Protein AF-A0A9W8F159-F1 (afdb_monomer_lite)

pLDDT: mean 80.44, std 14.7, range [21.23, 95.69]

Radius of gyration: 33.96 Å; chains: 1; bounding box: 102×63×90 Å

Sequence (617 aa):
MAMTQTYAQFAAAFTSRHTSWYQKQLASVASFKGFYSALDSWKRSDAKKLLLAMERHYLELDQLWQSVQHRALGEGDTAWQAGIRGQQDDLLAKIRALGGDDAIEALMQRRSELQLSYSDTQPLPVSSLHPTIGGSASETPHVSPLPSAVLAKATSDPASQEVDGVLENFGLTASAALQDAKLAHELVLDPDLRLEPAASNTLAGAVQQAVAKAFFAHIKQEIAQGNNDHVLGILTQLRLDMHTIVPPSSHQRETLDRELDPEWIATQFSNGALDVHAKLRLILLTARSVCAPIRDGAIDSLLGQLAAVNFSALADTHKATTGALSDAAKSSVGELLEITQEIMLLIRNVRLDALNHQLDATVRPWLRIHIVEYEQTKMAQLLESQCQGDIQLAVAKTTDWMRIAAMRESSAPCSSPTTAKHVFVEAVLDMCFAPAALSVENTPVTWTLDRLRVQQLQNELQVLLSASALCALAKALAQKSGTPVDELRQNALELVGLLRKDDVTMDRIIDIVRRMAGNGETLAWLVPKTLAKDDPVFRLMEQQLRRFMLTELDKNEEPGLLARRLESNLQATSAALSSFSMAVVHKEVADVLIRASRLCSFNWQVYSPWYTKIQLA

Secondary structure (DSSP, 8-state):
-HHHHHHHHHHHHHHTT-TTHHHHHHHHHHHHHHHHHHHHHHHHHHHHHHHHHHHHHHHHHHHHHHHHHTSPP-TTHHHHHHHHHHHHHHHHHHHHHHHHHHHHHHHHHHHHHHHHHHTT-PPPPP-------------------HHHHHHHHHHTSHHHHHHHHHHGGGT--HHHHHH-HHHHHHHHH-TT-------TTSHHHHHHHHHHHHHHHHHHHHHHTT--THHHHHHHHHHHHHHHHS-TTSHHHHHHHHHT-HHHHHHHHHTT---HHHHHHHHHHHHHHHS-GGGHHHHHHHHHHHHHS-THHHHGGGG-SSS---HHHHHHHHHHHHHHHHHHHHHHHHHHHHHHHHIIIIIHHHHHHHHHHHHHHHHHHHHHS--SHHHHHHHHHHHHHHHHHHHHHHTSSS-----HHHHHHHHHHHHHT-SS---TTTS-GGGTTTHHHHHHHHHHHHHHHHHHHHHHHHHHH--S----HHHHHHHHHHHHHHHTSTT--HHHHHHHHHHHH-S-TTHHHHHHHHTSTT-HHHHHHHHHHHHHHHHHHHT---HHHHHHHHHHTHHHHHHHHGGGTGGGGHHHHHHHHHHHHHHHHHHHHHHHHHHHHHHH-

Foldseek 3Di:
DQLVVLVVVLVVCVVVVPPCNVVSVVSNVVVVVVVVVVVVVVLVVVLVVVLVVLLVVLLVLVVVLVVVVPPDDDPVVVVVNVVSVVSNVVSLVVSCVSPNVVSVVVSVVVSVVVVVVVPPDDDDDDDDDDDDDDDDDDDDDPDDQVLVVLLVVLCPPPLQVLQQVLCVVVVDGLSRCLVPLLNLVCLQQPLVDADDDPDCPDPVNVVVVVVLVVVLVVCLVCVQQVNPVCVLVLLVVLLVLLVLQDDCPDPLNVVSCVVSPSVVQVVCVVVVNHDPLVSLLSSLVSLVVRFDPVCVVVSVVLNVLSVPQDCVLCVCCVVDPDSGRDPSNSVSVSSSSVSSSSSSVSSVVRSSVVSSVSSVPRVNVSSVVSNQVSLLSVVVCLVVVPDDDVSVVLLVLQLVLLVVLVVVQVPDPDDDPQDLLLSLLSSLLCLLCDPDQQDCNNDRPLCNSVSVVSSVSNLLVLQLLLLLLLLLVLVVLQPDDPDPLVLSLVLSVVSSVLSPDPPRDPVVVLVSSCVRRPDDPCSSVVSVQSSDCPDPSSVVSSVLLSVVLSVLLSVLDDLVVLLVCCVVPVVVLLVSCVPRRSSSVSVSSSVSSSSSSSSSNSSCSRCVVVSNVSSVD

Structure (mmCIF, N/CA/C/O backbone):
data_AF-A0A9W8F159-F1
#
_entry.id   AF-A0A9W8F159-F1
#
loop_
_atom_site.group_PDB
_atom_site.id
_atom_site.type_symbol
_atom_site.label_atom_id
_atom_site.label_alt_id
_atom_site.label_comp_id
_atom_site.label_asym_id
_atom_site.label_entity_id
_atom_site.label_seq_id
_atom_site.pdbx_PDB_ins_code
_atom_site.Cartn_x
_atom_site.Cartn_y
_atom_site.Cartn_z
_atom_site.occupancy
_atom_site.B_iso_or_equiv
_atom_site.auth_seq_id
_atom_site.auth_comp_id
_atom_site.auth_asym_id
_atom_site.auth_atom_id
_atom_site.pdbx_PDB_model_num
ATOM 1 N N . MET A 1 1 ? -9.082 -28.866 -6.481 1.00 59.38 1 MET A N 1
ATOM 2 C CA . MET A 1 1 ? -9.360 -28.888 -7.935 1.00 59.38 1 MET A CA 1
ATOM 3 C C . MET A 1 1 ? -10.427 -29.921 -8.304 1.00 59.38 1 MET A C 1
ATOM 5 O O . MET A 1 1 ? -11.458 -29.518 -8.814 1.00 59.38 1 MET A O 1
ATOM 9 N N . ALA A 1 2 ? -10.256 -31.218 -8.005 1.00 72.62 2 ALA A N 1
ATOM 10 C CA . ALA A 1 2 ? -11.239 -32.245 -8.398 1.00 72.62 2 ALA A CA 1
ATOM 11 C C . ALA A 1 2 ? -12.641 -32.068 -7.766 1.00 72.62 2 ALA A C 1
ATOM 13 O O . ALA A 1 2 ? -13.636 -32.125 -8.477 1.00 72.62 2 ALA A O 1
ATOM 14 N N . MET A 1 3 ? -12.722 -31.781 -6.458 1.00 82.19 3 MET A N 1
ATOM 15 C CA . MET A 1 3 ? -13.997 -31.649 -5.724 1.00 82.19 3 MET A CA 1
ATOM 16 C C . MET A 1 3 ? -14.875 -30.490 -6.223 1.00 82.19 3 MET A C 1
ATOM 18 O O . MET A 1 3 ? -16.076 -30.662 -6.439 1.00 82.19 3 MET A O 1
ATOM 22 N N . THR A 1 4 ? -14.275 -29.327 -6.482 1.00 83.38 4 THR A N 1
ATOM 23 C CA . THR A 1 4 ? -14.988 -28.147 -6.995 1.00 83.38 4 THR A CA 1
ATOM 24 C C . THR A 1 4 ? -15.500 -28.374 -8.415 1.00 83.38 4 THR A C 1
ATOM 26 O O . THR A 1 4 ? -16.611 -27.965 -8.747 1.00 83.38 4 THR A O 1
ATOM 29 N N . GLN A 1 5 ? -14.735 -29.093 -9.238 1.00 85.50 5 GLN A N 1
ATOM 30 C CA . GLN A 1 5 ? -15.119 -29.439 -10.602 1.00 85.50 5 GLN A CA 1
ATOM 31 C C . GLN A 1 5 ? -16.275 -30.450 -10.637 1.00 85.50 5 GLN A C 1
ATOM 33 O O . GLN A 1 5 ? -17.242 -30.248 -11.372 1.00 85.50 5 GLN A O 1
ATOM 38 N N . THR A 1 6 ? -16.232 -31.505 -9.817 1.00 85.94 6 THR A N 1
ATOM 39 C CA . THR A 1 6 ? -17.318 -32.498 -9.740 1.00 85.94 6 THR A CA 1
ATOM 40 C C . THR A 1 6 ? -18.597 -31.915 -9.146 1.00 85.94 6 THR A C 1
ATOM 42 O O . THR A 1 6 ? -19.690 -32.254 -9.601 1.00 85.94 6 THR A O 1
ATOM 45 N N . TYR A 1 7 ? -18.479 -30.990 -8.187 1.00 86.69 7 TYR A N 1
ATOM 46 C CA . TYR A 1 7 ? -19.631 -30.283 -7.629 1.00 86.69 7 TYR A CA 1
ATOM 47 C C . TYR A 1 7 ? -20.268 -29.334 -8.651 1.00 86.69 7 TYR A C 1
ATOM 49 O O . TYR A 1 7 ? -21.485 -29.347 -8.820 1.00 86.69 7 TYR A O 1
ATOM 57 N N . ALA A 1 8 ? -19.466 -28.571 -9.403 1.00 86.56 8 ALA A N 1
ATOM 58 C CA . ALA A 1 8 ? -19.969 -27.704 -10.469 1.00 86.56 8 ALA A CA 1
ATOM 59 C C . ALA A 1 8 ? -20.676 -28.504 -11.579 1.00 86.56 8 ALA A C 1
ATOM 61 O O . ALA A 1 8 ? -21.731 -28.102 -12.069 1.00 86.56 8 ALA A O 1
ATOM 62 N N . GLN A 1 9 ? -20.141 -29.676 -11.938 1.00 86.00 9 GLN A N 1
ATOM 63 C CA . GLN A 1 9 ? -20.766 -30.582 -12.906 1.00 86.00 9 GLN A CA 1
ATOM 64 C C . GLN A 1 9 ? -22.082 -31.182 -12.398 1.00 86.00 9 GLN A C 1
ATOM 66 O O . GLN A 1 9 ? -23.009 -31.360 -13.193 1.00 86.00 9 GLN A O 1
ATOM 71 N N . PHE A 1 10 ? -22.170 -31.503 -11.103 1.00 88.94 10 PHE A N 1
ATOM 72 C CA . PHE A 1 10 ? -23.418 -31.905 -10.457 1.00 88.94 10 PHE A CA 1
ATOM 73 C C . PHE A 1 10 ? -24.432 -30.758 -10.468 1.00 88.94 10 PHE A C 1
ATOM 75 O O . PHE A 1 10 ? -25.535 -30.953 -10.971 1.00 88.94 10 PHE A O 1
ATOM 82 N N . ALA A 1 11 ? -24.047 -29.568 -9.997 1.00 86.19 11 ALA A N 1
ATOM 83 C CA . ALA A 1 11 ? -24.917 -28.399 -9.937 1.00 86.19 11 ALA A CA 1
ATOM 84 C C . ALA A 1 11 ? -25.483 -28.068 -11.325 1.00 86.19 11 ALA A C 1
ATOM 86 O O . ALA A 1 11 ? -26.694 -27.987 -11.486 1.00 86.19 11 ALA A O 1
ATOM 87 N N . ALA A 1 12 ? -24.639 -28.012 -12.359 1.00 86.38 12 ALA A N 1
ATOM 88 C CA . ALA A 1 12 ? -25.082 -27.773 -13.731 1.00 86.38 12 ALA A CA 1
ATOM 89 C C . ALA A 1 12 ? -26.052 -28.854 -14.251 1.00 86.38 12 ALA A C 1
ATOM 91 O O . ALA A 1 12 ? -27.047 -28.530 -14.901 1.00 86.38 12 ALA A O 1
ATOM 92 N N . ALA A 1 13 ? -25.799 -30.135 -13.956 1.00 84.50 13 ALA A N 1
ATOM 93 C CA . ALA A 1 13 ? -26.668 -31.242 -14.371 1.00 84.50 13 ALA A CA 1
ATOM 94 C C . ALA A 1 13 ? -28.001 -31.282 -13.604 1.00 84.50 13 ALA A C 1
ATOM 96 O O . ALA A 1 13 ? -29.020 -31.681 -14.165 1.00 84.50 13 ALA A O 1
ATOM 97 N N . PHE A 1 14 ? -28.000 -30.854 -12.341 1.00 84.00 14 PHE A N 1
ATOM 98 C CA . PHE A 1 14 ? -29.188 -30.763 -11.500 1.00 84.00 14 PHE A CA 1
ATOM 99 C C . PHE A 1 14 ? -30.099 -29.616 -11.955 1.00 84.00 14 PHE A C 1
ATOM 101 O O . PHE A 1 14 ? -31.288 -29.833 -12.189 1.00 84.00 14 PHE A O 1
ATOM 108 N N . THR A 1 15 ? -29.538 -28.425 -12.191 1.00 86.19 15 THR A N 1
ATOM 109 C CA . THR A 1 15 ? -30.301 -27.253 -12.654 1.00 86.19 15 THR A CA 1
ATOM 110 C C . THR A 1 15 ? -30.892 -27.463 -14.051 1.00 86.19 15 THR A C 1
ATOM 112 O O . THR A 1 15 ? -31.990 -26.994 -14.335 1.00 86.19 15 THR A O 1
ATOM 115 N N . SER A 1 16 ? -30.205 -28.223 -14.911 1.00 86.25 16 SER A N 1
ATOM 116 C CA . SER A 1 16 ? -30.674 -28.574 -16.263 1.00 86.25 16 SER A CA 1
ATOM 117 C C . SER A 1 16 ? -31.575 -29.820 -16.329 1.00 86.25 16 SER A C 1
ATOM 119 O O . SER A 1 16 ? -31.978 -30.209 -17.422 1.00 86.25 16 SER A O 1
ATOM 121 N N . ARG A 1 17 ? -31.913 -30.450 -15.187 1.00 81.31 17 ARG A N 1
ATOM 122 C CA . ARG A 1 17 ? -32.719 -31.692 -15.089 1.00 81.31 17 ARG A CA 1
ATOM 123 C C . ARG A 1 17 ? -32.207 -32.847 -15.965 1.00 81.31 17 ARG A C 1
ATOM 125 O O . ARG A 1 17 ? -32.984 -33.659 -16.467 1.00 81.31 17 ARG A O 1
ATOM 132 N N . HIS A 1 18 ? -30.894 -32.946 -16.137 1.00 81.38 18 HIS A N 1
ATOM 133 C CA . HIS A 1 18 ? -30.274 -33.980 -16.961 1.00 81.38 18 HIS A CA 1
ATOM 134 C C . HIS A 1 18 ? -30.313 -35.347 -16.255 1.00 81.38 18 HIS A C 1
ATOM 136 O O . HIS A 1 18 ? -29.968 -35.434 -15.081 1.00 81.38 18 HIS A O 1
ATOM 142 N N . THR A 1 19 ? -30.646 -36.441 -16.948 1.00 81.25 19 THR A N 1
ATOM 143 C CA . THR A 1 19 ? -30.820 -37.798 -16.363 1.00 81.25 19 THR A CA 1
ATOM 144 C C . THR A 1 19 ? -29.584 -38.355 -15.642 1.00 81.25 19 THR A C 1
ATOM 146 O O . THR A 1 19 ? -29.697 -39.229 -14.788 1.00 81.25 19 THR A O 1
ATOM 149 N N . SER A 1 20 ? -28.400 -37.812 -15.927 1.00 83.00 20 SER A N 1
ATOM 150 C CA . SER A 1 20 ? -27.125 -38.192 -15.305 1.00 83.00 20 SER A CA 1
ATOM 151 C C . SER A 1 20 ? -26.829 -37.486 -13.969 1.00 83.00 20 SER A C 1
ATOM 153 O O . SER A 1 20 ? -25.711 -37.602 -13.460 1.00 83.00 20 SER A O 1
ATOM 155 N N . TRP A 1 21 ? -27.755 -36.688 -13.421 1.00 85.69 21 TRP A N 1
ATOM 156 C CA . TRP A 1 21 ? -27.513 -35.886 -12.211 1.00 85.69 21 TRP A CA 1
ATOM 157 C C . TRP A 1 21 ? -27.128 -36.751 -10.999 1.00 85.69 21 TRP A C 1
ATOM 159 O O . TRP A 1 21 ? -26.204 -36.399 -10.268 1.00 85.69 21 TRP A O 1
ATOM 169 N N . TYR A 1 22 ? -27.757 -37.921 -10.844 1.00 84.12 22 TYR A N 1
ATOM 170 C CA . TYR A 1 22 ? -27.510 -38.839 -9.728 1.00 84.12 22 TYR A CA 1
ATOM 171 C C . TYR A 1 22 ? -26.094 -39.438 -9.759 1.00 84.12 22 TYR A C 1
ATOM 173 O O . TYR A 1 22 ? -25.398 -39.470 -8.745 1.00 84.12 22 TYR A O 1
ATOM 181 N N . GLN A 1 23 ? -25.603 -39.831 -10.940 1.00 86.56 23 GLN A N 1
ATOM 182 C CA . GLN A 1 23 ? -24.225 -40.317 -11.099 1.00 86.56 23 GLN A CA 1
ATOM 183 C C . GLN A 1 23 ? -23.195 -39.222 -10.782 1.00 86.56 23 GLN A C 1
ATOM 185 O O . GLN A 1 23 ? -22.198 -39.480 -10.107 1.00 86.56 23 GLN A O 1
ATOM 190 N N . LYS A 1 24 ? -23.454 -37.980 -11.212 1.00 85.94 24 LYS A N 1
ATOM 191 C CA . LYS A 1 24 ? -22.586 -36.831 -10.909 1.00 85.94 24 LYS A CA 1
ATOM 192 C C . LYS A 1 24 ? -22.621 -36.450 -9.424 1.00 85.94 24 LYS A C 1
ATOM 194 O O . LYS A 1 24 ? -21.591 -36.063 -8.877 1.00 85.94 24 LYS A O 1
ATOM 199 N N . GLN A 1 25 ? -23.759 -36.629 -8.750 1.00 87.75 25 GLN A N 1
ATOM 200 C CA . GLN A 1 25 ? -23.869 -36.467 -7.299 1.00 87.75 25 GLN A CA 1
ATOM 201 C C . GLN A 1 25 ? -22.998 -37.488 -6.555 1.00 87.75 25 GLN A C 1
ATOM 203 O O . GLN A 1 25 ? -22.238 -37.105 -5.666 1.00 87.75 25 GLN A O 1
ATOM 208 N N . LEU A 1 26 ? -23.049 -38.769 -6.937 1.00 86.62 26 LEU A N 1
ATOM 209 C CA . LEU A 1 26 ? -22.218 -39.816 -6.330 1.00 86.62 26 LEU A CA 1
ATOM 210 C C . LEU A 1 26 ? -20.719 -39.532 -6.504 1.00 86.62 26 LEU A C 1
ATOM 212 O O . LEU A 1 26 ? -19.958 -39.644 -5.541 1.00 86.62 26 LEU A O 1
ATOM 216 N N . ALA A 1 27 ? -20.302 -39.089 -7.694 1.00 85.50 27 ALA A N 1
ATOM 217 C CA . ALA A 1 27 ? -18.922 -38.677 -7.951 1.00 85.50 27 ALA A CA 1
ATOM 218 C C . ALA A 1 27 ? -18.501 -37.473 -7.084 1.00 85.50 27 ALA A C 1
ATOM 220 O O . ALA A 1 27 ? -17.411 -37.471 -6.509 1.00 85.50 27 ALA A O 1
ATOM 221 N N . SER A 1 28 ? -19.384 -36.479 -6.920 1.00 87.38 28 SER A N 1
ATOM 222 C CA . SER A 1 28 ? -19.139 -35.333 -6.038 1.00 87.38 28 SER A CA 1
ATOM 223 C C . SER A 1 28 ? -18.974 -35.766 -4.579 1.00 87.38 28 SER A C 1
ATOM 225 O O . SER A 1 28 ? -18.029 -35.335 -3.922 1.00 87.38 28 SER A O 1
ATOM 227 N N . VAL A 1 29 ? -19.829 -36.658 -4.072 1.00 87.12 29 VAL A N 1
ATOM 228 C CA . VAL A 1 29 ? -19.736 -37.174 -2.694 1.00 87.12 29 VAL A CA 1
ATOM 229 C C . VAL A 1 29 ? -18.452 -37.983 -2.482 1.00 87.12 29 VAL A C 1
ATOM 231 O O . VAL A 1 29 ? -17.805 -37.843 -1.444 1.00 87.12 29 VAL A O 1
ATOM 234 N N . ALA A 1 30 ? -18.038 -38.793 -3.460 1.00 87.12 30 ALA A N 1
ATOM 235 C CA . ALA A 1 30 ? -16.780 -39.537 -3.392 1.00 87.12 30 ALA A CA 1
ATOM 236 C C . ALA A 1 30 ? -15.561 -38.598 -3.345 1.00 87.12 30 ALA A C 1
ATOM 238 O O . ALA A 1 30 ? -14.690 -38.756 -2.489 1.00 87.12 30 ALA A O 1
ATOM 239 N N . SER A 1 31 ? -15.537 -37.570 -4.202 1.00 87.06 31 SER A N 1
ATOM 240 C CA . SER A 1 31 ? -14.477 -36.551 -4.193 1.00 87.06 31 SER A CA 1
ATOM 241 C C . SER A 1 31 ? -14.435 -35.758 -2.879 1.00 87.06 31 SER A C 1
ATOM 243 O O . SER A 1 31 ? -13.356 -35.439 -2.381 1.00 87.06 31 SER A O 1
ATOM 245 N N . PHE A 1 32 ? -15.603 -35.494 -2.281 1.00 86.00 32 PHE A N 1
ATOM 246 C CA . PHE A 1 32 ? -15.734 -34.799 -1.005 1.00 86.00 32 PHE A CA 1
ATOM 247 C C . PHE A 1 32 ? -15.184 -35.635 0.152 1.00 86.00 32 PHE A C 1
ATOM 249 O O . PHE A 1 32 ? -14.419 -35.122 0.962 1.00 86.00 32 PHE A O 1
ATOM 256 N N . LYS A 1 33 ? -15.497 -36.938 0.198 1.00 87.19 33 LYS A N 1
ATOM 257 C CA . LYS A 1 33 ? -14.916 -37.864 1.186 1.00 87.19 33 LYS A CA 1
ATOM 258 C C . LYS A 1 33 ? -13.394 -37.953 1.059 1.00 87.19 33 LYS A C 1
ATOM 260 O O . LYS A 1 33 ? -12.701 -37.905 2.071 1.00 87.19 33 LYS A O 1
ATOM 265 N N . GLY A 1 34 ? -12.876 -38.024 -0.171 1.00 86.38 34 GLY A N 1
ATOM 266 C CA . GLY A 1 34 ? -11.434 -38.004 -0.429 1.00 86.38 34 GLY A CA 1
ATOM 267 C C . GLY A 1 34 ? -10.775 -36.722 0.085 1.00 86.38 34 GLY A C 1
ATOM 268 O O . GLY A 1 34 ? -9.806 -36.791 0.838 1.00 86.38 34 GLY A O 1
ATOM 269 N N . PHE A 1 35 ? -11.353 -35.559 -0.226 1.00 88.69 35 PHE A N 1
ATOM 270 C CA . PHE A 1 35 ? -10.891 -34.277 0.307 1.00 88.69 35 PHE A CA 1
ATOM 271 C C . PHE A 1 35 ? -10.913 -34.239 1.839 1.00 88.69 35 PHE A C 1
ATOM 273 O O . PHE A 1 35 ? -9.917 -33.860 2.445 1.00 88.69 35 PHE A O 1
ATOM 280 N N . TYR A 1 36 ? -12.015 -34.659 2.465 1.00 84.12 36 TYR A N 1
ATOM 281 C CA . TYR A 1 36 ? -12.157 -34.611 3.919 1.00 84.12 36 TYR A CA 1
ATOM 282 C C . TYR A 1 36 ? -11.131 -35.513 4.619 1.00 84.12 36 TYR A C 1
ATOM 284 O O . TYR A 1 36 ? -10.500 -35.092 5.580 1.00 84.12 36 TYR A O 1
ATOM 292 N N . SER A 1 37 ? -10.872 -36.709 4.079 1.00 87.38 37 SER A N 1
ATOM 293 C CA . SER A 1 37 ? -9.828 -37.601 4.604 1.00 87.38 37 SER A CA 1
ATOM 294 C C . SER A 1 37 ? -8.416 -37.011 4.485 1.00 87.38 37 SER A C 1
ATOM 296 O O . SER A 1 37 ? -7.624 -37.108 5.423 1.00 87.38 37 SER A O 1
ATOM 298 N N . ALA A 1 38 ? -8.106 -36.340 3.370 1.00 85.19 38 ALA A N 1
ATOM 299 C CA . ALA A 1 38 ? -6.831 -35.653 3.182 1.00 85.19 38 ALA A CA 1
ATOM 300 C C . ALA A 1 38 ? -6.700 -34.442 4.119 1.00 85.19 38 ALA A C 1
ATOM 302 O O . ALA A 1 38 ? -5.633 -34.213 4.684 1.00 85.19 38 ALA A O 1
ATOM 303 N N . LEU A 1 39 ? -7.793 -33.703 4.323 1.00 83.31 39 LEU A N 1
ATOM 304 C CA . LEU A 1 39 ? -7.862 -32.580 5.250 1.00 83.31 39 LEU A CA 1
ATOM 305 C C . LEU A 1 39 ? -7.644 -33.037 6.697 1.00 83.31 39 LEU A C 1
ATOM 307 O O . LEU A 1 39 ? -6.865 -32.417 7.412 1.00 83.31 39 LEU A O 1
ATOM 311 N N . ASP A 1 40 ? -8.276 -34.130 7.123 1.00 79.19 40 ASP A N 1
ATOM 312 C CA . ASP A 1 40 ? -8.080 -34.684 8.465 1.00 79.19 40 ASP A CA 1
ATOM 313 C C . ASP A 1 40 ? -6.661 -35.229 8.660 1.00 79.19 40 ASP A C 1
ATOM 315 O O . ASP A 1 40 ? -6.055 -35.017 9.711 1.00 79.19 40 ASP A O 1
ATOM 319 N N . SER A 1 41 ? -6.083 -35.875 7.642 1.00 84.12 41 SER A N 1
ATOM 320 C CA . SER A 1 41 ? -4.678 -36.299 7.671 1.00 84.12 41 SER A CA 1
ATOM 321 C C . SER A 1 41 ? -3.728 -35.106 7.787 1.00 84.12 41 SER A C 1
ATOM 323 O O . SER A 1 41 ? -2.757 -35.157 8.543 1.00 84.12 41 SER A O 1
ATOM 325 N N . TRP A 1 42 ? -4.003 -34.029 7.051 1.00 85.44 42 TRP A N 1
ATOM 326 C CA . TRP A 1 42 ? -3.229 -32.798 7.125 1.00 85.44 42 TRP A CA 1
ATOM 327 C C . TRP A 1 42 ? -3.356 -32.145 8.505 1.00 85.44 42 TRP A C 1
ATOM 329 O O . TRP A 1 42 ? -2.331 -31.882 9.125 1.00 85.44 42 TRP A O 1
ATOM 339 N N . LYS A 1 43 ? -4.576 -32.004 9.047 1.00 79.25 43 LYS A N 1
ATOM 340 C CA . LYS A 1 43 ? -4.820 -31.481 10.404 1.00 79.25 43 LYS A CA 1
ATOM 341 C C . LYS A 1 43 ? -4.055 -32.263 11.469 1.00 79.25 43 LYS A C 1
ATOM 343 O O . LYS A 1 43 ? -3.446 -31.663 12.344 1.00 79.25 43 LYS A O 1
ATOM 348 N N . ARG A 1 44 ? -4.044 -33.599 11.386 1.00 77.75 44 ARG A N 1
ATOM 349 C CA . ARG A 1 44 ? -3.269 -34.452 12.307 1.00 77.75 44 ARG A CA 1
ATOM 350 C C . ARG A 1 44 ? -1.765 -34.225 12.172 1.00 77.75 44 ARG A C 1
ATOM 352 O O . ARG A 1 44 ? -1.067 -34.151 13.179 1.00 77.75 44 ARG A O 1
ATOM 359 N N . SER A 1 45 ? -1.258 -34.110 10.943 1.00 77.88 45 SER A N 1
ATOM 360 C CA . SER A 1 45 ? 0.161 -33.820 10.714 1.00 77.88 45 SER A CA 1
ATOM 361 C C . SER A 1 45 ? 0.553 -32.429 11.210 1.00 77.88 45 SER A C 1
ATOM 363 O O . SER A 1 45 ? 1.680 -32.261 11.669 1.00 77.88 45 SER A O 1
ATOM 365 N N . ASP A 1 46 ? -0.333 -31.449 11.080 1.00 83.00 46 ASP A N 1
ATOM 366 C CA . ASP A 1 46 ? -0.094 -30.066 11.479 1.00 83.00 46 ASP A CA 1
ATOM 367 C C . ASP A 1 46 ? -0.142 -29.914 13.003 1.00 83.00 46 ASP A C 1
ATOM 369 O O . ASP A 1 46 ? 0.808 -29.416 13.601 1.00 83.00 46 ASP A O 1
ATOM 373 N N . ALA A 1 47 ? -1.153 -30.504 13.650 1.00 77.56 47 ALA A N 1
ATOM 374 C CA . ALA A 1 47 ? -1.228 -30.602 15.106 1.00 77.56 47 ALA A CA 1
ATOM 375 C C . ALA A 1 47 ? 0.024 -31.270 15.697 1.00 77.56 47 ALA A C 1
ATOM 377 O O . ALA A 1 47 ? 0.596 -30.769 16.661 1.00 77.56 47 ALA A O 1
ATOM 378 N N . LYS A 1 48 ? 0.522 -32.348 15.073 1.00 84.12 48 LYS A N 1
ATOM 379 C CA . LYS A 1 48 ? 1.771 -33.001 15.492 1.00 84.12 48 LYS A CA 1
ATOM 380 C C . LYS A 1 48 ? 2.994 -32.086 15.357 1.00 84.12 48 LYS A C 1
ATOM 382 O O . LYS A 1 48 ? 3.853 -32.095 16.232 1.00 84.12 48 LYS A O 1
ATOM 387 N N . LYS A 1 49 ? 3.105 -31.307 14.276 1.00 81.75 49 LYS A N 1
ATOM 388 C CA . LYS A 1 49 ? 4.213 -30.349 14.097 1.00 81.75 49 LYS A CA 1
ATOM 389 C C . LYS A 1 49 ? 4.163 -29.231 15.135 1.00 81.75 49 LYS A C 1
ATOM 391 O O . LYS A 1 49 ? 5.210 -28.846 15.646 1.00 81.75 49 LYS A O 1
ATOM 396 N N . LEU A 1 50 ? 2.963 -28.746 15.446 1.00 84.44 50 LEU A N 1
ATOM 397 C CA . LEU A 1 50 ? 2.751 -27.696 16.433 1.00 84.44 50 LEU A CA 1
ATOM 398 C C . LEU A 1 50 ? 3.091 -28.188 17.846 1.00 84.44 50 LEU A C 1
ATOM 400 O O . LEU A 1 50 ? 3.838 -27.513 18.547 1.00 84.44 50 LEU A O 1
ATOM 404 N N . LEU A 1 51 ? 2.663 -29.404 18.209 1.00 86.94 51 LEU A N 1
ATOM 405 C CA . LEU A 1 51 ? 3.074 -30.062 19.455 1.00 86.94 51 LEU A CA 1
ATOM 406 C C . LEU A 1 51 ? 4.599 -30.185 19.549 1.00 86.94 51 LEU A C 1
ATOM 408 O O . LEU A 1 51 ? 5.178 -29.702 20.511 1.00 86.94 51 LEU A O 1
ATOM 412 N N . LEU A 1 52 ? 5.273 -30.699 18.513 1.00 84.88 52 LEU A N 1
ATOM 413 C CA . LEU A 1 52 ? 6.740 -30.816 18.500 1.00 84.88 52 LEU A CA 1
ATOM 414 C C . LEU A 1 52 ? 7.464 -29.464 18.629 1.00 84.88 52 LEU A C 1
ATOM 416 O O . LEU A 1 52 ? 8.555 -29.392 19.195 1.00 84.88 52 LEU A O 1
ATOM 420 N N . ALA A 1 53 ? 6.904 -28.389 18.068 1.00 83.75 53 ALA A N 1
ATOM 421 C CA . ALA A 1 53 ? 7.467 -27.048 18.203 1.00 83.75 53 ALA A CA 1
ATOM 422 C C . ALA A 1 53 ? 7.320 -26.520 19.638 1.00 83.75 53 ALA A C 1
ATOM 424 O O . ALA A 1 53 ? 8.275 -25.984 20.197 1.00 83.75 53 ALA A O 1
ATOM 425 N N . MET A 1 54 ? 6.151 -26.723 20.245 1.00 86.25 54 MET A N 1
ATOM 426 C CA . MET A 1 54 ? 5.873 -26.331 21.626 1.00 86.25 54 MET A CA 1
ATOM 427 C C . MET A 1 54 ? 6.680 -27.147 22.639 1.00 86.25 54 MET A C 1
ATOM 429 O O . MET A 1 54 ? 7.205 -26.578 23.591 1.00 86.25 54 MET A O 1
ATOM 433 N N . GLU A 1 55 ? 6.837 -28.452 22.410 1.00 85.44 55 GLU A N 1
ATOM 434 C CA . GLU A 1 55 ? 7.704 -29.327 23.204 1.00 85.44 55 GLU A CA 1
ATOM 435 C C . GLU A 1 55 ? 9.160 -28.848 23.157 1.00 85.44 55 GLU A C 1
ATOM 437 O O . GLU A 1 55 ? 9.807 -28.736 24.196 1.00 85.44 55 GLU A O 1
ATOM 442 N N . ARG A 1 56 ? 9.677 -28.499 21.967 1.00 84.06 56 ARG A N 1
ATOM 443 C CA . ARG A 1 56 ? 11.033 -27.945 21.822 1.00 84.06 56 ARG A CA 1
ATOM 444 C C . ARG A 1 56 ? 11.194 -26.649 22.618 1.00 84.06 56 ARG A C 1
ATOM 446 O O . ARG A 1 56 ? 12.165 -26.517 23.354 1.00 84.06 56 ARG A O 1
ATOM 453 N N . HIS A 1 57 ? 10.227 -25.740 22.516 1.00 86.25 57 HIS A N 1
ATOM 454 C CA . HIS A 1 57 ? 10.269 -24.470 23.235 1.00 86.25 57 HIS A CA 1
ATOM 455 C C . HIS A 1 57 ? 10.209 -24.658 24.761 1.00 86.25 57 HIS A C 1
ATOM 457 O O . HIS A 1 57 ? 10.945 -24.010 25.501 1.00 86.25 57 HIS A O 1
ATOM 463 N N . TYR A 1 58 ? 9.396 -25.604 25.241 1.00 87.81 58 TYR A N 1
ATOM 464 C CA . TYR A 1 58 ? 9.355 -25.960 26.659 1.00 87.81 58 TYR A CA 1
ATOM 465 C C . TYR A 1 58 ? 10.712 -26.483 27.161 1.00 87.81 58 TYR A C 1
ATOM 467 O O . TYR A 1 58 ? 11.168 -26.092 28.235 1.00 87.81 58 TYR A O 1
ATOM 475 N N . LEU A 1 59 ? 11.381 -27.339 26.381 1.00 85.19 59 LEU A N 1
ATOM 476 C CA . LEU A 1 59 ? 12.695 -27.885 26.735 1.00 85.19 59 LEU A CA 1
ATOM 477 C C . LEU A 1 59 ? 13.800 -26.815 26.729 1.00 85.19 59 LEU A C 1
ATOM 479 O O . LEU A 1 59 ? 14.673 -26.850 27.592 1.00 85.19 59 LEU A O 1
ATOM 483 N N . GLU A 1 60 ? 13.749 -25.843 25.816 1.00 83.31 60 GLU A N 1
ATOM 484 C CA . GLU A 1 60 ? 14.655 -24.682 25.813 1.00 83.31 60 GLU A CA 1
ATOM 485 C C . GLU A 1 60 ? 14.482 -23.827 27.078 1.00 83.31 60 GLU A C 1
ATOM 487 O O . GLU A 1 60 ? 15.468 -23.436 27.707 1.00 83.31 60 GLU A O 1
ATOM 492 N N . LEU A 1 61 ? 13.236 -23.594 27.509 1.00 83.19 61 LEU A N 1
ATOM 493 C CA . LEU A 1 61 ? 12.947 -22.896 28.765 1.00 83.19 61 LEU A CA 1
ATOM 494 C C . LEU A 1 61 ? 13.427 -23.686 29.993 1.00 83.19 61 LEU A C 1
ATOM 496 O O . LEU A 1 61 ? 13.927 -23.083 30.940 1.00 83.19 61 LEU A O 1
ATOM 500 N N . ASP A 1 62 ? 13.320 -25.020 29.989 1.00 79.94 62 ASP A N 1
ATOM 501 C CA . ASP A 1 62 ? 13.835 -25.868 31.080 1.00 79.94 62 ASP A CA 1
ATOM 502 C C . ASP A 1 62 ? 15.373 -25.836 31.152 1.00 79.94 62 ASP A C 1
ATOM 504 O O . ASP A 1 62 ? 15.938 -25.788 32.244 1.00 79.94 62 ASP A O 1
ATOM 508 N N . GLN A 1 63 ? 16.065 -25.774 30.008 1.00 78.50 63 GLN A N 1
ATOM 509 C CA . GLN A 1 63 ? 17.520 -25.578 29.962 1.00 78.50 63 GLN A CA 1
ATOM 510 C C . GLN A 1 63 ? 17.933 -24.195 30.483 1.00 78.50 63 GLN A C 1
ATOM 512 O O . GLN A 1 63 ? 18.875 -24.082 31.270 1.00 78.50 63 GLN A O 1
ATOM 517 N N . LEU A 1 64 ? 17.212 -23.139 30.090 1.00 76.81 64 LEU A N 1
ATOM 518 C CA . LEU A 1 64 ? 17.440 -21.782 30.594 1.00 76.81 64 LEU A CA 1
ATOM 519 C C . LEU A 1 64 ? 17.215 -21.708 32.107 1.00 76.81 64 LEU A C 1
ATOM 521 O O . LEU A 1 64 ? 18.050 -21.148 32.822 1.00 76.81 64 LEU A O 1
ATOM 525 N N . TRP A 1 65 ? 16.148 -22.336 32.602 1.00 73.06 65 TRP A N 1
ATOM 526 C CA . TRP A 1 65 ? 15.865 -22.449 34.029 1.00 73.06 65 TRP A CA 1
ATOM 527 C C . TRP A 1 65 ? 17.019 -23.120 34.790 1.00 73.06 65 TRP A C 1
ATOM 529 O O . TRP A 1 65 ? 17.502 -22.576 35.784 1.00 73.06 65 TRP A O 1
ATOM 539 N N . GLN A 1 66 ? 17.516 -24.256 34.291 1.00 69.38 66 GLN A N 1
ATOM 540 C CA . GLN A 1 66 ? 18.646 -24.969 34.897 1.00 69.38 66 GLN A CA 1
ATOM 541 C C . GLN A 1 66 ? 19.931 -24.125 34.882 1.00 69.38 66 GLN A C 1
ATOM 543 O O . GLN A 1 66 ? 20.649 -24.076 35.880 1.00 69.38 66 GLN A O 1
ATOM 548 N N . SER A 1 67 ? 20.199 -23.389 33.798 1.00 66.81 67 SER A N 1
ATOM 549 C CA . SER A 1 67 ? 21.381 -22.520 33.697 1.00 66.81 67 SER A CA 1
ATOM 550 C C . SER A 1 67 ? 21.384 -21.375 34.720 1.00 66.81 67 SER A C 1
ATOM 552 O O . SER A 1 67 ? 22.441 -21.004 35.235 1.00 66.81 67 SER A O 1
ATOM 554 N N . VAL A 1 68 ? 20.206 -20.847 35.065 1.00 63.94 68 VAL A N 1
ATOM 555 C CA . VAL A 1 68 ? 20.061 -19.775 36.060 1.00 63.94 68 VAL A CA 1
ATOM 556 C C . VAL A 1 68 ? 20.027 -20.305 37.481 1.00 63.94 68 VAL A C 1
ATOM 558 O O . VAL A 1 68 ? 20.546 -19.646 38.376 1.00 63.94 68 VAL A O 1
ATOM 561 N N . GLN A 1 69 ? 19.543 -21.528 37.698 1.00 59.03 69 GLN A N 1
ATOM 562 C CA . GLN A 1 69 ? 19.628 -22.181 39.004 1.00 59.03 69 GLN A CA 1
ATOM 563 C C . GLN A 1 69 ? 21.085 -22.361 39.484 1.00 59.03 69 GLN A C 1
ATOM 565 O O . GLN A 1 69 ? 21.337 -22.378 40.688 1.00 59.03 69 GLN A O 1
ATOM 570 N N . HIS A 1 70 ? 22.053 -22.442 38.562 1.00 57.50 70 HIS A N 1
ATOM 571 C CA . HIS A 1 70 ? 23.486 -22.502 38.874 1.00 57.50 70 HIS A CA 1
ATOM 572 C C . HIS A 1 70 ? 24.169 -21.126 39.043 1.00 57.50 70 HIS A C 1
ATOM 574 O O . HIS A 1 70 ? 25.329 -21.080 39.457 1.00 57.50 70 HIS A O 1
ATOM 580 N N . ARG A 1 71 ? 23.489 -20.003 38.760 1.00 57.41 71 ARG A N 1
ATOM 581 C CA . ARG A 1 71 ? 24.032 -18.639 38.895 1.00 57.41 71 ARG A CA 1
ATOM 582 C C . ARG A 1 71 ? 23.573 -18.037 40.234 1.00 57.41 71 ARG A C 1
ATOM 584 O O . ARG A 1 71 ? 22.391 -18.047 40.554 1.00 57.41 71 ARG A O 1
ATOM 591 N N . ALA A 1 72 ? 24.512 -17.567 41.059 1.00 44.53 72 ALA A N 1
ATOM 592 C CA . ALA A 1 72 ? 24.204 -17.039 42.391 1.00 44.53 72 ALA A CA 1
ATOM 593 C C . ALA A 1 72 ? 23.312 -15.778 42.321 1.00 44.53 72 ALA A C 1
ATOM 595 O O . ALA A 1 72 ? 23.604 -14.856 41.566 1.00 44.53 72 ALA A O 1
ATOM 596 N N . LEU A 1 73 ? 22.251 -15.791 43.134 1.00 47.62 73 LEU A N 1
ATOM 597 C CA . LEU A 1 73 ? 21.075 -14.908 43.161 1.00 47.62 73 LEU A CA 1
ATOM 598 C C . LEU A 1 73 ? 21.370 -13.392 43.178 1.00 47.62 73 LEU A C 1
ATOM 600 O O . LEU A 1 73 ? 21.961 -12.892 44.137 1.00 47.62 73 LEU A O 1
ATOM 604 N N . GLY A 1 74 ? 20.843 -12.657 42.189 1.00 56.53 74 GLY A N 1
ATOM 605 C CA . GLY A 1 74 ? 20.614 -11.205 42.231 1.00 56.53 74 GLY A CA 1
ATOM 606 C C . GLY A 1 74 ? 19.118 -10.835 42.255 1.00 56.53 74 GLY A C 1
ATOM 607 O O . GLY A 1 74 ? 18.262 -11.632 41.877 1.00 56.53 74 GLY A O 1
ATOM 608 N N . GLU A 1 75 ? 18.772 -9.613 42.687 1.00 48.97 75 GLU A N 1
ATOM 609 C CA . GLU A 1 75 ? 17.371 -9.162 42.868 1.00 48.97 75 GLU A CA 1
ATOM 610 C C . GLU A 1 75 ? 16.524 -9.189 41.574 1.00 48.97 75 GLU A C 1
ATOM 612 O O . GLU A 1 75 ? 15.316 -9.422 41.638 1.00 48.97 75 GLU A O 1
ATOM 617 N N . GLY A 1 76 ? 17.146 -9.051 40.394 1.00 54.12 76 GLY A N 1
ATOM 618 C CA . GLY A 1 76 ? 16.476 -9.139 39.085 1.00 54.12 76 GLY A CA 1
ATOM 619 C C . GLY A 1 76 ? 16.136 -10.562 38.616 1.00 54.12 76 GLY A C 1
ATOM 620 O O . GLY A 1 76 ? 15.289 -10.730 37.738 1.00 54.12 76 GLY A O 1
ATOM 621 N N . ASP A 1 77 ? 16.731 -11.591 39.224 1.00 56.84 77 ASP A N 1
ATOM 622 C CA . ASP A 1 77 ? 16.518 -12.981 38.809 1.00 56.84 77 ASP A CA 1
ATOM 623 C C . ASP A 1 77 ? 15.142 -13.499 39.245 1.00 56.84 77 ASP A C 1
ATOM 625 O O . ASP A 1 77 ? 14.580 -14.374 38.598 1.00 56.84 77 ASP A O 1
ATOM 629 N N . THR A 1 78 ? 14.544 -12.933 40.297 1.00 60.09 78 THR A N 1
ATOM 630 C CA . THR A 1 78 ? 13.246 -13.386 40.835 1.00 60.09 78 THR A CA 1
ATOM 631 C C . THR A 1 78 ? 12.068 -13.095 39.896 1.00 60.09 78 THR A C 1
ATOM 633 O O . THR A 1 78 ? 11.213 -13.957 39.687 1.00 60.09 78 THR A O 1
ATOM 636 N N . ALA A 1 79 ? 12.042 -11.912 39.272 1.00 63.59 79 ALA A N 1
ATOM 637 C CA . ALA A 1 79 ? 11.023 -11.538 38.289 1.00 63.59 79 ALA A CA 1
ATOM 638 C C . ALA A 1 79 ? 11.168 -12.348 36.991 1.00 63.59 79 ALA A C 1
ATOM 640 O O . ALA A 1 79 ? 10.184 -12.816 36.418 1.00 63.59 79 ALA A O 1
ATOM 641 N N . TRP A 1 80 ? 12.410 -12.575 36.564 1.00 67.38 80 TRP A N 1
ATOM 642 C CA . TRP A 1 80 ? 12.729 -13.392 35.397 1.00 67.38 80 TRP A CA 1
ATOM 643 C C . TRP A 1 80 ? 12.373 -14.877 35.612 1.00 67.38 80 TRP A C 1
ATOM 645 O O . TRP A 1 80 ? 11.772 -15.508 34.743 1.00 67.38 80 TRP A O 1
ATOM 655 N N . GLN A 1 81 ? 12.635 -15.414 36.809 1.00 68.75 81 GLN A N 1
ATOM 656 C CA . GLN A 1 81 ? 12.233 -16.762 37.230 1.00 68.75 81 GLN A CA 1
ATOM 657 C C . GLN A 1 81 ? 10.709 -16.951 37.216 1.00 68.75 81 GLN A C 1
ATOM 659 O O . GLN A 1 81 ? 10.220 -17.990 36.767 1.00 68.75 81 GLN A O 1
ATOM 664 N N . ALA A 1 82 ? 9.955 -15.952 37.688 1.00 73.25 82 ALA A N 1
ATOM 665 C CA . ALA A 1 82 ? 8.496 -15.969 37.627 1.00 73.25 82 ALA A CA 1
ATOM 666 C C . ALA A 1 82 ? 7.987 -15.947 36.174 1.00 73.25 82 ALA A C 1
ATOM 668 O O . ALA A 1 82 ? 7.050 -16.674 35.845 1.00 73.25 82 ALA A O 1
ATOM 669 N N . GLY A 1 83 ? 8.649 -15.184 35.294 1.00 78.75 83 GLY A N 1
ATOM 670 C CA . GLY A 1 83 ? 8.336 -15.124 33.864 1.00 78.75 83 GLY A CA 1
ATOM 671 C C . GLY A 1 83 ? 8.514 -16.463 33.143 1.00 78.75 83 GLY A C 1
ATOM 672 O O . GLY A 1 83 ? 7.608 -16.896 32.433 1.00 78.75 83 GLY A O 1
ATOM 673 N N . ILE A 1 84 ? 9.632 -17.164 33.372 1.00 78.88 84 ILE A N 1
ATOM 674 C CA . ILE A 1 84 ? 9.874 -18.485 32.762 1.00 78.88 84 ILE A CA 1
ATOM 675 C C . ILE A 1 84 ? 8.850 -19.518 33.227 1.00 78.88 84 ILE A C 1
ATOM 677 O O . ILE A 1 84 ? 8.346 -20.284 32.407 1.00 78.88 84 ILE A O 1
ATOM 681 N N . ARG A 1 85 ? 8.503 -19.527 34.519 1.00 78.19 85 ARG A N 1
ATOM 682 C CA . ARG A 1 85 ? 7.470 -20.437 35.031 1.00 78.19 85 ARG A CA 1
ATOM 683 C C . ARG A 1 85 ? 6.105 -20.157 34.413 1.00 78.19 85 ARG A C 1
ATOM 685 O O . ARG A 1 85 ? 5.456 -21.096 33.972 1.00 78.19 85 ARG A O 1
ATOM 692 N N . GLY A 1 86 ? 5.716 -18.885 34.300 1.00 81.25 86 GLY A N 1
ATOM 693 C CA . GLY A 1 86 ? 4.470 -18.507 33.629 1.00 81.25 86 GLY A CA 1
ATOM 694 C C . GLY A 1 86 ? 4.422 -18.988 32.175 1.00 81.25 86 GLY A C 1
ATOM 695 O O . GLY A 1 86 ? 3.440 -19.590 31.751 1.00 81.25 86 GLY A O 1
ATOM 696 N N . GLN A 1 87 ? 5.519 -18.822 31.430 1.00 84.25 87 GLN A N 1
ATOM 697 C CA . GLN A 1 87 ? 5.617 -19.302 30.047 1.00 84.25 87 GLN A CA 1
ATOM 698 C C . GLN A 1 87 ? 5.578 -20.835 29.942 1.00 84.25 87 GLN A C 1
ATOM 700 O O . GLN A 1 87 ? 4.955 -21.375 29.026 1.00 84.25 87 GLN A O 1
ATOM 705 N N . GLN A 1 88 ? 6.211 -21.551 30.875 1.00 84.25 88 GLN A N 1
ATOM 706 C CA . GLN A 1 88 ? 6.145 -23.012 30.946 1.00 84.25 88 GLN A CA 1
ATOM 707 C C . GLN A 1 88 ? 4.723 -23.508 31.239 1.00 84.25 88 GLN A C 1
ATOM 709 O O . GLN A 1 88 ? 4.269 -24.451 30.587 1.00 84.25 88 GLN A O 1
ATOM 714 N N . ASP A 1 89 ? 4.009 -22.864 32.163 1.00 84.69 89 ASP A N 1
ATOM 715 C CA . ASP A 1 89 ? 2.629 -23.210 32.513 1.00 84.69 89 ASP A CA 1
ATOM 716 C C . ASP A 1 89 ? 1.668 -22.955 31.337 1.00 84.69 89 ASP A C 1
ATOM 718 O O . ASP A 1 89 ? 0.842 -23.814 31.010 1.00 84.69 89 ASP A O 1
ATOM 722 N N . ASP A 1 90 ? 1.839 -21.839 30.622 1.00 86.38 90 ASP A N 1
ATOM 723 C CA . ASP A 1 90 ? 1.069 -21.521 29.414 1.00 86.38 90 ASP A CA 1
ATOM 724 C C . ASP A 1 90 ? 1.313 -22.531 28.283 1.00 86.38 90 ASP A C 1
ATOM 726 O O . ASP A 1 90 ? 0.380 -22.933 27.576 1.00 86.38 90 ASP A O 1
ATOM 730 N N . LEU A 1 91 ? 2.564 -22.963 28.094 1.00 87.38 91 LEU A N 1
ATOM 731 C CA . LEU A 1 91 ? 2.905 -23.984 27.104 1.00 87.38 91 LEU A CA 1
ATOM 732 C C . LEU A 1 91 ? 2.302 -25.336 27.469 1.00 87.38 91 LEU A C 1
ATOM 734 O O . LEU A 1 91 ? 1.730 -25.985 26.596 1.00 87.38 91 LEU A O 1
ATOM 738 N N . LEU A 1 92 ? 2.353 -25.737 28.740 1.00 86.31 92 LEU A N 1
ATOM 739 C CA . LEU A 1 92 ? 1.721 -26.972 29.207 1.00 86.31 92 LEU A CA 1
ATOM 740 C C . LEU A 1 92 ? 0.200 -26.937 29.025 1.00 86.31 92 LEU A C 1
ATOM 742 O O . LEU A 1 92 ? -0.378 -27.923 28.566 1.00 86.31 92 LEU A O 1
ATOM 746 N N . ALA A 1 93 ? -0.452 -25.808 29.317 1.00 86.19 93 ALA A N 1
ATOM 747 C CA . ALA A 1 93 ? -1.888 -25.641 29.102 1.00 86.19 93 ALA A CA 1
ATOM 748 C C . ALA A 1 93 ? -2.263 -25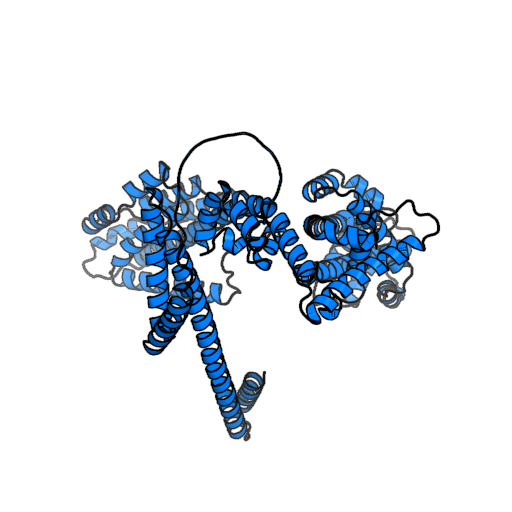.776 27.618 1.00 86.19 93 ALA A C 1
ATOM 750 O O . ALA A 1 93 ? -3.228 -26.463 27.271 1.00 86.19 93 ALA A O 1
ATOM 751 N N . LYS A 1 94 ? -1.470 -25.177 26.723 1.00 86.69 94 LYS A N 1
ATOM 752 C CA . LYS A 1 94 ? -1.689 -25.258 25.274 1.00 86.69 94 LYS A CA 1
ATOM 753 C C . LYS A 1 94 ? -1.367 -26.650 24.706 1.00 86.69 94 LYS A C 1
ATOM 755 O O . LYS A 1 94 ? -2.116 -27.132 23.860 1.00 86.69 94 LYS A O 1
ATOM 760 N N . ILE A 1 95 ? -0.318 -27.323 25.189 1.00 87.44 95 ILE A N 1
ATOM 761 C CA . ILE A 1 95 ? 0.013 -28.711 24.812 1.00 87.44 95 ILE A CA 1
ATOM 762 C C . ILE A 1 95 ? -1.112 -29.652 25.259 1.00 87.44 95 ILE A C 1
ATOM 764 O O . ILE A 1 95 ? -1.575 -30.461 24.456 1.00 87.44 95 ILE A O 1
ATOM 768 N N . ARG A 1 96 ? -1.636 -29.48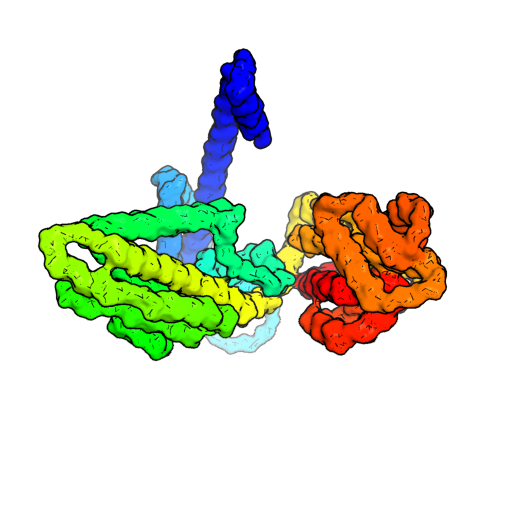2 26.483 1.00 87.56 96 ARG A N 1
ATOM 769 C CA . ARG A 1 96 ? -2.804 -30.226 26.986 1.00 87.56 96 ARG A CA 1
ATOM 770 C C . ARG A 1 96 ? -4.040 -30.010 26.115 1.00 87.56 96 ARG A C 1
ATOM 772 O O . ARG A 1 96 ? -4.736 -30.967 25.792 1.00 87.56 96 ARG A O 1
ATOM 779 N N . ALA A 1 97 ? -4.312 -28.766 25.721 1.00 83.69 97 ALA A N 1
ATOM 780 C CA . ALA A 1 97 ? -5.473 -28.435 24.897 1.00 83.69 97 ALA A CA 1
ATOM 781 C C . ALA A 1 97 ? -5.402 -29.042 23.484 1.00 83.69 97 ALA A C 1
ATOM 783 O O . ALA A 1 97 ? -6.438 -29.374 22.911 1.00 83.69 97 ALA A O 1
ATOM 784 N N . LEU A 1 98 ? -4.197 -29.185 22.920 1.00 83.12 98 LEU A N 1
ATOM 785 C CA . LEU A 1 98 ? -4.000 -29.625 21.536 1.00 83.12 98 LEU A CA 1
ATOM 786 C C . LEU A 1 98 ? -3.729 -31.134 21.400 1.00 83.12 98 LEU A C 1
ATOM 788 O O . LEU A 1 98 ? -4.139 -31.740 20.411 1.00 83.12 98 LEU A O 1
ATOM 792 N N . GLY A 1 99 ? -3.026 -31.727 22.368 1.00 79.75 99 GLY A N 1
ATOM 793 C CA . GLY A 1 99 ? -2.555 -33.115 22.344 1.00 79.75 99 GLY A CA 1
ATOM 794 C C . GLY A 1 99 ? -3.103 -34.011 23.458 1.00 79.75 99 GLY A C 1
ATOM 795 O O . GLY A 1 99 ? -2.796 -35.200 23.463 1.00 79.75 99 GLY A O 1
ATOM 796 N N . GLY A 1 100 ? -3.918 -33.475 24.373 1.00 87.19 100 GLY A N 1
ATOM 797 C CA . GLY A 1 100 ? -4.439 -34.215 25.524 1.00 87.19 100 GLY A CA 1
ATOM 798 C C . GLY A 1 100 ? -3.364 -34.545 26.563 1.00 87.19 100 GLY A C 1
ATOM 799 O O . GLY A 1 100 ? -2.244 -34.032 26.510 1.00 87.19 100 GLY A O 1
ATOM 800 N N . ASP A 1 101 ? -3.707 -35.402 27.525 1.00 81.12 101 ASP A N 1
ATOM 801 C CA . ASP A 1 101 ? -2.778 -35.795 28.592 1.00 81.12 101 ASP A CA 1
ATOM 802 C C . ASP A 1 101 ? -1.627 -36.688 28.077 1.00 81.12 101 ASP A C 1
ATOM 804 O O . ASP A 1 101 ? -0.512 -36.579 28.586 1.00 81.12 101 ASP A O 1
ATOM 808 N N . ASP A 1 102 ? -1.837 -37.449 26.995 1.00 82.31 102 ASP A N 1
ATOM 809 C CA . ASP A 1 102 ? -0.806 -38.280 26.345 1.00 82.31 102 ASP A CA 1
ATOM 810 C C . ASP A 1 102 ? 0.398 -37.449 25.854 1.00 82.31 102 ASP A C 1
ATOM 812 O O . ASP A 1 102 ? 1.552 -37.867 25.962 1.00 82.31 102 ASP A O 1
ATOM 816 N N . ALA A 1 103 ? 0.152 -36.243 25.323 1.00 84.31 103 ALA A N 1
ATOM 817 C CA . ALA A 1 103 ? 1.216 -35.350 24.854 1.00 84.31 103 ALA A CA 1
ATOM 818 C C . ALA A 1 103 ? 2.048 -34.774 26.012 1.00 84.31 103 ALA A C 1
ATOM 820 O O . ALA A 1 103 ? 3.252 -34.559 25.878 1.00 84.31 103 ALA A O 1
ATOM 821 N N . ILE A 1 104 ? 1.421 -34.555 27.169 1.00 86.38 104 ILE A N 1
ATOM 822 C CA . ILE A 1 104 ? 2.122 -34.099 28.374 1.00 86.38 104 ILE A CA 1
ATOM 823 C C . ILE A 1 104 ? 2.990 -35.225 28.924 1.00 86.38 104 ILE A C 1
ATOM 825 O O . ILE A 1 104 ? 4.130 -34.978 29.312 1.00 86.38 104 ILE A O 1
ATOM 829 N N . GLU A 1 105 ? 2.480 -36.456 28.939 1.00 85.31 105 GLU A N 1
ATOM 830 C CA . GLU A 1 105 ? 3.240 -37.621 29.389 1.00 85.31 105 GLU A CA 1
ATOM 831 C C . GLU A 1 105 ? 4.488 -37.837 28.517 1.00 85.31 105 GLU A C 1
ATOM 833 O O . GLU A 1 105 ? 5.592 -37.979 29.047 1.00 85.31 105 GLU A O 1
ATOM 838 N N . ALA A 1 106 ? 4.349 -37.722 27.191 1.00 84.50 106 ALA A N 1
ATOM 839 C CA . ALA A 1 106 ? 5.470 -37.779 26.253 1.00 84.50 106 ALA A CA 1
ATOM 840 C C . ALA A 1 106 ? 6.505 -36.658 26.482 1.00 84.50 106 ALA A C 1
ATOM 842 O O . ALA A 1 106 ? 7.713 -36.918 26.491 1.00 84.50 106 ALA A O 1
ATOM 843 N N . LEU A 1 107 ? 6.056 -35.420 26.723 1.00 87.88 107 LEU A N 1
ATOM 844 C CA . LEU A 1 107 ? 6.936 -34.293 27.054 1.00 87.88 107 LEU A CA 1
ATOM 845 C C . LEU A 1 107 ? 7.695 -34.529 28.368 1.00 87.88 107 LEU A C 1
ATOM 847 O O . LEU A 1 107 ? 8.903 -34.294 28.434 1.00 87.88 107 LEU A O 1
ATOM 851 N N . MET A 1 108 ? 7.010 -35.002 29.413 1.00 86.19 108 MET A N 1
ATOM 852 C CA . MET A 1 108 ? 7.618 -35.277 30.719 1.00 86.19 108 MET A CA 1
ATOM 853 C C . MET A 1 108 ? 8.633 -36.419 30.636 1.00 86.19 108 MET A C 1
ATOM 855 O O . MET A 1 108 ? 9.722 -36.317 31.207 1.00 86.19 108 MET A O 1
ATOM 859 N N . GLN A 1 109 ? 8.328 -37.464 29.863 1.00 86.38 109 GLN A N 1
ATOM 860 C CA . GLN A 1 109 ? 9.273 -38.535 29.562 1.00 86.38 109 GLN A CA 1
ATOM 861 C C . GLN A 1 109 ? 10.515 -37.971 28.860 1.00 86.38 109 GLN A C 1
ATOM 863 O O . GLN A 1 109 ? 11.640 -38.209 29.306 1.00 86.38 109 GLN A O 1
ATOM 868 N N . ARG A 1 110 ? 10.333 -37.125 27.840 1.00 82.19 110 ARG A N 1
ATOM 869 C CA . ARG A 1 110 ? 11.450 -36.521 27.104 1.00 82.19 110 ARG A CA 1
ATOM 870 C C . ARG A 1 110 ? 12.303 -35.580 27.956 1.00 82.19 110 ARG A C 1
ATOM 872 O O . ARG A 1 110 ? 13.527 -35.570 27.826 1.00 82.19 110 ARG A O 1
ATOM 879 N N . ARG A 1 111 ? 11.677 -34.823 28.858 1.00 83.69 111 ARG A N 1
ATOM 880 C CA . ARG A 1 111 ? 12.367 -33.993 29.853 1.00 83.69 111 ARG A CA 1
ATOM 881 C C . ARG A 1 111 ? 13.231 -34.848 30.782 1.00 83.69 111 ARG A C 1
ATOM 883 O O . ARG A 1 111 ? 14.387 -34.506 31.013 1.00 83.69 111 ARG A O 1
ATOM 890 N N . SER A 1 112 ? 12.692 -35.962 31.281 1.00 76.69 112 SER A N 1
ATOM 891 C CA . SER A 1 112 ? 13.423 -36.865 32.179 1.00 76.69 112 SER A CA 1
ATOM 892 C C . SER A 1 112 ? 14.652 -37.497 31.508 1.00 76.69 112 SER A C 1
ATOM 894 O O . SER A 1 112 ? 15.722 -37.542 32.113 1.00 76.69 112 SER A O 1
ATOM 896 N N . GLU A 1 113 ? 14.543 -37.878 30.230 1.00 78.50 113 GLU A N 1
ATOM 897 C CA . GLU A 1 113 ? 15.665 -38.375 29.419 1.00 78.50 113 GLU A CA 1
ATOM 898 C C . GLU A 1 113 ? 16.776 -37.328 29.260 1.00 78.50 113 GLU A C 1
ATOM 900 O O . GLU A 1 113 ? 17.959 -37.658 29.326 1.00 78.50 113 GLU A O 1
ATOM 905 N N . LEU A 1 114 ? 16.408 -36.057 29.074 1.00 68.75 114 LEU A N 1
ATOM 906 C CA . LEU A 1 114 ? 17.371 -34.967 28.937 1.00 68.75 114 LEU A CA 1
ATOM 907 C C . LEU A 1 114 ? 18.030 -34.611 30.275 1.00 68.75 114 LEU A C 1
ATOM 909 O O . LEU A 1 114 ? 19.243 -34.425 30.302 1.00 68.75 114 LEU A O 1
ATOM 913 N N . GLN A 1 115 ? 17.300 -34.599 31.394 1.00 64.75 115 GLN A N 1
ATOM 914 C CA . GLN A 1 115 ? 17.881 -34.346 32.725 1.00 64.75 115 GLN A CA 1
ATOM 915 C C . GLN A 1 115 ? 18.926 -35.397 33.142 1.00 64.75 115 GLN A C 1
ATOM 917 O O . GLN A 1 115 ? 19.938 -35.053 33.757 1.00 64.75 115 GLN A O 1
ATOM 922 N N . LEU A 1 116 ? 18.741 -36.659 32.740 1.00 55.47 116 LEU A N 1
ATOM 923 C CA . LEU A 1 116 ? 19.737 -37.720 32.936 1.00 55.47 116 LEU A CA 1
ATOM 924 C C . LEU A 1 116 ? 21.062 -37.426 32.209 1.00 55.47 116 LEU A C 1
ATOM 926 O O . LEU A 1 116 ? 22.117 -37.791 32.714 1.00 55.47 116 LEU A O 1
ATOM 930 N N . SER A 1 117 ? 21.032 -36.713 31.076 1.00 55.72 117 SER A N 1
ATOM 931 C CA . SER A 1 117 ? 22.242 -36.349 30.319 1.00 55.72 117 SER A CA 1
ATOM 932 C C . SER A 1 117 ? 23.035 -35.171 30.910 1.00 55.72 117 SER A C 1
ATOM 934 O O . SER A 1 117 ? 24.227 -35.049 30.644 1.00 55.72 117 SER A O 1
ATOM 936 N N . TYR A 1 118 ? 22.408 -34.333 31.745 1.00 50.62 118 TYR A N 1
ATOM 937 C CA . TYR A 1 118 ? 23.049 -33.170 32.383 1.00 50.62 118 TYR A CA 1
ATOM 938 C C . TYR A 1 118 ? 23.739 -33.488 33.720 1.00 50.62 118 TYR A C 1
ATOM 940 O O . TYR A 1 118 ? 24.519 -32.682 34.224 1.00 50.62 118 TYR A O 1
ATOM 948 N N . SER A 1 119 ? 23.477 -34.662 34.299 1.00 44.41 119 SER A N 1
ATOM 949 C CA . SER A 1 119 ? 23.963 -35.045 35.635 1.00 44.41 119 SER A CA 1
ATOM 950 C C . SER A 1 119 ? 25.459 -35.413 35.678 1.00 44.41 119 SER A C 1
ATOM 952 O O . SER A 1 119 ? 26.020 -35.521 36.766 1.00 44.41 119 SER A O 1
ATOM 954 N N . ASP A 1 120 ? 26.110 -35.583 34.520 1.00 37.28 120 ASP A N 1
ATOM 955 C CA . ASP A 1 120 ? 27.478 -36.123 34.398 1.00 37.28 120 ASP A CA 1
ATOM 956 C C . ASP A 1 120 ? 28.603 -35.067 34.348 1.00 37.28 120 ASP A C 1
ATOM 958 O O . ASP A 1 120 ? 29.783 -35.408 34.266 1.00 37.28 120 ASP A O 1
ATOM 962 N N . THR A 1 121 ? 28.290 -33.774 34.458 1.00 38.66 121 THR A N 1
ATOM 963 C CA . THR A 1 121 ? 29.309 -32.714 34.587 1.00 38.66 121 THR A CA 1
ATOM 964 C C . THR A 1 121 ? 29.258 -32.069 35.967 1.00 38.66 121 THR A C 1
ATOM 966 O O . THR A 1 121 ? 28.644 -31.024 36.168 1.00 38.66 121 THR A O 1
ATOM 969 N N . GLN A 1 122 ? 29.920 -32.705 36.937 1.00 32.00 122 GLN A N 1
ATOM 970 C CA . GLN A 1 122 ? 30.157 -32.141 38.267 1.00 32.00 122 GLN A CA 1
ATOM 971 C C . GLN A 1 122 ? 31.294 -31.085 38.213 1.00 32.00 122 GLN A C 1
ATOM 973 O O . GLN A 1 122 ? 32.301 -31.319 37.539 1.00 32.00 122 GLN A O 1
ATOM 978 N N . PRO A 1 123 ? 31.184 -29.931 38.906 1.00 33.06 123 PRO A N 1
ATOM 979 C CA . PRO A 1 123 ? 32.146 -28.832 38.810 1.00 33.06 123 PRO A CA 1
ATOM 980 C C . PRO A 1 123 ? 33.311 -28.976 39.806 1.00 33.06 123 PRO A C 1
ATOM 982 O O . PRO A 1 123 ? 33.108 -29.304 40.975 1.00 33.06 123 PRO A O 1
ATOM 985 N N . LEU A 1 124 ? 34.540 -28.690 39.356 1.00 27.16 124 LEU A N 1
ATOM 986 C CA . LEU A 1 124 ? 35.729 -28.582 40.216 1.00 27.16 124 LEU A CA 1
ATOM 987 C C . LEU A 1 124 ? 35.788 -27.216 40.942 1.00 27.16 124 LEU A C 1
ATOM 989 O O . LEU A 1 124 ? 35.252 -26.227 40.439 1.00 27.16 124 LEU A O 1
ATOM 993 N N . PRO A 1 125 ? 36.417 -27.154 42.134 1.00 29.97 125 PRO A N 1
ATOM 994 C CA . PRO A 1 125 ? 36.170 -26.123 43.139 1.00 29.97 125 PRO A CA 1
ATOM 995 C C . PRO A 1 125 ? 36.947 -24.818 42.929 1.00 29.97 125 PRO A C 1
ATOM 997 O O . PRO A 1 125 ? 38.077 -24.789 42.447 1.00 29.97 125 PRO A O 1
ATOM 1000 N N . VAL A 1 126 ? 36.327 -23.738 43.402 1.00 31.69 126 VAL A N 1
ATOM 1001 C CA . VAL A 1 126 ? 36.861 -22.375 43.467 1.00 31.69 126 VAL A CA 1
ATOM 1002 C C . VAL A 1 126 ? 37.903 -22.278 44.588 1.00 31.69 126 VAL A C 1
ATOM 1004 O O . VAL A 1 126 ? 37.624 -22.632 45.734 1.00 31.69 126 VAL A O 1
ATOM 1007 N N . SER A 1 127 ? 39.093 -21.761 44.280 1.00 25.20 127 SER A N 1
ATOM 1008 C CA . SER A 1 127 ? 40.030 -21.234 45.279 1.00 25.20 127 SER A CA 1
ATOM 1009 C C . SER A 1 127 ? 40.596 -19.880 44.860 1.00 25.20 127 SER A C 1
ATOM 1011 O O . SER A 1 127 ? 40.650 -19.527 43.685 1.00 25.20 127 SER A O 1
ATOM 1013 N N . SER A 1 128 ? 40.923 -19.103 45.881 1.00 26.75 128 SER A N 1
ATOM 1014 C CA . SER A 1 128 ? 40.734 -17.660 45.970 1.00 26.75 128 SER A CA 1
ATOM 1015 C C . SER A 1 128 ? 42.024 -16.845 45.782 1.00 26.75 128 SER A C 1
ATOM 1017 O O . SER A 1 128 ? 43.083 -17.249 46.243 1.00 26.75 128 SER A O 1
ATOM 1019 N N . LEU A 1 129 ? 41.841 -15.620 45.267 1.00 27.67 129 LEU A N 1
ATOM 1020 C CA . LEU A 1 129 ? 42.545 -14.358 45.580 1.00 27.67 129 LEU A CA 1
ATOM 1021 C C . LEU A 1 129 ? 43.967 -14.051 45.027 1.00 27.67 129 LEU A C 1
ATOM 1023 O O . LEU A 1 129 ? 44.978 -14.574 45.481 1.00 27.67 129 LEU A O 1
ATOM 1027 N N . HIS A 1 130 ? 43.974 -12.947 44.256 1.00 24.41 130 HIS A N 1
ATOM 1028 C CA . HIS A 1 130 ? 44.932 -11.816 44.210 1.00 24.41 130 HIS A CA 1
ATOM 1029 C C . HIS A 1 130 ? 46.078 -11.782 43.154 1.00 24.41 130 HIS A C 1
ATOM 1031 O O . HIS A 1 130 ? 46.352 -12.789 42.513 1.00 24.41 130 HIS A O 1
ATOM 1037 N N . PRO A 1 131 ? 46.634 -10.585 42.816 1.00 38.88 131 PRO A N 1
ATOM 1038 C CA . PRO A 1 131 ? 46.622 -10.038 41.451 1.00 38.88 131 PRO A CA 1
ATOM 1039 C C . PRO A 1 131 ? 48.032 -9.818 40.873 1.00 38.88 131 PRO A C 1
ATOM 1041 O O . PRO A 1 131 ? 48.877 -9.236 41.544 1.00 38.88 131 PRO A O 1
ATOM 1044 N N . THR A 1 132 ? 48.316 -10.153 39.611 1.00 21.23 132 THR A N 1
ATOM 1045 C CA . THR A 1 132 ? 49.476 -9.566 38.904 1.00 21.23 132 THR A CA 1
ATOM 1046 C C . THR A 1 132 ? 49.302 -9.616 37.383 1.00 21.23 132 THR A C 1
ATOM 1048 O O . THR A 1 132 ? 48.820 -10.585 36.814 1.00 21.23 132 THR A O 1
ATOM 1051 N N . ILE A 1 133 ? 49.704 -8.503 36.780 1.00 31.84 133 ILE A N 1
ATOM 1052 C CA . ILE A 1 133 ? 49.819 -8.113 35.372 1.00 31.84 133 ILE A CA 1
ATOM 1053 C C . ILE A 1 133 ? 50.441 -9.197 34.468 1.00 31.84 133 ILE A C 1
ATOM 1055 O O . ILE A 1 133 ? 51.462 -9.777 34.825 1.00 31.84 133 ILE A O 1
ATOM 1059 N N . GLY A 1 134 ? 49.924 -9.355 33.241 1.00 22.31 134 GLY A N 1
ATOM 1060 C CA . GLY A 1 134 ? 50.650 -10.011 32.141 1.00 22.31 134 GLY A CA 1
ATOM 1061 C C . GLY A 1 134 ? 49.744 -10.494 31.006 1.00 22.31 134 GLY A C 1
ATOM 1062 O O . GLY A 1 134 ? 48.798 -11.227 31.250 1.00 22.31 134 GLY A O 1
ATOM 1063 N N . GLY A 1 135 ? 50.011 -10.046 29.778 1.00 24.70 135 GLY A N 1
ATOM 1064 C CA . GLY A 1 135 ? 49.153 -10.238 28.606 1.00 24.70 135 GLY A CA 1
ATOM 1065 C C . GLY A 1 135 ? 49.008 -11.665 28.051 1.00 24.70 135 GLY A C 1
ATOM 1066 O O . GLY A 1 135 ? 49.812 -12.551 28.326 1.00 24.70 135 GLY A O 1
ATOM 1067 N N . SER A 1 136 ? 48.035 -11.769 27.134 1.00 24.08 136 SER A N 1
ATOM 1068 C CA . SER A 1 136 ? 47.967 -12.642 25.944 1.00 24.08 136 SER A CA 1
ATOM 1069 C C . SER A 1 136 ? 46.868 -13.723 25.914 1.00 24.08 136 SER A C 1
ATOM 1071 O O . SER A 1 136 ? 47.016 -14.805 26.464 1.00 24.08 136 SER A O 1
ATOM 1073 N N . ALA A 1 137 ? 45.823 -13.404 25.138 1.00 28.34 137 ALA A N 1
ATOM 1074 C CA . ALA A 1 137 ? 45.090 -14.239 24.173 1.00 28.34 137 ALA A CA 1
ATOM 1075 C C . ALA A 1 137 ? 44.553 -15.637 24.568 1.00 28.34 137 ALA A C 1
ATOM 1077 O O . ALA A 1 137 ? 45.272 -16.630 24.512 1.00 28.34 137 ALA A O 1
ATOM 1078 N N . SER A 1 138 ? 43.228 -15.729 24.747 1.00 26.12 138 SER A N 1
ATOM 1079 C CA . SER A 1 138 ? 42.314 -16.593 23.962 1.00 26.12 138 SER A CA 1
ATOM 1080 C C . SER A 1 138 ? 40.927 -16.585 24.604 1.00 26.12 138 SER A C 1
ATOM 1082 O O . SER A 1 138 ? 40.662 -17.348 25.527 1.00 26.12 138 SER A O 1
ATOM 1084 N N . GLU A 1 139 ? 40.028 -15.745 24.097 1.00 27.69 139 GLU A N 1
ATOM 1085 C CA . GLU A 1 139 ? 38.590 -15.951 24.270 1.00 27.69 139 GLU A CA 1
ATOM 1086 C C . GLU A 1 139 ? 38.077 -16.653 23.013 1.00 27.69 139 GLU A C 1
ATOM 1088 O O . GLU A 1 139 ? 38.138 -16.107 21.912 1.00 27.69 139 GLU A O 1
ATOM 1093 N N . THR A 1 140 ? 37.594 -17.883 23.159 1.00 23.31 140 THR A N 1
ATOM 1094 C CA . THR A 1 140 ? 36.718 -18.508 22.166 1.00 23.31 140 THR A CA 1
ATOM 1095 C C . THR A 1 140 ? 35.303 -17.969 22.385 1.00 23.31 140 THR A C 1
ATOM 1097 O O . THR A 1 140 ? 34.723 -18.255 23.437 1.00 23.31 140 THR A O 1
ATOM 1100 N N . PRO A 1 141 ? 34.714 -17.207 21.448 1.00 35.50 141 PRO A N 1
ATOM 1101 C CA . PRO A 1 141 ? 33.343 -16.750 21.595 1.00 35.50 141 PRO A CA 1
ATOM 1102 C C . PRO A 1 141 ? 32.383 -17.912 21.320 1.00 35.50 141 PRO A C 1
ATOM 1104 O O . PRO A 1 141 ? 32.405 -18.524 20.253 1.00 35.50 141 PRO A O 1
ATOM 1107 N N . HIS A 1 142 ? 31.507 -18.196 22.282 1.00 30.50 142 HIS A N 1
ATOM 1108 C CA . HIS A 1 142 ? 30.288 -18.964 22.045 1.00 30.50 142 HIS A CA 1
ATOM 1109 C C . HIS A 1 142 ? 29.396 -18.140 21.099 1.00 30.50 142 HIS A C 1
ATOM 1111 O O . HIS A 1 142 ? 28.768 -17.162 21.505 1.00 30.50 142 HIS A O 1
ATOM 1117 N N . VAL A 1 143 ? 29.392 -18.490 19.811 1.00 33.72 143 VAL A N 1
ATOM 1118 C CA . VAL A 1 143 ? 28.620 -17.794 18.773 1.00 33.72 143 VAL A CA 1
ATOM 1119 C C . VAL A 1 143 ? 27.142 -18.158 18.921 1.00 33.72 143 VAL A C 1
ATOM 1121 O O . VAL A 1 143 ? 26.727 -19.270 18.604 1.00 33.72 143 VAL A O 1
ATOM 1124 N N . SER A 1 144 ? 26.336 -17.211 19.403 1.00 36.84 144 SER A N 1
ATOM 1125 C CA . SER A 1 144 ? 24.882 -17.237 19.193 1.00 36.84 144 SER A CA 1
ATOM 1126 C C . SER A 1 144 ? 24.591 -17.041 17.695 1.00 36.84 144 SER A C 1
ATOM 1128 O O . SER A 1 144 ? 25.332 -16.302 17.044 1.00 36.84 144 SER A O 1
ATOM 1130 N N . PRO A 1 145 ? 23.543 -17.652 17.110 1.00 51.88 145 PRO A N 1
ATOM 1131 C CA . PRO A 1 145 ? 23.242 -17.467 15.690 1.00 51.88 145 PRO A CA 1
ATOM 1132 C C . PRO A 1 145 ? 22.996 -15.978 15.388 1.00 51.88 145 PRO A C 1
ATOM 1134 O O . PRO A 1 145 ? 22.125 -15.364 16.007 1.00 51.88 145 PRO A O 1
ATOM 1137 N N . LEU A 1 146 ? 23.768 -15.409 14.448 1.00 53.84 146 LEU A N 1
ATOM 1138 C CA . LEU A 1 146 ? 23.885 -13.962 14.189 1.00 53.84 146 LEU A CA 1
ATOM 1139 C C . LEU A 1 146 ? 22.554 -13.156 14.128 1.00 53.84 146 LEU A C 1
ATOM 1141 O O . LEU A 1 146 ? 22.535 -12.053 14.676 1.00 53.84 146 LEU A O 1
ATOM 1145 N N . PRO A 1 147 ? 21.428 -13.644 13.555 1.00 61.62 147 PRO A N 1
ATOM 1146 C CA . PRO A 1 147 ? 20.157 -12.919 13.538 1.00 61.62 147 PRO A CA 1
ATOM 1147 C C . PRO A 1 147 ? 19.595 -12.651 14.931 1.00 61.62 147 PRO A C 1
ATOM 1149 O O . PRO A 1 147 ? 18.903 -11.657 15.119 1.00 61.62 147 PRO A O 1
ATOM 1152 N N . SER A 1 148 ? 19.914 -13.497 15.916 1.00 68.06 148 SER A N 1
ATOM 1153 C CA . SER A 1 148 ? 19.452 -13.325 17.299 1.00 68.06 148 SER A CA 1
ATOM 1154 C C . SER A 1 148 ? 20.107 -12.114 17.962 1.00 68.06 148 SER A C 1
ATOM 1156 O O . SER A 1 148 ? 19.476 -11.451 18.776 1.00 68.06 148 SER A O 1
ATOM 1158 N N . ALA A 1 149 ? 21.348 -11.787 17.587 1.00 75.31 149 ALA A N 1
ATOM 1159 C CA . ALA A 1 149 ? 22.054 -10.616 18.103 1.00 75.31 149 ALA A CA 1
ATOM 1160 C C . ALA A 1 149 ? 21.516 -9.309 17.497 1.00 75.31 149 ALA A C 1
ATOM 1162 O O . ALA A 1 149 ? 21.330 -8.332 18.219 1.00 75.31 149 ALA A O 1
ATOM 1163 N N . VAL A 1 150 ? 21.214 -9.297 16.192 1.00 80.06 150 VAL A N 1
ATOM 1164 C CA . VAL A 1 150 ? 20.591 -8.137 15.526 1.00 80.06 150 VAL A CA 1
ATOM 1165 C C . VAL A 1 150 ? 19.172 -7.918 16.037 1.00 80.06 150 VAL A C 1
ATOM 1167 O O . VAL A 1 150 ? 18.789 -6.788 16.319 1.00 80.06 150 VAL A O 1
ATOM 1170 N N . LEU A 1 151 ? 18.416 -8.999 16.233 1.00 81.25 151 LEU A N 1
ATOM 1171 C CA . LEU A 1 151 ? 17.089 -8.924 16.825 1.00 81.25 151 LEU A CA 1
ATOM 1172 C C . LEU A 1 151 ? 17.149 -8.391 18.262 1.00 81.25 151 LEU A C 1
ATOM 1174 O O . LEU A 1 151 ? 16.393 -7.486 18.590 1.00 81.25 151 LEU A O 1
ATOM 1178 N N . ALA A 1 152 ? 18.084 -8.882 19.084 1.00 79.12 152 ALA A N 1
ATOM 1179 C CA . ALA A 1 152 ? 18.290 -8.381 20.442 1.00 79.12 152 ALA A CA 1
ATOM 1180 C C . ALA A 1 152 ? 18.646 -6.885 20.451 1.00 79.12 152 ALA A C 1
ATOM 1182 O O . ALA A 1 152 ? 18.088 -6.124 21.243 1.00 79.12 152 ALA A O 1
ATOM 1183 N N . LYS A 1 153 ? 19.517 -6.451 19.530 1.00 81.31 153 LYS A N 1
ATOM 1184 C CA . LYS A 1 153 ? 19.867 -5.039 19.331 1.00 81.31 153 LYS A CA 1
ATOM 1185 C C . LYS A 1 153 ? 18.636 -4.209 18.949 1.00 81.31 153 LYS A C 1
ATOM 1187 O O . LYS A 1 153 ? 18.399 -3.183 19.581 1.00 81.31 153 LYS A O 1
ATOM 1192 N N . ALA A 1 154 ? 17.826 -4.668 17.996 1.00 80.38 154 ALA A N 1
ATOM 1193 C CA . ALA A 1 154 ? 16.604 -3.982 17.574 1.00 80.38 154 ALA A CA 1
ATOM 1194 C C . ALA A 1 154 ? 15.580 -3.871 18.717 1.00 80.38 154 ALA A C 1
ATOM 1196 O O . ALA A 1 154 ? 15.032 -2.800 18.946 1.00 80.38 154 ALA A O 1
ATOM 1197 N N . THR A 1 155 ? 15.378 -4.938 19.497 1.00 79.94 155 THR A N 1
ATOM 1198 C CA . THR A 1 155 ? 14.458 -4.929 20.652 1.00 79.94 155 THR A CA 1
ATOM 1199 C C . THR A 1 155 ? 14.973 -4.124 21.846 1.00 79.94 155 THR A C 1
ATOM 1201 O O . THR A 1 155 ? 14.197 -3.765 22.724 1.00 79.94 155 THR A O 1
ATOM 1204 N N . SER A 1 156 ? 16.280 -3.850 21.904 1.00 80.19 156 SER A N 1
ATOM 1205 C CA . SER A 1 156 ? 16.878 -2.992 22.935 1.00 80.19 156 SER A CA 1
ATOM 1206 C C . SER A 1 156 ? 16.783 -1.496 22.615 1.00 80.19 156 SER A C 1
ATOM 1208 O O . SER A 1 156 ? 17.085 -0.669 23.474 1.00 80.19 156 SER A O 1
ATOM 1210 N N . ASP A 1 157 ? 16.370 -1.143 21.393 1.00 84.44 157 ASP A N 1
ATOM 1211 C CA . ASP A 1 157 ? 16.112 0.238 20.994 1.00 84.44 157 ASP A CA 1
ATOM 1212 C C . ASP A 1 157 ? 14.932 0.798 21.813 1.00 84.44 157 ASP A C 1
ATOM 1214 O O . ASP A 1 157 ? 13.862 0.181 21.815 1.00 84.44 157 ASP A O 1
ATOM 1218 N N . PRO A 1 158 ? 15.068 1.956 22.491 1.00 84.38 158 PRO A N 1
ATOM 1219 C CA . PRO A 1 158 ? 13.951 2.572 23.207 1.00 84.38 158 PRO A CA 1
ATOM 1220 C C . PRO A 1 158 ? 12.728 2.818 22.311 1.00 84.38 158 PRO A C 1
ATOM 1222 O O . PRO A 1 158 ? 11.600 2.702 22.786 1.00 84.38 158 PRO A O 1
ATOM 1225 N N . ALA A 1 159 ? 12.924 3.073 21.012 1.00 85.81 159 ALA A N 1
ATOM 1226 C CA . ALA A 1 159 ? 11.824 3.233 20.064 1.00 85.81 159 ALA A CA 1
ATOM 1227 C C . ALA A 1 159 ? 11.035 1.928 19.827 1.00 85.81 159 ALA A C 1
ATOM 1229 O O . ALA A 1 159 ? 9.875 1.988 19.425 1.00 85.81 159 ALA A O 1
ATOM 1230 N N . SER A 1 160 ? 11.607 0.752 20.127 1.00 84.94 160 SER A N 1
ATOM 1231 C CA . SER A 1 160 ? 10.910 -0.537 19.996 1.00 84.94 160 SER A CA 1
ATOM 1232 C C . SER A 1 160 ? 9.671 -0.611 20.889 1.00 84.94 160 SER A C 1
ATOM 1234 O O . SER A 1 160 ? 8.674 -1.188 20.473 1.00 84.94 160 SER A O 1
ATOM 1236 N N . GLN A 1 161 ? 9.694 0.003 22.078 1.00 85.62 161 GLN A N 1
ATOM 1237 C CA . GLN A 1 161 ? 8.543 -0.003 22.991 1.00 85.62 161 GLN A CA 1
ATOM 1238 C C . GLN A 1 161 ? 7.357 0.784 22.422 1.00 85.62 161 GLN A C 1
ATOM 1240 O O . GLN A 1 161 ? 6.208 0.360 22.535 1.00 85.62 161 GLN A O 1
ATOM 1245 N N . GLU A 1 162 ? 7.631 1.918 21.774 1.00 86.00 162 GLU A N 1
ATOM 1246 C CA . GLU A 1 162 ? 6.598 2.706 21.096 1.00 86.00 162 GLU A CA 1
ATOM 1247 C C . GLU A 1 162 ? 6.035 1.953 19.884 1.00 86.00 162 GLU A C 1
ATOM 1249 O O . GLU A 1 162 ? 4.827 1.967 19.648 1.00 86.00 162 GLU A O 1
ATOM 1254 N N . VAL A 1 163 ? 6.896 1.252 19.139 1.00 87.00 163 VAL A N 1
ATOM 1255 C CA . VAL A 1 163 ? 6.493 0.399 18.011 1.00 87.00 163 VAL A CA 1
ATOM 1256 C C . VAL A 1 163 ? 5.626 -0.768 18.480 1.00 87.00 163 VAL A C 1
ATOM 1258 O O . VAL A 1 163 ? 4.591 -1.025 17.865 1.00 87.00 163 VAL A O 1
ATOM 1261 N N . ASP A 1 164 ? 6.005 -1.441 19.569 1.00 86.75 164 ASP A N 1
ATOM 1262 C CA . ASP A 1 164 ? 5.221 -2.520 20.174 1.00 86.75 164 ASP A CA 1
ATOM 1263 C C . ASP A 1 164 ? 3.822 -2.024 20.562 1.00 86.75 164 ASP A C 1
ATOM 1265 O O . ASP A 1 164 ? 2.834 -2.633 20.159 1.00 86.75 164 ASP A O 1
ATOM 1269 N N . GLY A 1 165 ? 3.707 -0.857 21.207 1.00 84.88 165 GLY A N 1
ATOM 1270 C CA . GLY A 1 165 ? 2.404 -0.280 21.561 1.00 84.88 165 GLY A CA 1
ATOM 1271 C C . GLY A 1 165 ? 1.493 0.006 20.356 1.00 84.88 165 GLY A C 1
ATOM 1272 O O . GLY A 1 165 ? 0.270 -0.118 20.448 1.00 84.88 165 GLY A O 1
ATOM 1273 N N . VAL A 1 166 ? 2.058 0.355 19.195 1.00 84.69 166 VAL A N 1
ATOM 1274 C CA . VAL A 1 166 ? 1.277 0.510 17.954 1.00 84.69 166 VAL A CA 1
ATOM 1275 C C . VAL A 1 166 ? 0.887 -0.854 17.382 1.00 84.69 166 VAL A C 1
ATOM 1277 O O . VAL A 1 166 ? -0.268 -1.043 16.990 1.00 84.69 166 VAL A O 1
ATOM 1280 N N . LEU A 1 167 ? 1.831 -1.800 17.334 1.00 85.56 167 LEU A N 1
ATOM 1281 C CA . LEU A 1 167 ? 1.652 -3.123 16.730 1.00 85.56 167 LEU A CA 1
ATOM 1282 C C . LEU A 1 167 ? 0.754 -4.063 17.546 1.00 85.56 167 LEU A C 1
ATOM 1284 O O . LEU A 1 167 ? 0.101 -4.932 16.960 1.00 85.56 167 LEU A O 1
ATOM 1288 N N . GLU A 1 168 ? 0.620 -3.841 18.853 1.00 85.25 168 GLU A N 1
ATOM 1289 C CA . GLU A 1 168 ? -0.329 -4.543 19.723 1.00 85.25 168 GLU A CA 1
ATOM 1290 C C . GLU A 1 168 ? -1.776 -4.415 19.227 1.00 85.25 168 GLU A C 1
ATOM 1292 O O . GLU A 1 168 ? -2.540 -5.379 19.308 1.00 85.25 168 GLU A O 1
ATOM 1297 N N . ASN A 1 169 ? -2.142 -3.286 18.600 1.00 80.12 169 ASN A N 1
ATOM 1298 C CA . ASN A 1 169 ? -3.456 -3.115 17.961 1.00 80.12 169 ASN A CA 1
ATOM 1299 C C . ASN A 1 169 ? -3.733 -4.151 16.856 1.00 80.12 169 ASN A C 1
ATOM 1301 O O . ASN A 1 169 ? -4.889 -4.361 16.483 1.00 80.12 169 ASN A O 1
ATOM 1305 N N . PHE A 1 170 ? -2.683 -4.792 16.339 1.00 79.00 170 PHE A N 1
ATOM 1306 C CA . PHE A 1 170 ? -2.723 -5.822 15.303 1.00 79.00 170 PHE A CA 1
ATOM 1307 C C . PHE A 1 170 ? -2.304 -7.205 15.824 1.00 79.00 170 PHE A C 1
ATOM 1309 O O . PHE A 1 170 ? -2.202 -8.141 15.033 1.00 79.00 170 PHE A O 1
ATOM 1316 N N . GLY A 1 171 ? -2.063 -7.357 17.132 1.00 77.62 171 GLY A N 1
ATOM 1317 C CA . GLY A 1 171 ? -1.568 -8.603 17.723 1.00 77.62 171 GLY A CA 1
ATOM 1318 C C . GLY A 1 171 ? -0.142 -8.959 17.290 1.00 77.62 171 GLY A C 1
ATOM 1319 O O . GLY A 1 171 ? 0.199 -10.139 17.211 1.00 77.62 171 GLY A O 1
ATOM 1320 N N . LEU A 1 172 ? 0.671 -7.951 16.966 1.00 84.62 172 LEU A N 1
ATOM 1321 C CA . LEU A 1 172 ? 2.055 -8.097 16.521 1.00 84.62 172 LEU A CA 1
ATOM 1322 C C . LEU A 1 172 ? 3.011 -7.408 17.499 1.00 84.62 172 LEU A C 1
ATOM 1324 O O . LEU A 1 172 ? 2.623 -6.503 18.228 1.00 84.62 172 LEU A O 1
ATOM 1328 N N . THR A 1 173 ? 4.276 -7.821 17.468 1.00 86.56 173 THR A N 1
ATOM 1329 C CA . THR A 1 173 ? 5.388 -7.130 18.136 1.00 86.56 173 THR A CA 1
ATOM 1330 C C . THR A 1 173 ? 6.383 -6.624 17.099 1.00 86.56 173 THR A C 1
ATOM 1332 O O . THR A 1 173 ? 6.426 -7.127 15.973 1.00 86.56 173 THR A O 1
ATOM 1335 N N . ALA A 1 174 ? 7.225 -5.667 17.473 1.00 84.50 174 ALA A N 1
ATOM 1336 C CA . ALA A 1 174 ? 8.315 -5.135 16.665 1.00 84.50 174 ALA A CA 1
ATOM 1337 C C . ALA A 1 174 ? 9.249 -6.261 16.189 1.00 84.50 174 ALA A C 1
ATOM 1339 O O . ALA A 1 174 ? 9.611 -6.338 15.015 1.00 84.50 174 ALA A O 1
ATOM 1340 N N . SER A 1 175 ? 9.552 -7.205 17.086 1.00 85.00 175 SER A N 1
ATOM 1341 C CA . SER A 1 175 ? 10.332 -8.410 16.786 1.00 85.00 175 SER A CA 1
ATOM 1342 C C . SER A 1 175 ? 9.644 -9.310 15.753 1.00 85.00 175 SER A C 1
ATOM 1344 O O . SER A 1 175 ? 10.272 -9.713 14.774 1.00 85.00 175 SER A O 1
ATOM 1346 N N . ALA A 1 176 ? 8.347 -9.595 15.922 1.00 84.44 176 ALA A N 1
ATOM 1347 C CA . ALA A 1 176 ? 7.593 -10.418 14.976 1.00 84.44 176 ALA A CA 1
ATOM 1348 C C . ALA A 1 176 ? 7.466 -9.744 13.601 1.00 84.44 176 ALA A C 1
ATOM 1350 O O . ALA A 1 176 ? 7.626 -10.407 12.577 1.00 84.44 176 ALA A O 1
ATOM 1351 N N . ALA A 1 177 ? 7.240 -8.428 13.575 1.00 83.62 177 ALA A N 1
ATOM 1352 C CA . ALA A 1 177 ? 7.170 -7.648 12.345 1.00 83.62 177 ALA A CA 1
ATOM 1353 C C . ALA A 1 177 ? 8.505 -7.645 11.589 1.00 83.62 177 ALA A C 1
ATOM 1355 O O . ALA A 1 177 ? 8.498 -7.752 10.368 1.00 83.62 177 ALA A O 1
ATOM 1356 N N . LEU A 1 178 ? 9.641 -7.578 12.295 1.00 85.31 178 LEU A N 1
ATOM 1357 C CA . LEU A 1 178 ? 10.974 -7.653 11.687 1.00 85.31 178 LEU A CA 1
ATOM 1358 C C . LEU A 1 178 ? 11.291 -9.057 11.140 1.00 85.31 178 LEU A C 1
ATOM 1360 O O . LEU A 1 178 ? 11.927 -9.197 10.097 1.00 85.31 178 LEU A O 1
ATOM 1364 N N . GLN A 1 179 ? 10.847 -10.107 11.837 1.00 84.94 179 GLN A N 1
ATOM 1365 C CA . GLN A 1 179 ? 11.053 -11.498 11.419 1.00 84.94 179 GLN A CA 1
ATOM 1366 C C . GLN A 1 179 ? 10.189 -11.893 10.214 1.00 84.94 179 GLN A C 1
ATOM 1368 O O . GLN A 1 179 ? 10.631 -12.688 9.373 1.00 84.94 179 GLN A O 1
ATOM 1373 N N . ASP A 1 180 ? 8.977 -11.343 10.107 1.00 86.44 180 ASP A N 1
ATOM 1374 C CA . ASP A 1 180 ? 8.152 -11.474 8.909 1.00 86.44 180 ASP A CA 1
ATOM 1375 C C . ASP A 1 180 ? 8.697 -10.572 7.796 1.00 86.44 180 ASP A C 1
ATOM 1377 O O . ASP A 1 180 ? 8.253 -9.446 7.572 1.00 86.44 180 ASP A O 1
ATOM 1381 N N . ALA A 1 181 ? 9.666 -11.118 7.060 1.00 79.31 181 ALA A N 1
ATOM 1382 C CA . ALA A 1 181 ? 10.313 -10.432 5.950 1.00 79.31 181 ALA A CA 1
ATOM 1383 C C . ALA A 1 181 ? 9.308 -9.927 4.907 1.00 79.31 181 ALA A C 1
ATOM 1385 O O . ALA A 1 181 ? 9.536 -8.884 4.315 1.00 79.31 181 ALA A O 1
ATOM 1386 N N . LYS A 1 182 ? 8.181 -10.617 4.681 1.00 85.06 182 LYS A N 1
ATOM 1387 C CA . LYS A 1 182 ? 7.192 -10.135 3.714 1.00 85.06 182 LYS A CA 1
ATOM 1388 C C . LYS A 1 182 ? 6.498 -8.884 4.249 1.00 85.06 182 LYS A C 1
ATOM 1390 O O . LYS A 1 182 ? 6.394 -7.902 3.523 1.00 85.06 182 LYS A O 1
ATOM 1395 N N . LEU A 1 183 ? 6.040 -8.913 5.499 1.00 85.94 183 LEU A N 1
ATOM 1396 C CA . LEU A 1 183 ? 5.372 -7.769 6.118 1.00 85.94 183 LEU A CA 1
ATOM 1397 C C . LEU A 1 183 ? 6.302 -6.553 6.220 1.00 85.94 183 LEU A C 1
ATOM 1399 O O . LEU A 1 183 ? 5.914 -5.458 5.814 1.00 85.94 183 LEU A O 1
ATOM 1403 N N . ALA A 1 184 ? 7.527 -6.743 6.714 1.00 85.75 184 ALA A N 1
ATOM 1404 C CA . ALA A 1 184 ? 8.505 -5.666 6.821 1.00 85.75 184 ALA A CA 1
ATOM 1405 C C . ALA A 1 184 ? 8.817 -5.042 5.453 1.00 85.75 184 ALA A C 1
ATOM 1407 O O . ALA A 1 184 ? 8.838 -3.818 5.314 1.00 85.75 184 ALA A O 1
ATOM 1408 N N . HIS A 1 185 ? 8.988 -5.878 4.427 1.00 85.44 185 HIS A N 1
ATOM 1409 C CA . HIS A 1 185 ? 9.271 -5.445 3.060 1.00 85.44 185 HIS A CA 1
ATOM 1410 C C . HIS A 1 185 ? 8.104 -4.687 2.419 1.00 85.44 185 HIS A C 1
ATOM 1412 O O . HIS A 1 185 ? 8.316 -3.739 1.662 1.00 85.44 185 HIS A O 1
ATOM 1418 N N . GLU A 1 186 ? 6.860 -5.059 2.728 1.00 87.50 186 GLU A N 1
ATOM 1419 C CA . GLU A 1 186 ? 5.675 -4.295 2.319 1.00 87.50 186 GLU A CA 1
ATOM 1420 C C . GLU A 1 186 ? 5.609 -2.931 3.019 1.00 87.50 186 GLU A C 1
ATOM 1422 O O . GLU A 1 186 ? 5.516 -1.908 2.345 1.00 87.50 186 GLU A O 1
ATOM 1427 N N . LEU A 1 187 ? 5.770 -2.890 4.345 1.00 86.50 187 LEU A N 1
ATOM 1428 C CA . LEU A 1 187 ? 5.704 -1.648 5.127 1.00 86.50 187 LEU A CA 1
ATOM 1429 C C . LEU A 1 187 ? 6.809 -0.639 4.775 1.00 86.50 187 LEU A C 1
ATOM 1431 O O . LEU A 1 187 ? 6.593 0.572 4.857 1.00 86.50 187 LEU A O 1
ATOM 1435 N N . VAL A 1 188 ? 8.000 -1.117 4.405 1.00 86.06 188 VAL A N 1
ATOM 1436 C CA . VAL A 1 188 ? 9.153 -0.258 4.100 1.00 86.06 188 VAL A CA 1
ATOM 1437 C C . VAL A 1 188 ? 9.086 0.322 2.686 1.00 86.06 188 VAL A C 1
ATOM 1439 O O . VAL A 1 188 ? 9.378 1.513 2.508 1.00 86.06 188 VAL A O 1
ATOM 1442 N N . LEU A 1 189 ? 8.718 -0.500 1.697 1.00 84.69 189 LEU A N 1
ATOM 1443 C CA . LEU A 1 189 ? 8.781 -0.142 0.276 1.00 84.69 189 LEU A CA 1
ATOM 1444 C C . LEU A 1 189 ? 7.505 0.487 -0.271 1.00 84.69 189 LEU A C 1
ATOM 1446 O O . LEU A 1 189 ? 7.601 1.273 -1.219 1.00 84.69 189 LEU A O 1
ATOM 1450 N N . ASP A 1 190 ? 6.347 0.171 0.307 1.00 83.50 190 ASP A N 1
ATOM 1451 C CA . ASP A 1 190 ? 5.080 0.780 -0.074 1.00 83.50 190 ASP A CA 1
ATOM 1452 C C . ASP A 1 190 ? 4.686 1.885 0.928 1.00 83.50 190 ASP A C 1
ATOM 1454 O O . ASP A 1 190 ? 4.124 1.607 1.994 1.00 83.50 190 ASP A O 1
ATOM 1458 N N . PRO A 1 191 ? 4.989 3.166 0.630 1.00 74.56 191 PRO A N 1
ATOM 1459 C CA . PRO A 1 191 ? 4.566 4.268 1.488 1.00 74.56 191 PRO A CA 1
ATOM 1460 C C . PRO A 1 191 ? 3.054 4.510 1.429 1.00 74.56 191 PRO A C 1
ATOM 1462 O O . PRO A 1 191 ? 2.515 5.151 2.328 1.00 74.56 191 PRO A O 1
ATOM 1465 N N . ASP A 1 192 ? 2.374 4.007 0.399 1.00 77.69 192 ASP A N 1
ATOM 1466 C CA . ASP A 1 192 ? 0.939 4.192 0.208 1.00 77.69 192 ASP A CA 1
ATOM 1467 C C . ASP A 1 192 ? 0.131 3.086 0.902 1.00 77.69 192 ASP A C 1
ATOM 1469 O O . ASP A 1 192 ? -1.090 3.200 1.017 1.00 77.69 192 ASP A O 1
ATOM 1473 N N . LEU A 1 193 ? 0.799 2.049 1.427 1.00 83.62 193 LEU A N 1
ATOM 1474 C CA . LEU A 1 193 ? 0.166 0.967 2.172 1.00 83.62 193 LEU A CA 1
ATOM 1475 C C . LEU A 1 193 ? -0.534 1.507 3.421 1.00 83.62 193 LEU A C 1
ATOM 1477 O O . LEU A 1 193 ? 0.089 1.817 4.435 1.00 83.62 193 LEU A O 1
ATOM 1481 N N . ARG A 1 194 ? -1.855 1.604 3.367 1.00 83.69 194 ARG A N 1
ATOM 1482 C CA . ARG A 1 194 ? -2.677 2.104 4.466 1.00 83.69 194 ARG A CA 1
ATOM 1483 C C . ARG A 1 194 ? -3.743 1.092 4.829 1.00 83.69 194 ARG A C 1
ATOM 1485 O O . ARG A 1 194 ? -4.189 0.282 4.019 1.00 83.69 194 ARG A O 1
ATOM 1492 N N . LEU A 1 195 ? -4.145 1.147 6.086 1.00 83.75 195 LEU A N 1
ATOM 1493 C CA . LEU A 1 195 ? -5.307 0.453 6.596 1.00 83.75 195 LEU A CA 1
ATOM 1494 C C . LEU A 1 195 ? -6.538 1.126 6.006 1.00 83.75 195 LEU A C 1
ATOM 1496 O O . LEU A 1 195 ? -6.880 2.254 6.367 1.00 83.75 195 LEU A O 1
ATOM 1500 N N . GLU A 1 196 ? -7.185 0.417 5.096 1.00 80.69 196 GLU A N 1
ATOM 1501 C CA . GLU A 1 196 ? -8.440 0.838 4.499 1.00 80.69 196 GLU A CA 1
ATOM 1502 C C . GLU A 1 196 ? -9.621 0.271 5.299 1.00 80.69 196 GLU A C 1
ATOM 1504 O O . GLU A 1 196 ? -9.551 -0.852 5.819 1.00 80.69 196 GLU A O 1
ATOM 1509 N N . PRO A 1 197 ? -10.743 1.004 5.402 1.00 75.06 197 PRO A N 1
ATOM 1510 C CA . PRO A 1 197 ? -11.971 0.429 5.922 1.00 75.06 197 PRO A CA 1
ATOM 1511 C C . PRO A 1 197 ? -12.391 -0.753 5.042 1.00 75.06 197 PRO A C 1
ATOM 1513 O O . PRO A 1 197 ? -12.246 -0.717 3.820 1.00 75.06 197 PRO A O 1
ATOM 1516 N N . ALA A 1 198 ? -12.950 -1.801 5.654 1.00 68.75 198 ALA A N 1
ATOM 1517 C CA . ALA A 1 198 ? -13.451 -2.956 4.914 1.00 68.75 198 ALA A CA 1
ATOM 1518 C C . ALA A 1 198 ? -14.467 -2.497 3.854 1.00 68.75 198 ALA A C 1
ATOM 1520 O O . ALA A 1 198 ? -15.583 -2.078 4.179 1.00 68.75 198 ALA A O 1
ATOM 1521 N N . ALA A 1 199 ? -14.059 -2.537 2.586 1.00 62.41 199 ALA A N 1
ATOM 1522 C CA . ALA A 1 199 ? -14.863 -2.022 1.493 1.00 62.41 199 ALA A CA 1
ATOM 1523 C C . ALA A 1 199 ? -16.105 -2.900 1.284 1.00 62.41 199 ALA A C 1
ATOM 1525 O O . ALA A 1 199 ? -16.058 -4.120 1.468 1.00 62.41 199 ALA A O 1
ATOM 1526 N N . SER A 1 200 ? -17.227 -2.292 0.890 1.00 57.72 200 SER A N 1
ATOM 1527 C CA . SER A 1 200 ? -18.513 -2.987 0.702 1.00 57.72 200 SER A CA 1
ATOM 1528 C C . SER A 1 200 ? -18.466 -4.087 -0.363 1.00 57.72 200 SER A C 1
ATOM 1530 O O . SER A 1 200 ? -19.276 -5.008 -0.336 1.00 57.72 200 SER A O 1
ATOM 1532 N N . ASN A 1 201 ? -17.504 -4.013 -1.285 1.00 63.56 201 ASN A N 1
ATOM 1533 C CA . ASN A 1 201 ? -17.244 -5.030 -2.303 1.00 63.56 201 ASN A CA 1
ATOM 1534 C C . ASN A 1 201 ? -16.472 -6.252 -1.768 1.00 63.56 201 ASN A C 1
ATOM 1536 O O . ASN A 1 201 ? -16.391 -7.266 -2.460 1.00 63.56 201 ASN A O 1
ATOM 1540 N N . THR A 1 202 ? -15.907 -6.183 -0.560 1.00 75.19 202 THR A N 1
ATOM 1541 C CA . THR A 1 202 ? -15.272 -7.331 0.096 1.00 75.19 202 THR A CA 1
ATOM 1542 C C . THR A 1 202 ? -16.311 -8.142 0.860 1.00 75.19 202 THR A C 1
ATOM 1544 O O . THR A 1 202 ? -17.246 -7.587 1.435 1.00 75.19 202 THR A O 1
ATOM 1547 N N . LEU A 1 203 ? -16.134 -9.466 0.926 1.00 75.38 203 LEU A N 1
ATOM 1548 C CA . LEU A 1 203 ? -17.027 -10.336 1.699 1.00 75.38 203 LEU A CA 1
ATOM 1549 C C . LEU A 1 203 ? -17.102 -9.898 3.170 1.00 75.38 203 LEU A C 1
ATOM 1551 O O . LEU A 1 203 ? -18.188 -9.830 3.736 1.00 75.38 203 LEU A O 1
ATOM 1555 N N . ALA A 1 204 ? -15.958 -9.560 3.771 1.00 72.31 204 ALA A N 1
ATOM 1556 C CA . ALA A 1 204 ? -15.888 -9.097 5.154 1.00 72.31 204 ALA A CA 1
ATOM 1557 C C . ALA A 1 204 ? -16.654 -7.779 5.358 1.00 72.31 204 ALA A C 1
ATOM 1559 O O . ALA A 1 204 ? -17.445 -7.676 6.294 1.00 72.31 204 ALA A O 1
ATOM 1560 N N . GLY A 1 205 ? -16.484 -6.805 4.456 1.00 75.88 205 GLY A N 1
ATOM 1561 C CA . GLY A 1 205 ? -17.214 -5.538 4.505 1.00 75.88 205 GLY A CA 1
ATOM 1562 C C . GLY A 1 205 ? -18.719 -5.714 4.297 1.00 75.88 205 GLY A C 1
ATOM 1563 O O . GLY A 1 205 ? -19.508 -5.148 5.052 1.00 75.88 205 GLY A O 1
ATOM 1564 N N . ALA A 1 206 ? -19.131 -6.554 3.343 1.00 76.19 206 ALA A N 1
ATOM 1565 C CA . ALA A 1 206 ? -20.539 -6.866 3.096 1.00 76.19 206 ALA A CA 1
ATOM 1566 C C . ALA A 1 206 ? -21.201 -7.549 4.305 1.00 76.19 206 ALA A C 1
ATOM 1568 O O . ALA A 1 206 ? -22.299 -7.165 4.709 1.00 76.19 206 ALA A O 1
ATOM 1569 N N . VAL A 1 207 ? -20.521 -8.522 4.924 1.00 80.06 207 VAL A N 1
ATOM 1570 C CA . VAL A 1 207 ? -20.998 -9.188 6.147 1.00 80.06 207 VAL A CA 1
ATOM 1571 C C . VAL A 1 207 ? -21.084 -8.192 7.301 1.00 80.06 207 VAL A C 1
ATOM 1573 O O . VAL A 1 207 ? -22.112 -8.133 7.970 1.00 80.06 207 VAL A O 1
ATOM 1576 N N . GLN A 1 208 ? -20.059 -7.363 7.509 1.00 76.31 208 GLN A N 1
ATOM 1577 C CA . GLN A 1 208 ? -20.054 -6.368 8.582 1.00 76.31 208 GLN A CA 1
ATOM 1578 C C . GLN A 1 208 ? -21.184 -5.341 8.417 1.00 76.31 208 GLN A C 1
ATOM 1580 O O . GLN A 1 208 ? -21.866 -5.023 9.389 1.00 76.31 208 GLN A O 1
ATOM 1585 N N . GLN A 1 209 ? -21.432 -4.862 7.193 1.00 79.38 209 GLN A N 1
ATOM 1586 C CA . GLN A 1 209 ? -22.550 -3.961 6.900 1.00 79.38 209 GLN A CA 1
ATOM 1587 C C . GLN A 1 209 ? -23.906 -4.634 7.117 1.00 79.38 209 GLN A C 1
ATOM 1589 O O . GLN A 1 209 ? -24.803 -4.018 7.689 1.00 79.38 209 GLN A O 1
ATOM 1594 N N . ALA A 1 210 ? -24.066 -5.891 6.694 1.00 81.25 210 ALA A N 1
ATOM 1595 C CA . ALA A 1 210 ? -25.305 -6.636 6.892 1.00 81.25 210 ALA A CA 1
ATOM 1596 C C . ALA A 1 210 ? -25.604 -6.863 8.382 1.00 81.25 210 ALA A C 1
ATOM 1598 O O . ALA A 1 210 ? -26.736 -6.648 8.812 1.00 81.25 210 ALA A O 1
ATOM 1599 N N . VAL A 1 211 ? -24.590 -7.231 9.173 1.00 82.00 211 VAL A N 1
ATOM 1600 C CA . VAL A 1 211 ? -24.711 -7.418 10.627 1.00 82.00 211 VAL A CA 1
ATOM 1601 C C . VAL A 1 211 ? -25.044 -6.100 11.322 1.00 82.00 211 VAL A C 1
ATOM 1603 O O . VAL A 1 211 ? -26.001 -6.054 12.091 1.00 82.00 211 VAL A O 1
ATOM 1606 N N . ALA A 1 212 ? -24.326 -5.015 11.011 1.00 81.00 212 ALA A N 1
ATOM 1607 C CA . ALA A 1 212 ? -24.608 -3.698 11.583 1.00 81.00 212 ALA A CA 1
ATOM 1608 C C . ALA A 1 212 ? -26.030 -3.229 11.238 1.00 81.00 212 ALA A C 1
ATOM 1610 O O . ALA A 1 212 ? -26.778 -2.803 12.114 1.00 81.00 212 ALA A O 1
ATOM 1611 N N . LYS A 1 213 ? -26.450 -3.381 9.977 1.00 83.44 213 LYS A N 1
ATOM 1612 C CA . LYS A 1 213 ? -27.803 -3.021 9.539 1.00 83.44 213 LYS A CA 1
ATOM 1613 C C . LYS A 1 213 ? -28.878 -3.849 10.246 1.00 83.44 213 LYS A C 1
ATOM 1615 O O . LYS A 1 213 ? -29.897 -3.294 10.644 1.00 83.44 213 LYS A O 1
ATOM 1620 N N . ALA A 1 214 ? -28.665 -5.155 10.408 1.00 84.81 214 ALA A N 1
ATOM 1621 C CA . ALA A 1 214 ? -29.592 -6.026 11.129 1.00 84.81 214 ALA A CA 1
ATOM 1622 C C . ALA A 1 214 ? -29.696 -5.642 12.613 1.00 84.81 214 ALA A C 1
ATOM 1624 O O . ALA A 1 214 ? -30.798 -5.596 13.153 1.00 84.81 214 ALA A O 1
ATOM 1625 N N . PHE A 1 215 ? -28.570 -5.300 13.242 1.00 86.56 215 PHE A N 1
ATOM 1626 C CA . PHE A 1 215 ? -28.514 -4.844 14.628 1.00 86.56 215 PHE A CA 1
ATOM 1627 C C . PHE A 1 215 ? -29.303 -3.544 14.844 1.00 86.56 215 PHE A C 1
ATOM 1629 O O . PHE A 1 215 ? -30.205 -3.506 15.677 1.00 86.56 215 PHE A O 1
ATOM 1636 N N . PHE A 1 216 ? -29.058 -2.499 14.046 1.00 84.38 216 PHE A N 1
ATOM 1637 C CA . PHE A 1 216 ? -29.802 -1.238 14.174 1.00 84.38 216 PHE A CA 1
ATOM 1638 C C . PHE A 1 216 ? -31.283 -1.372 13.786 1.00 84.38 216 PHE A C 1
ATOM 1640 O O . PHE A 1 216 ? -32.134 -0.710 14.380 1.00 84.38 216 PHE A O 1
ATOM 1647 N N . ALA A 1 217 ? -31.623 -2.261 12.845 1.00 85.38 217 ALA A N 1
ATOM 1648 C CA . ALA A 1 217 ? -33.017 -2.580 12.538 1.00 85.38 217 ALA A CA 1
ATOM 1649 C C . ALA A 1 217 ? -33.731 -3.247 13.725 1.00 85.38 217 ALA A C 1
ATOM 1651 O O . ALA A 1 217 ? -34.891 -2.931 13.992 1.00 85.38 217 ALA A O 1
ATOM 1652 N N . HIS A 1 218 ? -33.035 -4.124 14.453 1.00 86.00 218 HIS A N 1
ATOM 1653 C CA . HIS A 1 218 ? -33.554 -4.750 15.665 1.00 86.00 218 HIS A CA 1
ATOM 1654 C C . HIS A 1 218 ? -33.798 -3.718 16.773 1.00 86.00 218 HIS A C 1
ATOM 1656 O O . HIS A 1 218 ? -34.907 -3.646 17.295 1.00 86.00 218 HIS A O 1
ATOM 1662 N N . ILE A 1 219 ? -32.832 -2.830 17.031 1.00 85.31 219 ILE A N 1
ATOM 1663 C CA . ILE A 1 219 ? -32.980 -1.747 18.020 1.00 85.31 219 ILE A CA 1
ATOM 1664 C C . ILE A 1 219 ? -34.142 -0.820 17.657 1.00 85.31 219 ILE A C 1
ATOM 1666 O O . ILE A 1 219 ? -34.953 -0.467 18.510 1.00 85.31 219 ILE A O 1
ATOM 1670 N N . LYS A 1 220 ? -34.278 -0.456 16.376 1.00 82.88 220 LYS A N 1
ATOM 1671 C CA . LYS A 1 220 ? -35.404 0.358 15.897 1.00 82.88 220 LYS A CA 1
ATOM 1672 C C . LYS A 1 220 ? -36.751 -0.317 16.176 1.00 82.88 220 LYS A C 1
ATOM 1674 O O . LYS A 1 220 ? -37.714 0.363 16.527 1.00 82.88 220 LYS A O 1
ATOM 1679 N N . GLN A 1 221 ? -36.825 -1.640 16.031 1.00 82.75 221 GLN A N 1
ATOM 1680 C CA . GLN A 1 221 ? -38.027 -2.420 16.319 1.00 82.75 221 GLN A CA 1
ATOM 1681 C C . GLN A 1 221 ? -38.320 -2.508 17.823 1.00 82.75 221 GLN A C 1
ATOM 1683 O O . GLN A 1 221 ? -39.480 -2.403 18.213 1.00 82.75 221 GLN A O 1
ATOM 1688 N N . GLU A 1 222 ? -37.306 -2.686 18.663 1.00 82.38 222 GLU A N 1
ATOM 1689 C CA . GLU A 1 222 ? -37.480 -2.770 20.117 1.00 82.38 222 GLU A CA 1
ATOM 1690 C C . GLU A 1 222 ? -37.861 -1.431 20.742 1.00 82.38 222 GLU A C 1
ATOM 1692 O O . GLU A 1 222 ? -38.794 -1.381 21.545 1.00 82.38 222 GLU A O 1
ATOM 1697 N N . ILE A 1 223 ? -37.248 -0.333 20.290 1.00 78.19 223 ILE A N 1
ATOM 1698 C CA . ILE A 1 223 ? -37.669 1.010 20.700 1.00 78.19 223 ILE A CA 1
ATOM 1699 C C . ILE A 1 223 ? -39.118 1.245 20.266 1.00 78.19 223 ILE A C 1
ATOM 1701 O O . ILE A 1 223 ? -39.914 1.752 21.052 1.00 78.19 223 ILE A O 1
ATOM 1705 N N . ALA A 1 224 ? -39.516 0.790 19.069 1.00 75.44 224 ALA A N 1
ATOM 1706 C CA . ALA A 1 224 ? -40.910 0.857 18.621 1.00 75.44 224 ALA A CA 1
ATOM 1707 C C . ALA A 1 224 ? -41.889 0.073 19.525 1.00 75.44 224 ALA A C 1
ATOM 1709 O O . ALA A 1 224 ? -43.068 0.426 19.582 1.00 75.44 224 ALA A O 1
ATOM 1710 N N . GLN A 1 225 ? -41.407 -0.958 20.227 1.00 76.81 225 GLN A N 1
ATOM 1711 C CA . GLN A 1 225 ? -42.151 -1.749 21.217 1.00 76.81 225 GLN A CA 1
ATOM 1712 C C . GLN A 1 225 ? -42.092 -1.154 22.636 1.00 76.81 225 GLN A C 1
ATOM 1714 O O . GLN A 1 225 ? -42.679 -1.718 23.557 1.00 76.81 225 GLN A O 1
ATOM 1719 N N . GLY A 1 226 ? -41.412 -0.017 22.818 1.00 68.69 226 GLY A N 1
ATOM 1720 C CA . GLY A 1 226 ? -41.251 0.661 24.104 1.00 68.69 226 GLY A CA 1
ATOM 1721 C C . GLY A 1 226 ? -40.083 0.147 24.948 1.00 68.69 226 GLY A C 1
ATOM 1722 O O . GLY A 1 226 ? -39.956 0.566 26.097 1.00 68.69 226 GLY A O 1
ATOM 1723 N N . ASN A 1 227 ? -39.231 -0.731 24.406 1.00 76.19 227 ASN A N 1
ATOM 1724 C CA . ASN A 1 227 ? -38.015 -1.175 25.079 1.00 76.19 227 ASN A CA 1
ATOM 1725 C C . ASN A 1 227 ? -36.833 -0.268 24.700 1.00 76.19 227 ASN A C 1
ATOM 1727 O O . ASN A 1 227 ? -36.381 -0.256 23.556 1.00 76.19 227 ASN A O 1
ATOM 1731 N N . ASN A 1 228 ? -36.326 0.480 25.679 1.00 74.50 228 ASN A N 1
ATOM 1732 C CA . ASN A 1 228 ? -35.280 1.486 25.497 1.00 74.50 228 ASN A CA 1
ATOM 1733 C C . ASN A 1 228 ? -33.920 1.068 26.096 1.00 74.50 228 ASN A C 1
ATOM 1735 O O . ASN A 1 228 ? -33.000 1.886 26.137 1.00 74.50 228 ASN A O 1
ATOM 1739 N N . ASP A 1 229 ? -33.764 -0.187 26.528 1.00 76.12 229 ASP A N 1
ATOM 1740 C CA . ASP A 1 229 ? -32.564 -0.675 27.229 1.00 76.12 229 ASP A CA 1
ATOM 1741 C C . ASP A 1 229 ? -31.272 -0.500 26.405 1.00 76.12 229 ASP A C 1
ATOM 1743 O O . ASP A 1 229 ? -30.197 -0.209 26.937 1.00 76.12 229 ASP A O 1
ATOM 1747 N N . HIS A 1 230 ? -31.378 -0.588 25.077 1.00 81.75 230 HIS A N 1
ATOM 1748 C CA . HIS A 1 230 ? -30.249 -0.461 24.153 1.00 81.75 230 HIS A CA 1
ATOM 1749 C C . HIS A 1 230 ? -29.625 0.942 24.101 1.00 81.75 230 HIS A C 1
ATOM 1751 O O . HIS A 1 230 ? -28.467 1.072 23.701 1.00 81.75 230 HIS A O 1
ATOM 1757 N N . VAL A 1 231 ? -30.334 1.994 24.531 1.00 81.50 231 VAL A N 1
ATOM 1758 C CA . VAL A 1 231 ? -29.828 3.381 24.497 1.00 81.50 231 VAL A CA 1
ATOM 1759 C C . VAL A 1 231 ? -28.593 3.543 25.389 1.00 81.50 231 VAL A C 1
ATOM 1761 O O . VAL A 1 231 ? -27.598 4.141 24.973 1.00 81.50 231 VAL A O 1
ATOM 1764 N N . LEU A 1 232 ? -28.620 2.956 26.590 1.00 84.88 232 LEU A N 1
ATOM 1765 C CA . LEU A 1 232 ? -27.488 2.975 27.523 1.00 84.88 232 LEU A CA 1
ATOM 1766 C C . LEU A 1 232 ? -26.286 2.213 26.955 1.00 84.88 232 LEU A C 1
ATOM 1768 O O . LEU A 1 232 ? -25.149 2.683 27.047 1.00 84.88 232 LEU A O 1
ATOM 1772 N N . GLY A 1 233 ? -26.541 1.067 26.319 1.00 87.06 233 GLY A N 1
ATOM 1773 C CA . GLY A 1 233 ? -25.511 0.258 25.670 1.00 87.06 233 GLY A CA 1
ATOM 1774 C C . GLY A 1 233 ? -24.815 1.006 24.534 1.00 87.06 233 GLY A C 1
ATOM 1775 O O . GLY A 1 233 ? -23.588 1.016 24.472 1.00 87.06 233 GLY A O 1
ATOM 1776 N N . ILE A 1 234 ? -25.576 1.703 23.684 1.00 89.06 234 ILE A N 1
ATOM 1777 C CA . ILE A 1 234 ? -25.023 2.501 22.580 1.00 89.06 234 ILE A CA 1
ATOM 1778 C C . ILE A 1 234 ? -24.142 3.640 23.104 1.00 89.06 234 ILE A C 1
ATOM 1780 O O . ILE A 1 234 ? -23.033 3.822 22.611 1.00 89.06 234 ILE A O 1
ATOM 1784 N N . LEU A 1 235 ? -24.597 4.401 24.106 1.00 88.69 235 LEU A N 1
ATOM 1785 C CA . LEU A 1 235 ? -23.799 5.498 24.671 1.00 88.69 235 LEU A CA 1
ATOM 1786 C C . LEU A 1 235 ? -22.522 4.986 25.350 1.00 88.69 235 LEU A C 1
ATOM 1788 O O . LEU A 1 235 ? -21.460 5.593 25.208 1.00 88.69 235 LEU A O 1
ATOM 1792 N N . THR A 1 236 ? -22.610 3.841 26.029 1.00 90.56 236 THR A N 1
ATOM 1793 C CA . THR A 1 236 ? -21.447 3.172 26.629 1.00 90.56 236 THR A CA 1
ATOM 1794 C C . THR A 1 236 ? -20.460 2.719 25.553 1.00 90.56 236 THR A C 1
ATOM 1796 O O . THR A 1 236 ? -19.255 2.936 25.688 1.00 90.56 236 THR A O 1
ATOM 1799 N N . GLN A 1 237 ? -20.956 2.157 24.448 1.00 90.62 237 GLN A N 1
ATOM 1800 C CA . GLN A 1 237 ? -20.117 1.760 23.321 1.00 90.62 237 GLN A CA 1
ATOM 1801 C C . GLN A 1 237 ? -19.468 2.972 22.647 1.00 90.62 237 GLN A C 1
ATOM 1803 O O . GLN A 1 237 ? -18.273 2.945 22.382 1.00 90.62 237 GLN A O 1
ATOM 1808 N N . LEU A 1 238 ? -20.211 4.060 22.433 1.00 91.62 238 LEU A N 1
ATOM 1809 C CA . LEU A 1 238 ? -19.668 5.301 21.876 1.00 91.62 238 LEU A CA 1
ATOM 1810 C C . LEU A 1 238 ? -18.563 5.888 22.755 1.00 91.62 238 LEU A C 1
ATOM 1812 O O . LEU A 1 238 ? -17.556 6.365 22.232 1.00 91.62 238 LEU A O 1
ATOM 1816 N N . ARG A 1 239 ? -18.710 5.826 24.084 1.00 91.69 239 ARG A N 1
ATOM 1817 C CA . ARG A 1 239 ? -17.630 6.188 25.010 1.00 91.69 239 ARG A CA 1
ATOM 1818 C C . ARG A 1 239 ? -16.404 5.301 24.795 1.00 91.69 239 ARG A C 1
ATOM 1820 O O . ARG A 1 239 ? -15.299 5.825 24.658 1.00 91.69 239 ARG A O 1
ATOM 1827 N N . LEU A 1 240 ? -16.589 3.982 24.738 1.00 91.31 240 LEU A N 1
ATOM 1828 C CA . LEU A 1 240 ? -15.494 3.036 24.521 1.00 91.31 240 LEU A CA 1
ATOM 1829 C C . LEU A 1 240 ? -14.798 3.265 23.171 1.00 91.31 240 LEU A C 1
ATOM 1831 O O . LEU A 1 240 ? -13.574 3.238 23.095 1.00 91.31 240 LEU A O 1
ATOM 1835 N N . ASP A 1 241 ? -15.557 3.561 22.121 1.00 90.50 241 ASP A N 1
ATOM 1836 C CA . ASP A 1 241 ? -15.021 3.856 20.796 1.00 90.50 241 ASP A CA 1
ATOM 1837 C C . ASP A 1 241 ? -14.234 5.175 20.807 1.00 90.50 241 ASP A C 1
ATOM 1839 O O . ASP A 1 241 ? -13.101 5.224 20.325 1.00 90.50 241 ASP A O 1
ATOM 1843 N N . MET A 1 242 ? -14.764 6.232 21.434 1.00 91.31 242 MET A N 1
ATOM 1844 C CA . MET A 1 242 ? -14.043 7.498 21.623 1.00 91.31 242 MET A CA 1
ATOM 1845 C C . MET A 1 242 ? -12.734 7.301 22.388 1.00 91.31 242 MET A C 1
ATOM 1847 O O . MET A 1 242 ? -11.725 7.941 22.091 1.00 91.31 242 MET A O 1
ATOM 1851 N N . HIS A 1 243 ? -12.708 6.374 23.341 1.00 90.00 243 HIS A N 1
ATOM 1852 C CA . HIS A 1 243 ? -11.504 6.059 24.092 1.00 90.00 243 HIS A CA 1
ATOM 1853 C C . HIS A 1 243 ? -10.366 5.474 23.256 1.00 90.00 243 HIS A C 1
ATOM 1855 O O . HIS A 1 243 ? -9.218 5.536 23.698 1.00 90.00 243 HIS A O 1
ATOM 1861 N N . THR A 1 244 ? -10.666 4.940 22.072 1.00 86.75 244 THR A N 1
ATOM 1862 C CA . THR A 1 244 ? -9.653 4.421 21.145 1.00 86.75 244 THR A CA 1
ATOM 1863 C C . THR A 1 244 ? -8.955 5.514 20.342 1.00 86.75 244 THR A C 1
ATOM 1865 O O . THR A 1 244 ? -7.869 5.275 19.824 1.00 86.75 244 THR A O 1
ATOM 1868 N N . ILE A 1 245 ? -9.561 6.702 20.237 1.00 87.69 245 ILE A N 1
ATOM 1869 C CA . ILE A 1 245 ? -9.013 7.829 19.471 1.00 87.69 245 ILE A CA 1
ATOM 1870 C C . ILE A 1 245 ? -8.520 8.968 20.366 1.00 87.69 245 ILE A C 1
ATOM 1872 O O . ILE A 1 245 ? -7.626 9.709 19.971 1.00 87.69 245 ILE A O 1
ATOM 1876 N N . VAL A 1 246 ? -9.073 9.116 21.575 1.00 88.12 246 VAL A N 1
ATOM 1877 C CA . VAL A 1 246 ? -8.721 10.201 22.501 1.00 88.12 246 VAL A CA 1
ATOM 1878 C C . VAL A 1 246 ? -7.549 9.792 23.405 1.00 88.12 246 VAL A C 1
ATOM 1880 O O . VAL A 1 246 ? -7.677 8.797 24.129 1.00 88.12 246 VAL A O 1
ATOM 1883 N N . PRO A 1 247 ? -6.454 10.581 23.457 1.00 84.88 247 PRO A N 1
ATOM 1884 C CA . PRO A 1 247 ? -5.306 10.296 24.314 1.00 84.88 247 PRO A CA 1
ATOM 1885 C C . PRO A 1 247 ? -5.688 10.160 25.801 1.00 84.88 247 PRO A C 1
ATOM 1887 O O . PRO A 1 247 ? -6.496 10.961 26.288 1.00 84.88 247 PRO A O 1
ATOM 1890 N N . PRO A 1 248 ? -5.091 9.205 26.545 1.00 83.00 248 PRO A N 1
ATOM 1891 C CA . PRO A 1 248 ? -5.505 8.884 27.912 1.00 83.00 248 PRO A CA 1
ATOM 1892 C C . PRO A 1 248 ? -5.346 10.040 28.909 1.00 83.00 248 PRO A C 1
ATOM 1894 O O . PRO A 1 248 ? -6.138 10.151 29.834 1.00 83.00 248 PRO A O 1
ATOM 1897 N N . SER A 1 249 ? -4.359 10.918 28.717 1.00 82.81 249 SER A N 1
ATOM 1898 C CA . SER A 1 249 ? -4.038 12.038 29.618 1.00 82.81 249 SER A CA 1
ATOM 1899 C C . SER A 1 249 ? -4.592 13.394 29.154 1.00 82.81 249 SER A C 1
ATOM 1901 O O . SER A 1 249 ? -4.088 14.445 29.547 1.00 82.81 249 SER A O 1
ATOM 1903 N N . SER A 1 250 ? -5.595 13.398 28.274 1.00 89.06 250 SER A N 1
ATOM 1904 C CA . SER A 1 250 ? -6.148 14.634 27.709 1.00 89.06 250 SER A CA 1
ATOM 1905 C C . SER A 1 250 ? -7.341 15.171 28.512 1.00 89.06 250 SER A C 1
ATOM 1907 O O . SER A 1 250 ? -8.163 14.406 29.008 1.00 89.06 250 SER A O 1
ATOM 1909 N N . HIS A 1 251 ? -7.513 16.496 28.571 1.00 89.62 251 HIS A N 1
ATOM 1910 C CA . HIS A 1 251 ? -8.706 17.123 29.172 1.00 89.62 251 HIS A CA 1
ATOM 1911 C C . HIS A 1 251 ? -10.009 16.655 28.492 1.00 89.62 251 HIS A C 1
ATOM 1913 O O . HIS A 1 251 ? -11.071 16.544 29.110 1.00 89.62 251 HIS A O 1
ATOM 1919 N N . GLN A 1 252 ? -9.937 16.355 27.193 1.00 87.38 252 GLN A N 1
ATOM 1920 C CA . GLN A 1 252 ? -11.033 15.761 26.436 1.00 87.38 252 GLN A CA 1
ATOM 1921 C C . GLN A 1 252 ? -11.432 14.392 27.000 1.00 87.38 252 GLN A C 1
ATOM 1923 O O . GLN A 1 252 ? -12.625 14.105 27.078 1.00 87.38 252 GLN A O 1
ATOM 1928 N N . ARG A 1 253 ? -10.459 13.569 27.421 1.00 90.88 253 ARG A N 1
ATOM 1929 C CA . ARG A 1 253 ? -10.702 12.264 28.048 1.00 90.88 253 ARG A CA 1
ATOM 1930 C C . ARG A 1 253 ? -11.463 12.412 29.357 1.00 90.88 253 ARG A C 1
ATOM 1932 O O . ARG A 1 253 ? -12.505 11.789 29.513 1.00 90.88 253 ARG A O 1
ATOM 1939 N N . GLU A 1 254 ? -11.004 13.307 30.227 1.00 91.06 254 GLU A N 1
ATOM 1940 C CA . GLU A 1 254 ? -11.658 13.598 31.508 1.00 91.06 254 GLU A CA 1
ATOM 1941 C C . GLU A 1 254 ? -13.091 14.111 31.318 1.00 91.06 254 GLU A C 1
ATOM 1943 O O . GLU A 1 254 ? -14.013 13.692 32.017 1.00 91.06 254 GLU A O 1
ATOM 1948 N N . THR A 1 255 ? -13.299 14.994 30.336 1.00 89.81 255 THR A N 1
ATOM 1949 C CA . THR A 1 255 ? -14.633 15.517 30.011 1.00 89.81 255 THR A CA 1
ATOM 1950 C C . THR A 1 255 ? -15.556 14.404 29.514 1.00 89.81 255 THR A C 1
ATOM 1952 O O . THR A 1 255 ? -16.702 14.326 29.952 1.00 89.81 255 THR A O 1
ATOM 1955 N N . LEU A 1 256 ? -15.069 13.528 28.628 1.00 91.19 256 LEU A N 1
ATOM 1956 C CA . LEU A 1 256 ? -15.835 12.374 28.157 1.00 91.19 256 LEU A CA 1
ATOM 1957 C C . LEU A 1 256 ? -16.175 11.420 29.303 1.00 91.19 256 LEU A C 1
ATOM 1959 O O . LEU A 1 256 ? -17.322 11.004 29.400 1.00 91.19 256 LEU A O 1
ATOM 1963 N N . ASP A 1 257 ? -15.217 11.102 30.173 1.00 90.94 257 ASP A N 1
ATOM 1964 C CA . ASP A 1 257 ? -15.431 10.197 31.305 1.00 90.94 257 ASP A CA 1
ATOM 1965 C C . ASP A 1 257 ? -16.456 10.754 32.295 1.00 90.94 257 ASP A C 1
ATOM 1967 O O . ASP A 1 257 ? -17.322 10.016 32.752 1.00 90.94 257 ASP A O 1
ATOM 1971 N N . ARG A 1 258 ? -16.415 12.063 32.569 1.00 90.44 258 ARG A N 1
ATOM 1972 C CA . ARG A 1 258 ? -17.382 12.727 33.451 1.00 90.44 258 ARG A CA 1
ATOM 1973 C C . ARG A 1 258 ? -18.786 12.771 32.850 1.00 90.44 258 ARG A C 1
ATOM 1975 O O . ARG A 1 258 ? -19.770 12.532 33.543 1.00 90.44 258 ARG A O 1
ATOM 1982 N N . GLU A 1 259 ? -18.897 13.143 31.578 1.00 88.88 259 GLU A N 1
ATOM 1983 C CA . GLU A 1 259 ? -20.196 13.358 30.939 1.00 88.88 259 GLU A CA 1
ATOM 1984 C C . GLU A 1 259 ? -20.841 12.057 30.446 1.00 88.88 259 GLU A C 1
ATOM 1986 O O . GLU A 1 259 ? -22.069 11.987 30.387 1.00 88.88 259 GLU A O 1
ATOM 1991 N N . LEU A 1 260 ? -20.055 11.041 30.083 1.00 90.88 260 LEU A N 1
ATOM 1992 C CA . LEU A 1 260 ? -20.528 9.743 29.589 1.00 90.88 260 LEU A CA 1
ATOM 1993 C C . LEU A 1 260 ? -20.301 8.609 30.604 1.00 90.88 260 LEU A C 1
ATOM 1995 O O . LEU A 1 260 ? -20.104 7.449 30.230 1.00 90.88 260 LEU A O 1
ATOM 1999 N N . ASP A 1 261 ? -20.312 8.924 31.897 1.00 91.50 261 ASP A N 1
ATOM 2000 C CA . ASP A 1 261 ? -20.227 7.909 32.943 1.00 91.50 261 ASP A CA 1
ATOM 2001 C C . ASP A 1 261 ? -21.460 6.971 32.915 1.00 91.50 261 ASP A C 1
ATOM 2003 O O . ASP A 1 261 ? -22.589 7.466 32.909 1.00 91.50 261 ASP A O 1
ATOM 2007 N N . PRO A 1 262 ? -21.299 5.631 32.862 1.00 89.19 262 PRO A N 1
ATOM 2008 C CA . PRO A 1 262 ? -22.410 4.700 32.697 1.00 89.19 262 PRO A CA 1
ATOM 2009 C C . PRO A 1 262 ? -23.369 4.708 33.888 1.00 89.19 262 PRO A C 1
ATOM 2011 O O . PRO A 1 262 ? -24.576 4.582 33.681 1.00 89.19 262 PRO A O 1
ATOM 2014 N N . GLU A 1 263 ? -22.873 4.887 35.117 1.00 90.12 263 GLU A N 1
ATOM 2015 C CA . GLU A 1 263 ? -23.720 4.949 36.313 1.00 90.12 263 GLU A CA 1
ATOM 2016 C C . GLU A 1 263 ? -24.526 6.249 36.321 1.00 90.12 263 GLU A C 1
ATOM 2018 O O . GLU A 1 263 ? -25.733 6.258 36.599 1.00 90.12 263 GLU A O 1
ATOM 2023 N N . TRP A 1 264 ? -23.876 7.349 35.936 1.00 88.19 264 TRP A N 1
ATOM 2024 C CA . TRP A 1 264 ? -24.534 8.639 35.789 1.00 88.19 264 TRP A CA 1
ATOM 2025 C C . TRP A 1 264 ? -25.601 8.624 34.692 1.00 88.19 264 TRP A C 1
ATOM 2027 O O . TRP A 1 264 ? -26.740 9.015 34.947 1.00 88.19 264 TRP A O 1
ATOM 2037 N N . ILE A 1 265 ? -25.285 8.120 33.494 1.00 88.12 265 ILE A N 1
ATOM 2038 C CA . ILE A 1 265 ? -26.244 8.013 32.385 1.00 88.12 265 ILE A CA 1
ATOM 2039 C C . ILE A 1 265 ? -27.421 7.112 32.787 1.00 88.12 265 ILE A C 1
ATOM 2041 O O . ILE A 1 265 ? -28.570 7.483 32.542 1.00 88.12 265 ILE A O 1
ATOM 2045 N N . ALA A 1 266 ? -27.176 5.970 33.439 1.00 86.44 266 ALA A N 1
ATOM 2046 C CA . ALA A 1 266 ? -28.244 5.084 33.908 1.00 86.44 266 ALA A CA 1
ATOM 2047 C C . ALA A 1 266 ? -29.179 5.788 34.908 1.00 86.44 266 ALA A C 1
ATOM 2049 O O . ALA A 1 266 ? -30.402 5.647 34.833 1.00 86.44 266 ALA A O 1
ATOM 2050 N N . THR A 1 267 ? -28.616 6.609 35.797 1.00 87.12 267 THR A N 1
ATOM 2051 C CA . THR A 1 267 ? -29.378 7.425 36.754 1.00 87.12 267 THR A CA 1
ATOM 2052 C C . THR A 1 267 ? -30.174 8.536 36.063 1.00 87.12 267 THR A C 1
ATOM 2054 O O . THR A 1 267 ? -31.313 8.819 36.434 1.00 87.12 267 THR A O 1
ATOM 2057 N N . GLN A 1 268 ? -29.610 9.180 35.039 1.00 85.62 268 GLN A N 1
ATOM 2058 C CA . GLN A 1 268 ? -30.335 10.175 34.244 1.00 85.62 268 GLN A CA 1
ATOM 2059 C C . GLN A 1 268 ? -31.480 9.536 33.455 1.00 85.62 268 GLN A C 1
ATOM 2061 O O . GLN A 1 268 ? -32.553 10.126 33.341 1.00 85.62 268 GLN A O 1
ATOM 2066 N N . PHE A 1 269 ? -31.272 8.326 32.942 1.00 84.50 269 PHE A N 1
ATOM 2067 C CA . PHE A 1 269 ? -32.270 7.584 32.187 1.00 84.50 269 PHE A CA 1
ATOM 2068 C C . PHE A 1 269 ? -33.458 7.155 33.056 1.00 84.50 269 PHE A C 1
ATOM 2070 O O . PHE A 1 269 ? -34.601 7.409 32.684 1.00 84.50 269 PHE A O 1
ATOM 2077 N N . SER A 1 270 ? -33.211 6.590 34.244 1.00 82.56 270 SER A N 1
ATOM 2078 C CA . SER A 1 270 ? -34.280 6.166 35.164 1.00 82.56 270 SER A CA 1
ATOM 2079 C C . SER A 1 270 ? -35.138 7.332 35.668 1.00 82.56 270 SER A C 1
ATOM 2081 O O . SER A 1 270 ? -36.342 7.177 35.860 1.00 82.56 270 SER A O 1
ATOM 2083 N N . ASN A 1 271 ? -34.537 8.515 35.812 1.00 83.56 271 ASN A N 1
ATOM 2084 C CA . ASN A 1 271 ? -35.227 9.748 36.192 1.00 83.56 271 ASN A CA 1
ATOM 2085 C C . ASN A 1 271 ? -35.848 10.506 35.000 1.00 83.56 271 ASN A C 1
ATOM 2087 O O . ASN A 1 271 ? -36.418 11.578 35.199 1.00 83.56 271 ASN A O 1
ATOM 2091 N N . GLY A 1 272 ? -35.726 9.995 33.766 1.00 77.06 272 GLY A N 1
ATOM 2092 C CA . GLY A 1 272 ? -36.247 10.644 32.555 1.00 77.06 272 GLY A CA 1
ATOM 2093 C C . GLY A 1 272 ? -35.557 11.967 32.189 1.00 77.06 272 GLY A C 1
ATOM 2094 O O . GLY A 1 272 ? -36.130 12.781 31.473 1.00 77.06 272 GLY A O 1
ATOM 2095 N N . ALA A 1 273 ? -34.342 12.202 32.692 1.00 82.50 273 ALA A N 1
ATOM 2096 C CA . ALA A 1 273 ? -33.570 13.435 32.517 1.00 82.50 273 ALA A CA 1
ATOM 2097 C C . ALA A 1 273 ? -32.411 13.301 31.504 1.00 82.50 273 ALA A C 1
ATOM 2099 O O . ALA A 1 273 ? -31.608 14.225 31.364 1.00 82.50 273 ALA A O 1
ATOM 2100 N N . LEU A 1 274 ? -32.278 12.153 30.827 1.00 84.31 274 LEU A N 1
ATOM 2101 C CA . LEU A 1 274 ? -31.194 11.902 29.874 1.00 84.31 274 LEU A CA 1
ATOM 2102 C C . LEU A 1 274 ? -31.392 12.690 28.569 1.00 84.31 274 LEU A C 1
ATOM 2104 O O . LEU A 1 274 ? -32.292 12.398 27.785 1.00 84.31 274 LEU A O 1
ATOM 2108 N N . ASP A 1 275 ? -30.486 13.628 28.296 1.00 86.56 275 ASP A N 1
ATOM 2109 C CA . ASP A 1 275 ? -30.428 14.357 27.025 1.00 86.56 275 ASP A CA 1
ATOM 2110 C C . ASP A 1 275 ? -29.459 13.679 26.040 1.00 86.56 275 ASP A C 1
ATOM 2112 O O . ASP A 1 275 ? -28.256 13.952 26.020 1.00 86.56 275 ASP A O 1
ATOM 2116 N N . VAL A 1 276 ? -29.992 12.784 25.203 1.00 86.56 276 VAL A N 1
ATOM 2117 C CA . VAL A 1 276 ? -29.210 12.059 24.183 1.00 86.56 276 VAL A CA 1
ATOM 2118 C C . VAL A 1 276 ? -28.619 13.013 23.137 1.00 86.56 276 VAL A C 1
ATOM 2120 O O . VAL A 1 276 ? -27.487 12.810 22.697 1.00 86.56 276 VAL A O 1
ATOM 2123 N N . HIS A 1 277 ? -29.330 14.084 22.775 1.00 89.12 277 HIS A N 1
ATOM 2124 C CA . HIS A 1 277 ? -28.850 15.068 21.803 1.00 89.12 277 HIS A CA 1
ATOM 2125 C C . HIS A 1 277 ? -27.582 15.764 22.304 1.00 89.12 277 HIS A C 1
ATOM 2127 O O . HIS A 1 277 ? -26.589 15.849 21.576 1.00 89.12 277 HIS A O 1
ATOM 2133 N N . ALA A 1 278 ? -27.579 16.213 23.562 1.00 90.50 278 ALA A N 1
ATOM 2134 C CA . ALA A 1 278 ? -26.406 16.834 24.168 1.00 90.50 278 ALA A CA 1
ATOM 2135 C C . ALA A 1 278 ? -25.204 15.876 24.217 1.00 90.50 278 ALA A C 1
ATOM 2137 O O . ALA A 1 278 ? -24.082 16.293 23.919 1.00 90.50 278 ALA A O 1
ATOM 2138 N N . LYS A 1 279 ? -25.426 14.591 24.533 1.00 92.44 279 LYS A N 1
ATOM 2139 C CA . LYS A 1 279 ? -24.353 13.582 24.577 1.00 92.44 279 LYS A CA 1
ATOM 2140 C C . LYS A 1 279 ? -23.764 13.295 23.193 1.00 92.44 279 LYS A C 1
ATOM 2142 O O . LYS A 1 279 ? -22.544 13.308 23.045 1.00 92.44 279 LYS A O 1
ATOM 2147 N N . LEU A 1 280 ? -24.594 13.111 22.164 1.00 93.19 280 LEU A N 1
ATOM 2148 C CA . LEU A 1 280 ? -24.111 12.903 20.790 1.00 93.19 280 LEU A CA 1
ATOM 2149 C C . LEU A 1 280 ? -23.387 14.138 20.243 1.00 93.19 280 LEU A C 1
ATOM 2151 O O . LEU A 1 280 ? -22.341 14.016 19.603 1.00 93.19 280 LEU A O 1
ATOM 2155 N N . ARG A 1 281 ? -23.890 15.340 20.548 1.00 94.56 281 ARG A N 1
ATOM 2156 C CA . ARG A 1 281 ? -23.223 16.595 20.188 1.00 94.56 281 ARG A CA 1
ATOM 2157 C C . ARG A 1 281 ? -21.854 16.717 20.855 1.00 94.56 281 ARG A C 1
ATOM 2159 O O . ARG A 1 281 ? -20.905 17.123 20.190 1.00 94.56 281 ARG A O 1
ATOM 2166 N N . LEU A 1 282 ? -21.738 16.359 22.136 1.00 93.88 282 LEU A N 1
ATOM 2167 C CA . LEU A 1 282 ? -20.453 16.321 22.838 1.00 93.88 282 LEU A CA 1
ATOM 2168 C C . LEU A 1 282 ? -19.471 15.385 22.123 1.00 93.88 282 LEU A C 1
ATOM 2170 O O . LEU A 1 282 ? -18.367 15.813 21.807 1.00 93.88 282 LEU A O 1
ATOM 2174 N N . ILE A 1 283 ? -19.893 14.156 21.804 1.00 94.50 283 ILE A N 1
ATOM 2175 C CA . ILE A 1 283 ? -19.067 13.165 21.096 1.00 94.50 283 ILE A CA 1
ATOM 2176 C C . ILE A 1 283 ? -18.562 13.717 19.758 1.00 94.50 283 ILE A C 1
ATOM 2178 O O . ILE A 1 283 ? -17.364 13.654 19.488 1.00 94.50 283 ILE A O 1
ATOM 2182 N N . LEU A 1 284 ? -19.443 14.309 18.946 1.00 94.56 284 LEU A N 1
ATOM 2183 C CA . LEU A 1 284 ? -19.080 14.901 17.654 1.00 94.56 284 LEU A CA 1
ATOM 2184 C C . LEU A 1 284 ? -18.071 16.050 17.793 1.00 94.56 284 LEU A C 1
ATOM 2186 O O . LEU A 1 284 ? -17.104 16.122 17.035 1.00 94.56 284 LEU A O 1
ATOM 2190 N N . LEU A 1 285 ? -18.264 16.93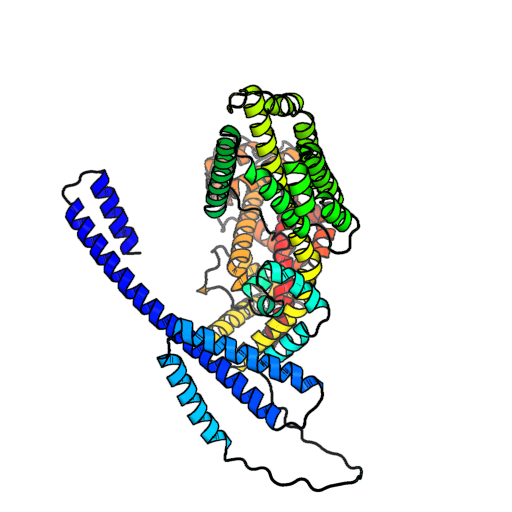6 18.772 1.00 93.75 285 LEU A N 1
ATOM 2191 C CA . LEU A 1 285 ? -17.344 18.047 19.020 1.00 93.75 285 LEU A CA 1
ATOM 2192 C C . LEU A 1 285 ? -15.988 17.563 19.543 1.00 93.75 285 LEU A C 1
ATOM 2194 O O . LEU A 1 285 ? -14.949 18.085 19.136 1.00 93.75 285 LEU A O 1
ATOM 2198 N N . THR A 1 286 ? -15.975 16.543 20.402 1.00 92.50 286 THR A N 1
ATOM 2199 C CA . THR A 1 286 ? -14.727 15.932 20.858 1.00 92.50 286 THR A CA 1
ATOM 2200 C C . THR A 1 286 ? -14.012 15.226 19.708 1.00 92.50 286 THR A C 1
ATOM 2202 O O . THR A 1 286 ? -12.809 15.429 19.548 1.00 92.50 286 THR A O 1
ATOM 2205 N N . ALA A 1 287 ? -14.732 14.484 18.860 1.00 91.44 287 ALA A N 1
ATOM 2206 C CA . ALA A 1 287 ? -14.169 13.858 17.664 1.00 91.44 287 ALA A CA 1
ATOM 2207 C C . ALA A 1 287 ? -13.528 14.902 16.738 1.00 91.44 287 ALA A C 1
ATOM 2209 O O . ALA A 1 287 ? -12.391 14.706 16.315 1.00 91.44 287 ALA A O 1
ATOM 2210 N N . ARG A 1 288 ? -14.187 16.053 16.529 1.00 93.19 288 ARG A N 1
ATOM 2211 C CA . ARG A 1 288 ? -13.645 17.178 15.745 1.00 93.19 288 ARG A CA 1
ATOM 2212 C C . ARG A 1 288 ? -12.300 17.670 16.265 1.00 93.19 288 ARG A C 1
ATOM 2214 O O . ARG A 1 288 ? -11.421 18.015 15.490 1.00 93.19 288 ARG A O 1
ATOM 2221 N N . SER A 1 289 ? -12.140 17.721 17.585 1.00 90.06 289 SER A N 1
ATOM 2222 C CA . SER A 1 289 ? -10.904 18.225 18.191 1.00 90.06 289 SER A CA 1
ATOM 2223 C C . SER A 1 289 ? -9.707 17.276 18.056 1.00 90.06 289 SER A C 1
ATOM 2225 O O . SER A 1 289 ? -8.581 17.707 18.289 1.00 90.06 289 SER A O 1
ATOM 2227 N N . VAL A 1 290 ? -9.940 16.005 17.709 1.00 88.12 290 VAL A N 1
ATOM 2228 C CA . VAL A 1 290 ? -8.905 14.955 17.662 1.00 88.12 290 VAL A CA 1
ATOM 2229 C C . VAL A 1 290 ? -8.676 14.415 16.245 1.00 88.12 290 VAL A C 1
ATOM 2231 O O . VAL A 1 290 ? -7.606 13.882 15.960 1.00 88.12 290 VAL A O 1
ATOM 2234 N N . CYS A 1 291 ? -9.646 14.541 15.336 1.00 90.00 291 CYS A N 1
ATOM 2235 C CA . CYS A 1 291 ? -9.527 14.013 13.980 1.00 90.00 291 CYS A CA 1
ATOM 2236 C C . CYS A 1 291 ? -8.696 14.901 13.038 1.00 90.00 291 CYS A C 1
ATOM 2238 O O . CYS A 1 291 ? -8.450 16.079 13.289 1.00 90.00 291 CYS A O 1
ATOM 2240 N N . ALA A 1 292 ? -8.301 14.332 11.895 1.00 88.56 292 ALA A N 1
ATOM 2241 C CA . ALA A 1 292 ? -7.653 15.078 10.821 1.00 88.56 292 ALA A CA 1
ATOM 2242 C C . ALA A 1 292 ? -8.637 16.048 10.120 1.00 88.56 292 ALA A C 1
ATOM 2244 O O . ALA A 1 292 ? -9.804 15.686 9.941 1.00 88.56 292 ALA A O 1
ATOM 2245 N N . PRO A 1 293 ? -8.172 17.206 9.598 1.00 91.75 293 PRO A N 1
ATOM 2246 C CA . PRO A 1 293 ? -9.038 18.227 8.983 1.00 91.75 293 PRO A CA 1
ATOM 2247 C C . PRO A 1 293 ? -9.914 17.726 7.826 1.00 91.75 293 PRO A C 1
ATOM 2249 O O . PRO A 1 293 ? -10.982 18.266 7.557 1.00 91.75 293 PRO A O 1
ATOM 2252 N N . ILE A 1 294 ? -9.489 16.662 7.137 1.00 91.06 294 ILE A N 1
ATOM 2253 C CA . ILE A 1 294 ? -10.259 16.032 6.055 1.00 91.06 294 ILE A CA 1
ATOM 2254 C C . ILE A 1 294 ? -11.619 15.481 6.524 1.00 91.06 294 ILE A C 1
ATOM 2256 O O . ILE A 1 294 ? -12.522 15.290 5.712 1.00 91.06 294 ILE A O 1
ATOM 2260 N N . ARG A 1 295 ? -11.781 15.223 7.829 1.00 92.50 295 ARG A N 1
ATOM 2261 C CA . ARG A 1 295 ? -13.010 14.687 8.428 1.00 92.50 295 ARG A CA 1
ATOM 2262 C C . ARG A 1 295 ? -13.975 15.770 8.914 1.00 92.50 295 ARG A C 1
ATOM 2264 O O . ARG A 1 295 ? -15.138 15.447 9.149 1.00 92.50 295 ARG A O 1
ATOM 2271 N N . ASP A 1 296 ? -13.547 17.031 8.992 1.00 92.50 296 ASP A N 1
ATOM 2272 C CA . ASP A 1 296 ? -14.365 18.134 9.515 1.00 92.50 296 ASP A CA 1
ATOM 2273 C C . ASP A 1 296 ? -15.696 18.273 8.765 1.00 92.50 296 ASP A C 1
ATOM 2275 O O . ASP A 1 296 ? -16.744 18.416 9.390 1.00 92.50 296 ASP A O 1
ATOM 2279 N N . GLY A 1 297 ? -15.686 18.123 7.436 1.00 93.75 297 GLY A N 1
ATOM 2280 C CA . GLY A 1 297 ? -16.904 18.204 6.623 1.00 93.75 297 GLY A CA 1
ATOM 2281 C C . GLY A 1 297 ? -17.935 17.110 6.934 1.00 93.75 297 GLY A C 1
ATOM 2282 O O . GLY A 1 297 ? -19.137 17.372 6.913 1.00 93.75 297 GLY A O 1
ATOM 2283 N N . ALA A 1 298 ? -17.488 15.895 7.272 1.00 93.31 298 ALA A N 1
ATOM 2284 C CA . ALA A 1 298 ? -18.388 14.814 7.678 1.00 93.31 298 ALA A CA 1
ATOM 2285 C C . ALA A 1 298 ? -19.000 15.088 9.062 1.00 93.31 298 ALA A C 1
ATOM 2287 O O . ALA A 1 298 ? -20.185 14.845 9.280 1.00 93.31 298 ALA A O 1
ATOM 2288 N N . ILE A 1 299 ? -18.208 15.652 9.977 1.00 94.81 299 ILE A N 1
ATOM 2289 C CA . ILE A 1 299 ? -18.669 16.050 11.312 1.00 94.81 299 ILE A CA 1
ATOM 2290 C C . ILE A 1 299 ? -19.692 17.182 11.219 1.00 94.81 299 ILE A C 1
ATOM 2292 O O . ILE A 1 299 ? -20.722 17.125 11.887 1.00 94.81 299 ILE A O 1
ATOM 2296 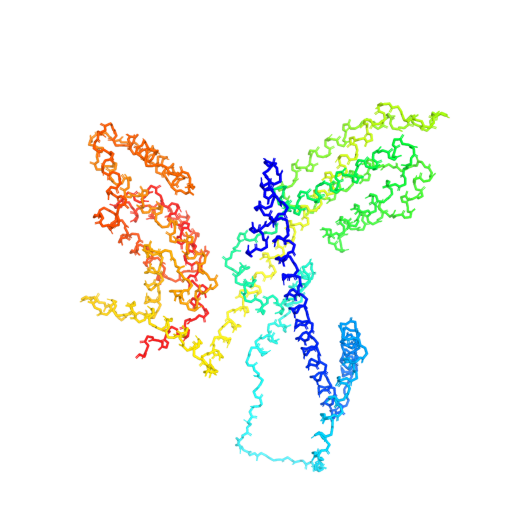N N . ASP A 1 300 ? -19.442 18.185 10.376 1.00 94.81 300 ASP A N 1
ATOM 2297 C CA . ASP A 1 300 ? -20.371 19.296 10.151 1.00 94.81 300 ASP A CA 1
ATOM 2298 C C . ASP A 1 300 ? -21.706 18.815 9.572 1.00 94.81 300 ASP A C 1
ATOM 2300 O O . ASP A 1 300 ? -22.767 19.261 10.013 1.00 94.81 300 ASP A O 1
ATOM 2304 N N . SER A 1 301 ? -21.668 17.844 8.653 1.00 95.69 301 SER A N 1
ATOM 2305 C CA . SER A 1 301 ? -22.875 17.187 8.140 1.00 95.69 301 SER A CA 1
ATOM 2306 C C . SER A 1 301 ? -23.672 16.508 9.260 1.00 95.69 301 SER A C 1
ATOM 2308 O O . SER A 1 301 ? -24.876 16.736 9.379 1.00 95.69 301 SER A O 1
ATOM 2310 N N . LEU A 1 302 ? -23.009 15.726 10.120 1.00 95.38 302 LEU A N 1
ATOM 2311 C CA . LEU A 1 302 ? -23.658 15.033 11.241 1.00 95.38 302 LEU A CA 1
ATOM 2312 C C . LEU A 1 302 ? -24.215 15.996 12.293 1.00 95.38 302 LEU A C 1
ATOM 2314 O O . LEU A 1 302 ? -25.317 15.785 12.794 1.00 95.38 302 LEU A O 1
ATOM 2318 N N . LEU A 1 303 ? -23.497 17.077 12.607 1.00 94.81 303 LEU A N 1
ATOM 2319 C CA . LEU A 1 303 ? -23.985 18.124 13.508 1.00 94.81 303 LEU A CA 1
ATOM 2320 C C . LEU A 1 303 ? -25.230 18.820 12.943 1.00 94.81 303 LEU A C 1
ATOM 2322 O O . LEU A 1 303 ? -26.159 19.113 13.697 1.00 94.81 303 LEU A O 1
ATOM 2326 N N . GLY A 1 304 ? -25.265 19.063 11.629 1.00 93.44 304 GLY A N 1
ATOM 2327 C CA . GLY A 1 304 ? -26.425 19.624 10.939 1.00 93.44 304 GLY A CA 1
ATOM 2328 C C . GLY A 1 304 ? -27.640 18.694 10.971 1.00 93.44 304 GLY A C 1
ATOM 2329 O O . GLY A 1 304 ? -28.736 19.139 11.307 1.00 93.44 304 GLY A O 1
ATOM 2330 N N . GLN A 1 305 ? -27.442 17.403 10.687 1.00 92.88 305 GLN A N 1
ATOM 2331 C CA . GLN A 1 305 ? -28.497 16.388 10.780 1.00 92.88 305 GLN A CA 1
ATOM 2332 C C . GLN A 1 305 ? -29.029 16.264 12.212 1.00 92.88 305 GLN A C 1
ATOM 2334 O O . GLN A 1 305 ? -30.238 16.314 12.423 1.00 92.88 305 GLN A O 1
ATOM 2339 N N . LEU A 1 306 ? -28.136 16.189 13.204 1.00 92.56 306 LEU A N 1
ATOM 2340 C CA . LEU A 1 306 ? -28.501 16.094 14.616 1.00 92.56 306 LEU A CA 1
ATOM 2341 C C . LEU A 1 306 ? -29.322 17.303 15.086 1.00 92.56 306 LEU A C 1
ATOM 2343 O O . LEU A 1 306 ? -30.275 17.130 15.839 1.00 92.56 306 LEU A O 1
ATOM 2347 N N . ALA A 1 307 ? -29.004 18.509 14.607 1.00 90.31 307 ALA A N 1
ATOM 2348 C CA . ALA A 1 307 ? -29.766 19.718 14.918 1.00 90.31 307 ALA A CA 1
ATOM 2349 C C . ALA A 1 307 ? -31.155 19.767 14.249 1.00 90.31 307 ALA A C 1
ATOM 2351 O O . ALA A 1 307 ? -32.031 20.485 14.729 1.00 90.31 307 ALA A O 1
ATOM 2352 N N . ALA A 1 308 ? -31.357 19.036 13.148 1.00 89.00 308 ALA A N 1
ATOM 2353 C CA . ALA A 1 308 ? -32.623 18.992 12.416 1.00 89.00 308 ALA A CA 1
ATOM 2354 C C . ALA A 1 308 ? -33.636 17.991 13.004 1.00 89.00 308 ALA A C 1
ATOM 2356 O O . ALA A 1 308 ? -34.830 18.102 12.716 1.00 89.00 308 ALA A O 1
ATOM 2357 N N . VAL A 1 309 ? -33.186 17.043 13.834 1.00 86.75 309 VAL A N 1
ATOM 2358 C CA . VAL A 1 309 ? -34.059 16.046 14.468 1.00 86.75 309 VAL A CA 1
ATOM 2359 C C . VAL A 1 309 ? -35.083 16.736 15.370 1.00 86.75 309 VAL A C 1
ATOM 2361 O O . VAL A 1 309 ? -34.752 17.537 16.248 1.00 86.75 309 VAL A O 1
ATOM 2364 N N . ASN A 1 310 ? -36.360 16.397 15.193 1.00 80.62 310 ASN A N 1
ATOM 2365 C CA . ASN A 1 310 ? -37.427 16.969 16.003 1.00 80.62 310 ASN A CA 1
ATOM 2366 C C . ASN A 1 310 ? -37.534 16.269 17.371 1.00 80.62 310 ASN A C 1
ATOM 2368 O O . ASN A 1 310 ? -38.299 15.315 17.540 1.00 80.62 310 ASN A O 1
ATOM 2372 N N . PHE A 1 311 ? -36.797 16.779 18.361 1.00 75.31 311 PHE A N 1
ATOM 2373 C CA . PHE A 1 311 ? -36.807 16.263 19.737 1.00 75.31 311 PHE A CA 1
ATOM 2374 C C . PHE A 1 311 ? -38.115 16.515 20.495 1.00 75.31 311 PHE A C 1
ATOM 2376 O O . PHE A 1 311 ? -38.435 15.765 21.415 1.00 75.31 311 PHE A O 1
ATOM 2383 N N . SER A 1 312 ? -38.913 17.513 20.098 1.00 69.12 312 SER A N 1
ATOM 2384 C CA . SER A 1 312 ? -40.203 17.778 20.755 1.00 69.12 312 SER A CA 1
ATOM 2385 C C . SER A 1 312 ? -41.184 16.609 20.590 1.00 69.12 312 SER A C 1
ATOM 2387 O O . SER A 1 312 ? -41.875 16.244 21.536 1.00 69.12 312 SER A O 1
ATOM 2389 N N . ALA A 1 313 ? -41.141 15.929 19.438 1.00 66.06 313 ALA A N 1
ATOM 2390 C CA . ALA A 1 313 ? -41.955 14.748 19.157 1.00 66.06 313 ALA A CA 1
ATOM 2391 C C . ALA A 1 313 ? -41.559 13.510 19.992 1.00 66.06 313 ALA A C 1
ATOM 2393 O O . ALA A 1 313 ? -42.367 12.595 20.148 1.00 66.06 313 ALA A O 1
ATOM 2394 N N . LEU A 1 314 ? -40.334 13.472 20.533 1.00 63.78 314 LEU A N 1
ATOM 2395 C CA . LEU A 1 314 ? -39.851 12.401 21.415 1.00 63.78 314 LEU A CA 1
ATOM 2396 C C . LEU A 1 314 ? -40.303 12.613 22.870 1.00 63.78 314 LEU A C 1
ATOM 2398 O O . LEU A 1 314 ? -40.563 11.637 23.571 1.00 63.78 314 LEU A O 1
ATOM 2402 N N . ALA A 1 315 ? -40.459 13.865 23.313 1.00 60.53 315 ALA A N 1
ATOM 2403 C CA . ALA A 1 315 ? -40.861 14.208 24.682 1.00 60.53 315 ALA A CA 1
ATOM 2404 C C . ALA A 1 315 ? -42.345 13.910 24.982 1.00 60.53 315 ALA A C 1
ATOM 2406 O O . ALA A 1 315 ? -42.692 13.542 26.106 1.00 60.53 315 ALA A O 1
ATOM 2407 N N . ASP A 1 316 ? -43.222 13.994 23.976 1.00 52.41 316 ASP A N 1
ATOM 2408 C CA . ASP A 1 316 ? -44.668 13.746 24.127 1.00 52.41 316 ASP A CA 1
ATOM 2409 C C . ASP A 1 316 ? -45.027 12.263 24.370 1.00 52.41 316 ASP A C 1
ATOM 2411 O O . ASP A 1 316 ? -46.167 11.926 24.699 1.00 52.41 316 ASP A O 1
ATOM 2415 N N . THR A 1 317 ? -44.051 11.358 24.264 1.00 54.34 317 THR A N 1
ATOM 2416 C CA . THR A 1 317 ? -44.234 9.905 24.409 1.00 54.34 317 THR A CA 1
ATOM 2417 C C . THR A 1 317 ? -44.508 9.465 25.852 1.00 54.34 317 THR A C 1
ATOM 2419 O O . THR A 1 317 ? -45.237 8.498 26.065 1.00 54.34 317 THR A O 1
ATOM 2422 N N . HIS A 1 318 ? -44.043 10.220 26.855 1.00 50.03 318 HIS A N 1
ATOM 2423 C CA . HIS A 1 318 ? -44.273 9.927 28.278 1.00 50.03 318 HIS A CA 1
ATOM 2424 C C . HIS A 1 318 ? -45.725 10.148 28.749 1.00 50.03 318 HIS A C 1
ATOM 2426 O O . HIS A 1 318 ? -46.084 9.718 29.845 1.00 50.03 318 HIS A O 1
ATOM 2432 N N . LYS A 1 319 ? -46.580 10.804 27.949 1.00 45.25 319 LYS A N 1
ATOM 2433 C CA . LYS A 1 319 ? -47.997 11.060 28.285 1.00 45.25 319 LYS A CA 1
ATOM 2434 C C . LYS A 1 319 ? -48.988 10.070 27.665 1.00 45.25 319 LYS A C 1
ATOM 2436 O O . LYS A 1 319 ? -50.156 10.077 28.055 1.00 45.25 319 LYS A O 1
ATOM 2441 N N . ALA A 1 320 ? -48.567 9.230 26.720 1.00 42.75 320 ALA A N 1
ATOM 2442 C CA . ALA A 1 320 ? -49.462 8.294 26.047 1.00 42.75 320 ALA A CA 1
ATOM 2443 C C . ALA A 1 320 ? -49.672 7.029 26.899 1.00 42.75 320 ALA A C 1
ATOM 2445 O O . ALA A 1 320 ? -48.789 6.194 27.045 1.00 42.75 320 ALA A O 1
ATOM 2446 N N . THR A 1 321 ? -50.876 6.865 27.451 1.00 44.66 321 THR A N 1
ATOM 2447 C CA . THR A 1 321 ? -51.290 5.722 28.295 1.00 44.66 321 THR A CA 1
ATOM 2448 C C . THR A 1 321 ? -51.385 4.391 27.523 1.00 44.66 321 THR A C 1
ATOM 2450 O O . THR A 1 321 ? -51.614 3.335 28.105 1.00 44.66 321 THR A O 1
ATOM 2453 N N . THR A 1 322 ? -51.203 4.426 26.204 1.00 49.00 322 THR A N 1
ATOM 2454 C CA . THR A 1 322 ? -51.148 3.273 25.302 1.00 49.00 322 THR A CA 1
ATOM 2455 C C . THR A 1 322 ? -49.729 3.179 24.758 1.00 49.00 322 THR A C 1
ATOM 2457 O O . THR A 1 322 ? -49.325 4.068 24.016 1.00 49.00 322 THR A O 1
ATOM 2460 N N . GLY A 1 323 ? -48.977 2.140 25.128 1.00 53.97 323 GLY A N 1
ATOM 2461 C CA . GLY A 1 323 ? -47.537 1.967 24.865 1.00 53.97 323 GLY A CA 1
ATOM 2462 C C . GLY A 1 323 ? -47.095 1.821 23.398 1.00 53.97 323 GLY A C 1
ATOM 2463 O O . GLY A 1 323 ? -46.178 1.060 23.121 1.00 53.97 323 GLY A O 1
ATOM 2464 N N . ALA A 1 324 ? -47.729 2.519 22.454 1.00 57.41 324 ALA A N 1
ATOM 2465 C CA . ALA A 1 324 ? -47.331 2.596 21.055 1.00 57.41 324 ALA A CA 1
ATOM 2466 C C . ALA A 1 324 ? -46.865 4.021 20.717 1.00 57.41 324 ALA A C 1
ATOM 2468 O O . ALA A 1 324 ? -47.598 4.992 20.909 1.00 57.41 324 ALA A O 1
ATOM 2469 N N . LEU A 1 325 ? -45.648 4.140 20.181 1.00 64.25 325 LEU A N 1
ATOM 2470 C CA . LEU A 1 325 ? -45.085 5.404 19.702 1.00 64.25 325 LEU A CA 1
ATOM 2471 C C . LEU A 1 325 ? -45.918 5.990 18.548 1.00 64.25 325 LEU A C 1
ATOM 2473 O O . LEU A 1 325 ? -46.355 5.263 17.651 1.00 64.25 325 LEU A O 1
ATOM 2477 N N . SER A 1 326 ? -46.078 7.316 18.540 1.00 70.75 326 SER A N 1
ATOM 2478 C CA . SER A 1 326 ? -46.586 8.070 17.383 1.00 70.75 326 SER A CA 1
ATOM 2479 C C . SER A 1 326 ? -45.685 7.852 16.162 1.00 70.75 326 SER A C 1
ATOM 2481 O O . SER A 1 326 ? -44.471 7.707 16.305 1.00 70.75 326 SER A O 1
ATOM 2483 N N . ASP A 1 327 ? -46.247 7.867 14.952 1.00 72.12 327 ASP A N 1
ATOM 2484 C CA . ASP A 1 327 ? -45.471 7.686 13.717 1.00 72.12 327 ASP A CA 1
ATOM 2485 C C . ASP A 1 327 ? -44.410 8.784 13.519 1.00 72.12 327 ASP A C 1
ATOM 2487 O O . ASP A 1 327 ? -43.320 8.501 13.024 1.00 72.12 327 ASP A O 1
ATOM 2491 N N . ALA A 1 328 ? -44.665 10.003 14.010 1.00 74.81 328 ALA A N 1
ATOM 2492 C CA . ALA A 1 328 ? -43.669 11.076 14.036 1.00 74.81 328 ALA A CA 1
ATOM 2493 C C . ALA A 1 328 ? -42.500 10.761 14.990 1.00 74.81 328 ALA A C 1
ATOM 2495 O O . ALA A 1 328 ? -41.342 10.960 14.634 1.00 74.81 328 ALA A O 1
ATOM 2496 N N . ALA A 1 329 ? -42.787 10.197 16.170 1.00 74.31 329 ALA A N 1
ATOM 2497 C CA . ALA A 1 329 ? -41.759 9.790 17.128 1.00 74.31 329 ALA A CA 1
ATOM 2498 C C . ALA A 1 329 ? -40.920 8.617 16.592 1.00 74.31 329 ALA A C 1
ATOM 2500 O O . ALA A 1 329 ? -39.700 8.623 16.730 1.00 74.31 329 ALA A O 1
ATOM 2501 N N . LYS A 1 330 ? -41.544 7.646 15.907 1.00 76.94 330 LYS A N 1
ATOM 2502 C CA . LYS A 1 330 ? -40.828 6.542 15.239 1.00 76.94 330 LYS A CA 1
ATOM 2503 C C . LYS A 1 330 ? -39.870 7.041 14.152 1.00 76.94 330 LYS A C 1
ATOM 2505 O O . LYS A 1 330 ? -38.793 6.465 14.000 1.00 76.94 330 LYS A O 1
ATOM 2510 N N . SER A 1 331 ? -40.250 8.086 13.409 1.00 79.94 331 SER A N 1
ATOM 2511 C CA . SER A 1 331 ? -39.372 8.720 12.414 1.00 79.94 331 SER A CA 1
ATOM 2512 C C . SER A 1 331 ? -38.161 9.366 13.083 1.00 79.94 331 SER A C 1
ATOM 2514 O O . SER A 1 331 ? -37.037 9.009 12.743 1.00 79.94 331 SER A O 1
ATOM 2516 N N . SER A 1 332 ? -38.375 10.206 14.107 1.00 82.75 332 SER A N 1
ATOM 2517 C CA . SER A 1 332 ? -37.285 10.866 14.844 1.00 82.75 332 SER A CA 1
ATOM 2518 C C . SER A 1 332 ? -36.326 9.871 15.512 1.00 82.75 332 SER A C 1
ATOM 2520 O O . SER A 1 332 ? -35.116 10.081 15.496 1.00 82.75 332 SER A O 1
ATOM 2522 N N . VAL A 1 333 ? -36.833 8.764 16.079 1.00 81.94 333 VAL A N 1
ATOM 2523 C CA . VAL A 1 333 ? -35.985 7.673 16.607 1.00 81.94 333 VAL A CA 1
ATOM 2524 C C . VAL A 1 333 ? -35.157 7.040 15.487 1.00 81.94 333 VAL A C 1
ATOM 2526 O O . VAL A 1 333 ? -33.980 6.751 15.682 1.00 81.94 333 VAL A O 1
ATOM 2529 N N . GLY A 1 334 ? -35.764 6.813 14.319 1.00 83.75 334 GLY A N 1
ATOM 2530 C CA . GLY A 1 334 ? -35.073 6.275 13.150 1.00 83.75 334 GLY A CA 1
ATOM 2531 C C . GLY A 1 334 ? -33.907 7.158 12.708 1.00 83.75 334 GLY A C 1
ATOM 2532 O O . GLY A 1 334 ? -32.797 6.655 12.578 1.00 83.75 334 GLY A O 1
ATOM 2533 N N . GLU A 1 335 ? -34.152 8.459 12.558 1.00 87.25 335 GLU A N 1
ATOM 2534 C CA . GLU A 1 335 ? -33.131 9.455 12.205 1.00 87.25 335 GLU A CA 1
ATOM 2535 C C . GLU A 1 335 ? -32.005 9.501 13.250 1.00 87.25 335 GLU A C 1
ATOM 2537 O O . GLU A 1 335 ? -30.827 9.489 12.900 1.00 87.25 335 GLU A O 1
ATOM 2542 N N . LEU A 1 336 ? -32.342 9.468 14.545 1.00 87.69 336 LEU A N 1
ATOM 2543 C CA . LEU A 1 336 ? -31.352 9.466 15.625 1.00 87.69 336 LEU A CA 1
ATOM 2544 C C . LEU A 1 336 ? -30.461 8.214 15.610 1.00 87.69 336 LEU A C 1
ATOM 2546 O O . LEU A 1 336 ? -29.254 8.313 15.842 1.00 87.69 336 LEU A O 1
ATOM 2550 N N . LEU A 1 337 ? -31.033 7.038 15.337 1.00 87.88 337 LEU A N 1
ATOM 2551 C CA . LEU A 1 337 ? -30.273 5.791 15.212 1.00 87.88 337 LEU A CA 1
ATOM 2552 C C . LEU A 1 337 ? -29.361 5.805 13.984 1.00 87.88 337 LEU A C 1
ATOM 2554 O O . LEU A 1 337 ? -28.222 5.354 14.081 1.00 87.88 337 LEU A O 1
ATOM 2558 N N . GLU A 1 338 ? -29.832 6.347 12.860 1.00 89.56 338 GLU A N 1
ATOM 2559 C CA . GLU A 1 338 ? -29.031 6.512 11.642 1.00 89.56 338 GLU A CA 1
ATOM 2560 C C . GLU A 1 338 ? -27.839 7.445 11.896 1.00 89.56 338 GLU A C 1
ATOM 2562 O O . GLU A 1 338 ? -26.697 7.056 11.651 1.00 89.56 338 GLU A O 1
ATOM 2567 N N . ILE A 1 339 ? -28.070 8.603 12.523 1.00 92.38 339 ILE A N 1
ATOM 2568 C CA . ILE A 1 339 ? -27.000 9.523 12.940 1.00 92.38 339 ILE A CA 1
ATOM 2569 C C . ILE A 1 339 ? -26.021 8.818 13.882 1.00 92.38 339 ILE A C 1
ATOM 2571 O O . ILE A 1 339 ? -24.807 8.940 13.734 1.00 92.38 339 ILE A O 1
ATOM 2575 N N . THR A 1 340 ? -26.524 8.046 14.846 1.00 90.69 340 THR A N 1
ATOM 2576 C CA . THR A 1 340 ? -25.667 7.331 15.800 1.00 90.69 340 THR A CA 1
ATOM 2577 C C . THR A 1 340 ? -24.802 6.274 15.109 1.00 90.69 340 THR A C 1
ATOM 2579 O O . THR A 1 340 ? -23.610 6.159 15.400 1.00 90.69 340 THR A O 1
ATOM 2582 N N . GLN A 1 341 ? -25.367 5.539 14.151 1.00 90.06 341 GLN A N 1
ATOM 2583 C CA . GLN A 1 341 ? -24.624 4.596 13.322 1.00 90.06 341 GLN A CA 1
ATOM 2584 C C . GLN A 1 341 ? -23.523 5.307 12.521 1.00 90.06 341 GLN A C 1
ATOM 2586 O O . GLN A 1 341 ? -22.391 4.818 12.457 1.00 90.06 341 GLN A O 1
ATOM 2591 N N . GLU A 1 342 ? -23.823 6.462 11.928 1.00 91.75 342 GLU A N 1
ATOM 2592 C CA . GLU A 1 342 ? -22.835 7.257 11.199 1.00 91.75 342 GLU A CA 1
ATOM 2593 C C . GLU A 1 342 ? -21.733 7.806 12.118 1.00 91.75 342 GLU A C 1
ATOM 2595 O O . GLU A 1 342 ? -20.563 7.781 11.733 1.00 91.75 342 GLU A O 1
ATOM 2600 N N . ILE A 1 343 ? -22.055 8.198 13.356 1.00 93.62 343 IL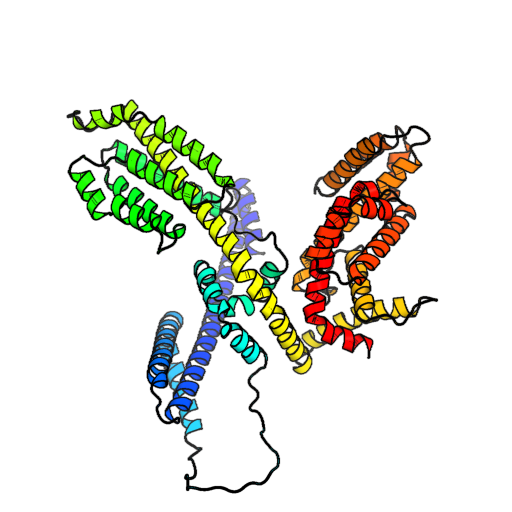E A N 1
ATOM 2601 C CA . ILE A 1 343 ? -21.063 8.587 14.373 1.00 93.62 343 ILE A CA 1
ATOM 2602 C C . ILE A 1 343 ? -20.117 7.421 14.686 1.00 93.62 343 ILE A C 1
ATOM 2604 O O . ILE A 1 343 ? -18.900 7.608 14.695 1.00 93.62 343 ILE A O 1
ATOM 2608 N N . MET A 1 344 ? -20.634 6.208 14.901 1.00 91.12 344 MET A N 1
ATOM 2609 C CA . MET A 1 344 ? -19.785 5.032 15.152 1.00 91.12 344 MET A CA 1
ATOM 2610 C C . MET A 1 344 ? -18.853 4.745 13.965 1.00 91.12 344 MET A C 1
ATOM 2612 O O . MET A 1 344 ? -17.664 4.465 14.142 1.00 91.12 344 MET A O 1
ATOM 2616 N N . LEU A 1 345 ? -19.366 4.856 12.734 1.00 89.12 345 LEU A N 1
ATOM 2617 C CA . LEU A 1 345 ? -18.561 4.703 11.518 1.00 89.12 345 LEU A CA 1
ATOM 2618 C C . LEU A 1 345 ? -17.495 5.795 11.392 1.00 89.12 345 LEU A C 1
ATOM 2620 O O . LEU A 1 345 ? -16.364 5.495 11.003 1.00 89.12 345 LEU A O 1
ATOM 2624 N N . LEU A 1 346 ? -17.831 7.037 11.738 1.00 92.31 346 LEU A N 1
ATOM 2625 C CA . LEU A 1 346 ? -16.893 8.150 11.774 1.00 92.31 346 LEU A CA 1
ATOM 2626 C C . LEU A 1 346 ? -15.761 7.873 12.769 1.00 92.31 346 LEU A C 1
ATOM 2628 O O . LEU A 1 346 ? -14.602 7.954 12.372 1.00 92.31 346 LEU A O 1
ATOM 2632 N N . ILE A 1 347 ? -16.067 7.506 14.018 1.00 91.94 347 ILE A N 1
ATOM 2633 C CA . ILE A 1 347 ? -15.050 7.220 15.045 1.00 91.94 347 ILE A CA 1
ATOM 2634 C C . ILE A 1 347 ? -14.125 6.092 14.582 1.00 91.94 347 ILE A C 1
ATOM 2636 O O . ILE A 1 347 ? -12.904 6.206 14.686 1.00 91.94 347 ILE A O 1
ATOM 2640 N N . ARG A 1 348 ? -14.682 5.033 13.981 1.00 88.94 348 ARG A N 1
ATOM 2641 C CA . ARG A 1 348 ? -13.891 3.946 13.392 1.00 88.94 348 ARG A CA 1
ATOM 2642 C C . ARG A 1 348 ? -12.937 4.444 12.304 1.00 88.94 348 ARG A C 1
ATOM 2644 O O . ARG A 1 348 ? -11.783 4.030 12.275 1.00 88.94 348 ARG A O 1
ATOM 2651 N N . ASN A 1 349 ? -13.400 5.323 11.420 1.00 89.56 349 ASN A N 1
ATOM 2652 C CA . ASN A 1 349 ? -12.560 5.896 10.370 1.00 89.56 349 ASN A CA 1
ATOM 2653 C C . ASN A 1 349 ? -11.464 6.801 10.952 1.00 89.56 349 ASN A C 1
ATOM 2655 O O . ASN A 1 349 ? -10.320 6.709 10.525 1.00 89.56 349 ASN A O 1
ATOM 2659 N N . VAL A 1 350 ? -11.782 7.610 11.967 1.00 91.06 350 VAL A N 1
ATOM 2660 C CA . VAL A 1 350 ? -10.795 8.438 12.681 1.00 91.06 350 VAL A CA 1
ATOM 2661 C C . VAL A 1 350 ? -9.741 7.563 13.364 1.00 91.06 350 VAL A C 1
ATOM 2663 O O . VAL A 1 350 ? -8.555 7.880 13.319 1.00 91.06 350 VAL A O 1
ATOM 2666 N N . ARG A 1 351 ? -10.142 6.422 13.936 1.00 89.12 351 ARG A N 1
ATOM 2667 C CA . ARG A 1 351 ? -9.208 5.438 14.499 1.00 89.12 351 ARG A CA 1
ATOM 2668 C C . ARG A 1 351 ? -8.266 4.875 13.437 1.00 89.12 351 ARG A C 1
ATOM 2670 O O . ARG A 1 351 ? -7.074 4.756 13.698 1.00 89.12 351 ARG A O 1
ATOM 2677 N N . LEU A 1 352 ? -8.774 4.547 12.247 1.00 89.00 352 LEU A N 1
ATOM 2678 C CA . LEU A 1 352 ? -7.935 4.101 11.130 1.00 89.00 352 LEU A CA 1
ATOM 2679 C C . LEU A 1 352 ? -6.953 5.192 10.690 1.00 89.00 352 LEU A C 1
ATOM 2681 O O . LEU A 1 352 ? -5.785 4.889 10.464 1.00 89.00 352 LEU A O 1
ATOM 2685 N N . ASP A 1 353 ? -7.392 6.452 10.627 1.00 90.38 353 ASP A N 1
ATOM 2686 C CA . ASP A 1 353 ? -6.520 7.586 10.302 1.00 90.38 353 ASP A CA 1
ATOM 2687 C C . ASP A 1 353 ? -5.380 7.715 11.337 1.00 90.38 353 ASP A C 1
ATOM 2689 O O . ASP A 1 353 ? -4.213 7.857 10.964 1.00 90.38 353 ASP A O 1
ATOM 2693 N N . ALA A 1 354 ? -5.699 7.594 12.632 1.00 87.38 354 ALA A N 1
ATOM 2694 C CA . ALA A 1 354 ? -4.721 7.641 13.719 1.00 87.38 354 ALA A CA 1
ATOM 2695 C C . ALA A 1 354 ? -3.718 6.476 13.660 1.00 87.38 354 ALA A C 1
ATOM 2697 O O . ALA A 1 354 ? -2.513 6.697 13.782 1.00 87.38 354 ALA A O 1
ATOM 2698 N N . LEU A 1 355 ? -4.193 5.249 13.418 1.00 88.12 355 LEU A N 1
ATOM 2699 C CA . LEU A 1 355 ? -3.334 4.071 13.267 1.00 88.12 355 LEU A CA 1
ATOM 2700 C C . LEU A 1 355 ? -2.425 4.183 12.038 1.00 88.12 355 LEU A C 1
ATOM 2702 O O . LEU A 1 355 ? -1.237 3.893 12.131 1.00 88.12 355 LEU A O 1
ATOM 2706 N N . ASN A 1 356 ? -2.946 4.652 10.903 1.00 90.44 356 ASN A N 1
ATOM 2707 C CA . ASN A 1 356 ? -2.142 4.897 9.704 1.00 90.44 356 ASN A CA 1
ATOM 2708 C C . ASN A 1 356 ? -1.042 5.933 9.961 1.00 90.44 356 ASN A C 1
ATOM 2710 O O . ASN A 1 356 ? 0.105 5.720 9.573 1.00 90.44 356 ASN A O 1
ATOM 2714 N N . HIS A 1 357 ? -1.366 7.013 10.676 1.00 88.81 357 HIS A N 1
ATOM 2715 C CA . HIS A 1 357 ? -0.374 8.001 11.086 1.00 88.81 357 HIS A CA 1
ATOM 2716 C C . HIS A 1 357 ? 0.692 7.401 12.017 1.00 88.81 357 HIS A C 1
ATOM 2718 O O . HIS A 1 357 ? 1.874 7.682 11.847 1.00 88.81 357 HIS A O 1
ATOM 2724 N N . GLN A 1 358 ? 0.310 6.555 12.977 1.00 88.75 358 GLN A N 1
ATOM 2725 C CA . GLN A 1 358 ? 1.262 5.861 13.856 1.00 88.75 358 GLN A CA 1
ATOM 2726 C C . GLN A 1 358 ? 2.151 4.866 13.094 1.00 88.75 358 GLN A C 1
ATOM 2728 O O . GLN A 1 358 ? 3.349 4.770 13.370 1.00 88.75 358 GLN A O 1
ATOM 2733 N N . LEU A 1 359 ? 1.609 4.170 12.089 1.00 89.94 359 LEU A N 1
ATOM 2734 C CA . LEU A 1 359 ? 2.411 3.346 11.183 1.00 89.94 359 LEU A CA 1
ATOM 2735 C C . LEU A 1 359 ? 3.455 4.198 10.444 1.00 89.94 359 LEU A C 1
ATOM 2737 O O . LEU A 1 359 ? 4.612 3.794 10.346 1.00 89.94 359 LEU A O 1
ATOM 2741 N N . ASP A 1 360 ? 3.073 5.381 9.951 1.00 89.50 360 ASP A N 1
ATOM 2742 C CA . ASP A 1 360 ? 3.967 6.317 9.251 1.00 89.50 360 ASP A CA 1
ATOM 2743 C C . ASP A 1 360 ? 5.027 6.952 10.160 1.00 89.50 360 ASP A C 1
ATOM 2745 O O . ASP A 1 360 ? 6.192 7.042 9.770 1.00 89.50 360 ASP A O 1
ATOM 2749 N N . ALA A 1 361 ? 4.637 7.395 11.353 1.00 89.06 361 ALA A N 1
ATOM 2750 C CA . ALA A 1 361 ? 5.485 8.181 12.243 1.00 89.06 361 ALA A CA 1
ATOM 2751 C C . ALA A 1 361 ? 6.392 7.324 13.138 1.00 89.06 361 ALA A C 1
ATOM 2753 O O . ALA A 1 361 ? 7.506 7.744 13.441 1.00 89.06 361 ALA A O 1
ATOM 2754 N N . THR A 1 362 ? 5.934 6.136 13.543 1.00 89.81 362 THR A N 1
ATOM 2755 C CA . THR A 1 362 ? 6.612 5.311 14.556 1.00 89.81 362 THR A CA 1
ATOM 2756 C C . THR A 1 362 ? 7.159 4.020 13.953 1.00 89.81 362 THR A C 1
ATOM 2758 O O . THR A 1 362 ? 8.359 3.757 14.022 1.00 89.81 362 THR A O 1
ATOM 2761 N N . VAL A 1 363 ? 6.308 3.223 13.298 1.00 89.81 363 VAL A N 1
ATOM 2762 C CA . VAL A 1 363 ? 6.672 1.860 12.863 1.00 89.81 363 VAL A CA 1
ATOM 2763 C C . VAL A 1 363 ? 7.605 1.862 11.649 1.00 89.81 363 VAL A C 1
ATOM 2765 O O . VAL A 1 363 ? 8.656 1.220 11.673 1.00 89.81 363 VAL A O 1
ATOM 2768 N N . ARG A 1 364 ? 7.262 2.591 10.578 1.00 90.75 364 ARG A N 1
ATOM 2769 C CA . ARG A 1 364 ? 8.062 2.615 9.340 1.00 90.75 364 ARG A CA 1
ATOM 2770 C C . ARG A 1 364 ? 9.490 3.140 9.543 1.00 90.75 364 ARG A C 1
ATOM 2772 O O . ARG A 1 364 ? 10.403 2.517 8.997 1.00 90.75 364 ARG A O 1
ATOM 2779 N N . PRO A 1 365 ? 9.735 4.245 10.277 1.00 89.69 365 PRO A N 1
ATOM 2780 C CA . PRO A 1 365 ? 11.094 4.730 10.506 1.00 89.69 365 PRO A CA 1
ATOM 2781 C C . PRO A 1 365 ? 11.951 3.717 11.264 1.00 89.69 365 PRO A C 1
ATOM 2783 O O . PRO A 1 365 ? 13.076 3.453 10.845 1.00 89.69 365 PRO A O 1
ATOM 2786 N N . TRP A 1 366 ? 11.401 3.099 12.313 1.00 90.94 366 TRP A N 1
ATOM 2787 C CA . TRP A 1 366 ? 12.097 2.062 13.072 1.00 90.94 366 TRP A CA 1
ATOM 2788 C C . TRP A 1 366 ? 12.423 0.846 12.195 1.00 90.94 366 TRP A C 1
ATOM 2790 O O . TRP A 1 366 ? 13.576 0.418 12.137 1.00 90.94 366 TRP A O 1
ATOM 2800 N N . LEU A 1 367 ? 11.452 0.348 11.417 1.00 90.12 367 LEU A N 1
ATOM 2801 C CA . LEU A 1 367 ? 11.682 -0.764 10.489 1.00 90.12 367 LEU A CA 1
ATOM 2802 C C . LEU A 1 367 ? 12.783 -0.444 9.473 1.00 90.12 367 LEU A C 1
ATOM 2804 O O . LEU A 1 367 ? 13.644 -1.284 9.243 1.00 90.12 367 LEU A O 1
ATOM 2808 N N . ARG A 1 368 ? 12.805 0.764 8.895 1.00 86.62 368 ARG A N 1
ATOM 2809 C CA . ARG A 1 368 ? 13.838 1.173 7.923 1.00 86.62 368 ARG A CA 1
ATOM 2810 C C . ARG A 1 368 ? 15.254 1.118 8.489 1.00 86.62 368 ARG A C 1
ATOM 2812 O O . ARG A 1 368 ? 16.178 0.818 7.741 1.00 86.62 368 ARG A O 1
ATOM 2819 N N . ILE A 1 369 ? 15.419 1.405 9.779 1.00 86.50 369 ILE A N 1
ATOM 2820 C CA . ILE A 1 369 ? 16.722 1.368 10.452 1.00 86.50 369 ILE A CA 1
ATOM 2821 C C . ILE A 1 369 ? 17.185 -0.082 10.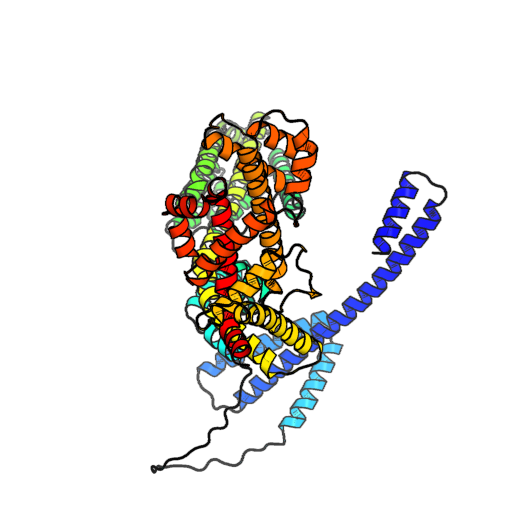639 1.00 86.50 369 ILE A C 1
ATOM 2823 O O . ILE A 1 369 ? 18.329 -0.408 10.330 1.00 86.50 369 ILE A O 1
ATOM 2827 N N . HIS A 1 370 ? 16.295 -0.962 11.107 1.00 88.88 370 HIS A N 1
ATOM 2828 C CA . HIS A 1 370 ? 16.680 -2.304 11.562 1.00 88.88 370 HIS A CA 1
ATOM 2829 C C . HIS A 1 370 ? 16.559 -3.400 10.491 1.00 88.88 370 HIS A C 1
ATOM 2831 O O . HIS A 1 370 ? 17.283 -4.395 10.552 1.00 88.88 370 HIS A O 1
ATOM 2837 N N . ILE A 1 371 ? 15.694 -3.235 9.481 1.00 89.12 371 ILE A N 1
ATOM 2838 C CA . ILE A 1 371 ? 15.445 -4.271 8.460 1.00 89.12 371 ILE A CA 1
ATOM 2839 C C . ILE A 1 371 ? 16.679 -4.560 7.604 1.00 89.12 371 ILE A C 1
ATOM 2841 O O . ILE A 1 371 ? 16.930 -5.712 7.259 1.00 89.12 371 ILE A O 1
ATOM 2845 N N . VAL A 1 372 ? 17.482 -3.534 7.301 1.00 89.12 372 VAL A N 1
ATOM 2846 C CA . VAL A 1 372 ? 18.664 -3.676 6.441 1.00 89.12 372 VAL A CA 1
ATOM 2847 C C . VAL A 1 372 ? 19.720 -4.538 7.126 1.00 89.12 372 VAL A C 1
ATOM 2849 O O . VAL A 1 372 ? 20.212 -5.491 6.524 1.00 89.12 372 VAL A O 1
ATOM 2852 N N . GLU A 1 373 ? 20.027 -4.255 8.397 1.00 86.94 373 GLU A N 1
ATOM 2853 C CA . GLU A 1 373 ? 20.968 -5.061 9.188 1.00 86.94 373 GLU A CA 1
ATOM 2854 C C . GLU A 1 373 ? 20.465 -6.507 9.344 1.00 86.94 373 GLU A C 1
ATOM 2856 O O . GLU A 1 373 ? 21.241 -7.466 9.237 1.00 86.94 373 GLU A O 1
ATOM 2861 N N . TYR A 1 374 ? 19.156 -6.676 9.560 1.00 88.12 374 TYR A N 1
ATOM 2862 C CA . TYR A 1 374 ? 18.534 -7.988 9.712 1.00 88.12 374 TYR A CA 1
ATOM 2863 C C . TYR A 1 374 ? 18.618 -8.824 8.426 1.00 88.12 374 TYR A C 1
ATOM 2865 O O . TYR A 1 374 ? 19.088 -9.967 8.461 1.00 88.12 374 TYR A O 1
ATOM 2873 N N . GLU A 1 375 ? 18.228 -8.266 7.275 1.00 87.62 375 GLU A N 1
ATOM 2874 C CA . GLU A 1 375 ? 18.290 -8.969 5.990 1.00 87.62 375 GLU A CA 1
ATOM 2875 C C . GLU A 1 375 ? 19.727 -9.253 5.544 1.00 87.62 375 GLU A C 1
ATOM 2877 O O . GLU A 1 375 ? 20.005 -10.355 5.065 1.00 87.62 375 GLU A O 1
ATOM 2882 N N . GLN A 1 376 ? 20.660 -8.317 5.755 1.00 88.50 376 GLN A N 1
ATOM 2883 C CA . GLN A 1 376 ? 22.086 -8.536 5.491 1.00 88.50 376 GLN A CA 1
ATOM 2884 C C . GLN A 1 376 ? 22.618 -9.737 6.272 1.00 88.50 376 GLN A C 1
ATOM 2886 O O . GLN A 1 376 ? 23.284 -10.607 5.708 1.00 88.50 376 GLN A O 1
ATOM 2891 N N . THR A 1 377 ? 22.289 -9.811 7.562 1.00 85.81 377 THR A N 1
ATOM 2892 C CA . THR A 1 377 ? 22.722 -10.901 8.439 1.00 85.81 377 THR A CA 1
ATOM 2893 C C . THR A 1 377 ? 22.116 -12.229 8.005 1.00 85.81 377 THR A C 1
ATOM 2895 O O . THR A 1 377 ? 22.819 -13.234 7.905 1.00 85.81 377 THR A O 1
ATOM 2898 N N . LYS A 1 378 ? 20.821 -12.238 7.674 1.00 84.25 378 LYS A N 1
ATOM 2899 C CA . LYS A 1 378 ? 20.132 -13.424 7.161 1.00 84.25 378 LYS A CA 1
ATOM 2900 C C . LYS A 1 378 ? 20.738 -13.899 5.839 1.00 84.25 378 LYS A C 1
ATOM 2902 O O . LYS A 1 378 ? 20.956 -15.094 5.666 1.00 84.25 378 LYS A O 1
ATOM 2907 N N . MET A 1 379 ? 21.060 -12.983 4.927 1.00 82.69 379 MET A N 1
ATOM 2908 C CA . MET A 1 379 ? 21.715 -13.319 3.663 1.00 82.69 379 MET A CA 1
ATOM 2909 C C . MET A 1 379 ? 23.138 -13.843 3.880 1.00 82.69 379 MET A C 1
ATOM 2911 O O . MET A 1 379 ? 23.512 -14.842 3.271 1.00 82.69 379 MET A O 1
ATOM 2915 N N . ALA A 1 380 ? 23.921 -13.236 4.776 1.00 83.50 380 ALA A N 1
ATOM 2916 C CA . ALA A 1 380 ? 25.250 -13.734 5.131 1.00 83.50 380 ALA A CA 1
ATOM 2917 C C . ALA A 1 380 ? 25.180 -15.176 5.653 1.00 83.50 380 ALA A C 1
ATOM 2919 O O . ALA A 1 380 ? 25.915 -16.036 5.176 1.00 83.50 380 ALA A O 1
ATOM 2920 N N . GLN A 1 381 ? 24.212 -15.474 6.524 1.00 81.56 381 GLN A N 1
ATOM 2921 C CA . GLN A 1 381 ? 23.971 -16.842 6.974 1.00 81.56 381 GLN A CA 1
ATOM 2922 C C . GLN A 1 381 ? 23.555 -17.789 5.850 1.00 81.56 381 GLN A C 1
ATOM 2924 O O . GLN A 1 381 ? 23.996 -18.935 5.834 1.00 81.56 381 GLN A O 1
ATOM 2929 N N . LEU A 1 382 ? 22.713 -17.355 4.908 1.00 77.94 382 LEU A N 1
ATOM 2930 C CA . LEU A 1 382 ? 22.340 -18.181 3.754 1.00 77.94 382 LEU A CA 1
ATOM 2931 C C . LEU A 1 382 ? 23.556 -18.510 2.877 1.00 77.94 382 LEU A C 1
ATOM 2933 O O . LEU A 1 382 ? 23.665 -19.631 2.386 1.00 77.94 382 LEU A O 1
ATOM 2937 N N . LEU A 1 383 ? 24.484 -17.564 2.716 1.00 76.38 383 LEU A N 1
ATOM 2938 C CA . LEU A 1 383 ? 25.727 -17.769 1.969 1.00 76.38 383 LEU A CA 1
ATOM 2939 C C . LEU A 1 383 ? 26.716 -18.681 2.718 1.00 76.38 383 LEU A C 1
ATOM 2941 O O . LEU A 1 383 ? 27.354 -19.527 2.094 1.00 76.38 383 LEU A O 1
ATOM 2945 N N . GLU A 1 384 ? 26.836 -18.530 4.040 1.00 76.62 384 GLU A N 1
ATOM 2946 C CA . GLU A 1 384 ? 27.742 -19.318 4.891 1.00 76.62 384 GLU A CA 1
ATOM 2947 C C . GLU A 1 384 ? 27.240 -20.742 5.141 1.00 76.62 384 GLU A C 1
ATOM 2949 O O . GLU A 1 384 ? 28.034 -21.680 5.188 1.00 76.62 384 GLU A O 1
ATOM 2954 N N . SER A 1 385 ? 25.925 -20.920 5.285 1.00 67.69 385 SER A N 1
ATOM 2955 C CA . SER A 1 385 ? 25.340 -22.200 5.691 1.00 67.69 385 SER A CA 1
ATOM 2956 C C . SER A 1 385 ? 25.425 -23.299 4.631 1.00 67.69 385 SER A C 1
ATOM 2958 O O . SER A 1 385 ? 25.170 -24.440 4.990 1.00 67.69 385 SER A O 1
ATOM 2960 N N . GLN A 1 386 ? 25.803 -23.006 3.374 1.00 57.47 386 GLN A N 1
ATOM 2961 C CA . GLN A 1 386 ? 26.018 -23.978 2.278 1.00 57.47 386 GLN A CA 1
ATOM 2962 C C . GLN A 1 386 ? 25.102 -25.229 2.330 1.00 57.47 386 GLN A C 1
ATOM 2964 O O . GLN A 1 386 ? 25.545 -26.364 2.149 1.00 57.47 386 GLN A O 1
ATOM 2969 N N . CYS A 1 387 ? 23.804 -25.044 2.586 1.00 51.38 387 CYS A N 1
ATOM 2970 C CA . CYS A 1 387 ? 22.852 -26.143 2.743 1.00 51.38 387 CYS A CA 1
ATOM 2971 C C . CYS A 1 387 ? 22.094 -26.412 1.432 1.00 51.38 387 CYS A C 1
ATOM 2973 O O . CYS A 1 387 ? 21.340 -25.554 0.997 1.00 51.38 387 CYS A O 1
ATOM 2975 N N . GLN A 1 388 ? 22.246 -27.628 0.880 1.00 59.34 388 GLN A N 1
ATOM 2976 C CA . GLN A 1 388 ? 21.410 -28.329 -0.126 1.00 59.34 388 GLN A CA 1
ATOM 2977 C C . GLN A 1 388 ? 21.050 -27.607 -1.455 1.00 59.34 388 GLN A C 1
ATOM 2979 O O . GLN A 1 388 ? 20.915 -26.392 -1.558 1.00 59.34 388 GLN A O 1
ATOM 2984 N N . GLY A 1 389 ? 20.896 -28.406 -2.521 1.00 61.88 389 GLY A N 1
ATOM 2985 C CA . GLY A 1 389 ? 20.959 -27.974 -3.929 1.00 61.88 389 GLY A CA 1
ATOM 2986 C C . GLY A 1 389 ? 20.051 -26.813 -4.360 1.00 61.88 389 GLY A C 1
ATOM 2987 O O . GLY A 1 389 ? 20.454 -26.042 -5.230 1.00 61.88 389 GLY A O 1
ATOM 2988 N N . ASP A 1 390 ? 18.885 -26.629 -3.736 1.00 65.50 390 ASP A N 1
ATOM 2989 C CA . ASP A 1 390 ? 17.957 -25.549 -4.098 1.00 65.50 390 ASP A CA 1
ATOM 2990 C C . ASP A 1 390 ? 18.516 -24.159 -3.760 1.00 65.50 390 ASP A C 1
ATOM 2992 O O . ASP A 1 390 ? 18.407 -23.248 -4.578 1.00 65.50 390 ASP A O 1
ATOM 2996 N N . ILE A 1 391 ? 19.177 -23.987 -2.606 1.00 69.44 391 ILE A N 1
ATOM 2997 C CA . ILE A 1 391 ? 19.768 -22.698 -2.195 1.00 69.44 391 ILE A CA 1
ATOM 2998 C C . ILE A 1 391 ? 20.988 -22.379 -3.063 1.00 69.44 391 ILE A C 1
ATOM 3000 O O . ILE A 1 391 ? 21.165 -21.241 -3.499 1.00 69.44 391 ILE A O 1
ATOM 3004 N N . GLN A 1 392 ? 21.799 -23.388 -3.386 1.00 75.00 392 GLN A N 1
ATOM 3005 C CA . GLN A 1 392 ? 22.961 -23.224 -4.260 1.00 75.00 392 GLN A CA 1
ATOM 3006 C C . GLN A 1 392 ? 22.553 -22.811 -5.679 1.00 75.00 392 GLN A C 1
ATOM 3008 O O . GLN A 1 392 ? 23.150 -21.897 -6.251 1.00 75.00 392 GLN A O 1
ATOM 3013 N N . LEU A 1 393 ? 21.502 -23.429 -6.227 1.00 77.56 393 LEU A N 1
ATOM 3014 C CA . LEU A 1 393 ? 20.921 -23.028 -7.506 1.00 77.56 393 LEU A CA 1
ATOM 3015 C C . LEU A 1 393 ? 20.415 -21.580 -7.452 1.00 77.56 393 LEU A C 1
ATOM 3017 O O . LEU A 1 393 ? 20.612 -20.812 -8.389 1.00 77.56 393 LEU A O 1
ATOM 3021 N N . ALA A 1 394 ? 19.794 -21.188 -6.344 1.00 74.94 394 ALA A N 1
ATOM 3022 C CA . ALA A 1 394 ? 19.265 -19.849 -6.131 1.00 74.94 394 ALA A CA 1
ATOM 3023 C C . ALA A 1 394 ? 20.387 -18.776 -6.096 1.00 74.94 394 ALA A C 1
ATOM 3025 O O . ALA A 1 394 ? 20.313 -17.742 -6.772 1.00 74.94 394 ALA A O 1
ATOM 3026 N N . VAL A 1 395 ? 21.478 -19.045 -5.374 1.00 80.25 395 VAL A N 1
ATOM 3027 C CA . VAL A 1 395 ? 22.682 -18.193 -5.340 1.00 80.25 395 VAL A CA 1
ATOM 3028 C C . VAL A 1 395 ? 23.337 -18.112 -6.724 1.00 80.25 395 VAL A C 1
ATOM 3030 O O . VAL A 1 395 ? 23.692 -17.017 -7.174 1.00 80.25 395 VAL A O 1
ATOM 3033 N N . ALA A 1 396 ? 23.438 -19.241 -7.435 1.00 83.19 396 ALA A N 1
ATOM 3034 C CA . ALA A 1 396 ? 23.987 -19.299 -8.789 1.00 83.19 396 ALA A CA 1
ATOM 3035 C C . ALA A 1 396 ? 23.178 -18.436 -9.768 1.00 83.19 396 ALA A C 1
ATOM 3037 O O . ALA A 1 396 ? 23.758 -17.599 -10.451 1.00 83.19 396 ALA A O 1
ATOM 3038 N N . LYS A 1 397 ? 21.841 -18.532 -9.750 1.00 84.56 397 LYS A N 1
ATOM 3039 C CA . LYS A 1 397 ? 20.951 -17.704 -10.586 1.00 84.56 397 LYS A CA 1
ATOM 3040 C C . LYS A 1 397 ? 21.201 -16.206 -10.424 1.00 84.56 397 LYS A C 1
ATOM 3042 O O . LYS A 1 397 ? 21.251 -15.475 -11.408 1.00 84.56 397 LYS A O 1
ATOM 3047 N N . THR A 1 398 ? 21.357 -15.744 -9.185 1.00 86.50 398 THR A N 1
ATOM 3048 C CA . THR A 1 398 ? 21.564 -14.315 -8.897 1.00 86.50 398 THR A CA 1
ATOM 3049 C C . THR A 1 398 ? 22.962 -13.862 -9.327 1.00 86.50 398 THR A C 1
ATOM 3051 O O . THR A 1 398 ? 23.131 -12.764 -9.854 1.00 86.50 398 THR A O 1
ATOM 3054 N N . THR A 1 399 ? 23.954 -14.739 -9.161 1.00 87.44 399 THR A N 1
ATOM 3055 C CA . THR A 1 399 ? 25.334 -14.513 -9.612 1.00 87.44 399 THR A CA 1
ATOM 3056 C C . THR A 1 399 ? 25.414 -14.441 -11.137 1.00 87.44 399 THR A C 1
ATOM 3058 O O . THR A 1 399 ? 26.036 -13.529 -11.677 1.00 87.44 399 THR A O 1
ATOM 3061 N N . ASP A 1 400 ? 24.754 -15.362 -11.839 1.00 88.31 400 ASP A N 1
ATOM 3062 C CA . ASP A 1 400 ? 24.724 -15.407 -13.302 1.00 88.31 400 ASP A CA 1
ATOM 3063 C C . ASP A 1 400 ? 23.985 -14.203 -13.888 1.00 88.31 400 ASP A C 1
ATOM 3065 O O . ASP A 1 400 ? 24.483 -13.588 -14.829 1.00 88.31 400 ASP A O 1
ATOM 3069 N N . TRP A 1 401 ? 22.854 -13.807 -13.294 1.00 90.56 401 TRP A N 1
ATOM 3070 C CA . TRP A 1 401 ? 22.128 -12.591 -13.671 1.00 90.56 401 TRP A CA 1
ATOM 3071 C C . TRP A 1 401 ? 23.026 -11.343 -13.619 1.00 90.56 401 TRP A C 1
ATOM 3073 O O . TRP A 1 401 ? 23.109 -10.606 -14.603 1.00 90.56 401 TRP A O 1
ATOM 3083 N N . MET A 1 402 ? 23.770 -11.150 -12.524 1.00 89.00 402 MET A N 1
ATOM 3084 C CA . MET A 1 402 ? 24.734 -10.048 -12.396 1.00 89.00 402 MET A CA 1
ATOM 3085 C C . MET A 1 402 ? 25.910 -10.172 -13.377 1.00 89.00 402 MET A C 1
ATOM 3087 O O . MET A 1 402 ? 26.348 -9.175 -13.954 1.00 89.00 402 MET A O 1
ATOM 3091 N N . ARG A 1 403 ? 26.425 -11.389 -13.601 1.00 87.12 403 ARG A N 1
ATOM 3092 C CA . ARG A 1 403 ? 27.562 -11.625 -14.504 1.00 87.12 403 ARG A CA 1
ATOM 3093 C C . ARG A 1 403 ? 27.208 -11.332 -15.961 1.00 87.12 403 ARG A C 1
ATOM 3095 O O . ARG A 1 403 ? 28.035 -10.771 -16.675 1.00 87.12 403 ARG A O 1
ATOM 3102 N N . ILE A 1 404 ? 25.991 -11.661 -16.399 1.00 87.62 404 ILE A N 1
ATOM 3103 C CA . ILE A 1 404 ? 25.510 -11.346 -17.753 1.00 87.62 404 ILE A CA 1
ATOM 3104 C C . ILE A 1 404 ? 25.558 -9.833 -17.999 1.00 87.62 404 ILE A C 1
ATOM 3106 O O . ILE A 1 404 ? 26.070 -9.405 -19.034 1.00 87.62 404 ILE A O 1
ATOM 3110 N N . ALA A 1 405 ? 25.100 -9.019 -17.044 1.00 87.19 405 ALA A N 1
ATOM 3111 C CA . ALA A 1 405 ? 25.182 -7.562 -17.154 1.00 87.19 405 ALA A CA 1
ATOM 3112 C C . ALA A 1 405 ? 26.642 -7.069 -17.188 1.00 87.19 405 ALA A C 1
ATOM 3114 O O . ALA A 1 405 ? 27.010 -6.275 -18.053 1.00 87.19 405 ALA A O 1
ATOM 3115 N N . ALA A 1 406 ? 27.510 -7.613 -16.326 1.00 86.00 406 ALA A N 1
ATOM 3116 C CA . ALA A 1 406 ? 28.936 -7.267 -16.300 1.00 86.00 406 ALA A CA 1
ATOM 3117 C C . ALA A 1 406 ? 29.662 -7.593 -17.623 1.00 86.00 406 ALA A C 1
ATOM 3119 O O . ALA A 1 406 ? 30.510 -6.830 -18.095 1.00 86.00 406 ALA A O 1
ATOM 3120 N N . MET A 1 407 ? 29.325 -8.722 -18.252 1.00 85.19 407 MET A N 1
ATOM 3121 C CA . MET A 1 407 ? 29.882 -9.127 -19.548 1.00 85.19 407 MET A CA 1
ATOM 3122 C C . MET A 1 407 ? 29.453 -8.188 -20.681 1.00 85.19 407 MET A C 1
ATOM 3124 O O . MET A 1 407 ? 30.246 -7.904 -21.576 1.00 85.19 407 MET A O 1
ATOM 3128 N N . ARG A 1 408 ? 28.219 -7.674 -20.642 1.00 80.31 408 ARG A N 1
ATOM 3129 C CA . ARG A 1 408 ? 27.729 -6.717 -21.644 1.00 80.31 408 ARG A CA 1
ATOM 3130 C C . ARG A 1 408 ? 28.464 -5.384 -21.539 1.00 80.31 408 ARG A C 1
ATOM 3132 O O . ARG A 1 408 ? 28.939 -4.893 -22.560 1.00 80.31 408 ARG A O 1
ATOM 3139 N N . GLU A 1 409 ? 28.645 -4.873 -20.325 1.00 78.69 409 GLU A N 1
ATOM 3140 C CA . GLU A 1 409 ? 29.386 -3.629 -20.082 1.00 78.69 409 GLU A CA 1
ATOM 3141 C C . GLU A 1 409 ? 30.863 -3.736 -20.479 1.00 78.69 409 GLU A C 1
ATOM 3143 O O . GLU A 1 409 ? 31.392 -2.854 -21.149 1.00 78.69 409 GLU A O 1
ATOM 3148 N N . SER A 1 410 ? 31.529 -4.851 -20.160 1.00 75.06 410 SER A N 1
ATOM 3149 C CA . SER A 1 410 ? 32.944 -5.043 -20.523 1.00 75.06 410 SER A CA 1
ATOM 3150 C C . SER A 1 410 ? 33.189 -5.200 -22.031 1.00 75.06 410 SER A C 1
ATOM 3152 O O . SER A 1 410 ? 34.300 -4.963 -22.501 1.00 75.06 410 SER A O 1
ATOM 3154 N N . SER A 1 411 ? 32.161 -5.560 -22.806 1.00 69.06 411 SER A N 1
ATOM 3155 C CA . SER A 1 411 ? 32.232 -5.632 -24.271 1.00 69.06 411 SER A CA 1
ATOM 3156 C C . SER A 1 411 ? 32.076 -4.272 -24.975 1.00 69.06 411 SER A C 1
ATOM 3158 O O . SER A 1 411 ? 32.261 -4.188 -26.193 1.00 69.06 411 SER A O 1
ATOM 3160 N N . ALA A 1 412 ? 31.749 -3.200 -24.240 1.00 68.38 412 ALA A N 1
ATOM 3161 C CA . ALA A 1 412 ? 31.562 -1.867 -24.802 1.00 68.38 412 ALA A CA 1
ATOM 3162 C C . ALA A 1 412 ? 32.921 -1.186 -25.115 1.00 68.38 412 ALA A C 1
ATOM 3164 O O . ALA A 1 412 ? 33.798 -1.144 -24.255 1.00 68.38 412 ALA A O 1
ATOM 3165 N N . PRO A 1 413 ? 33.125 -0.583 -26.309 1.00 50.84 413 PRO A N 1
ATOM 3166 C CA . PRO A 1 413 ? 34.440 -0.086 -26.756 1.00 50.84 413 PRO A CA 1
ATOM 3167 C C . PRO A 1 413 ? 35.056 1.072 -25.946 1.00 50.84 413 PRO A C 1
ATOM 3169 O O . PRO A 1 413 ? 36.184 1.474 -26.224 1.00 50.84 413 PRO A O 1
ATOM 3172 N N . CYS A 1 414 ? 34.315 1.665 -25.008 1.00 51.50 414 CYS A N 1
ATOM 3173 C CA . CYS A 1 414 ? 34.693 2.861 -24.253 1.00 51.50 414 CYS A CA 1
ATOM 3174 C C . CYS A 1 414 ? 33.987 2.862 -22.887 1.00 51.50 414 CYS A C 1
ATOM 3176 O O . CYS A 1 414 ? 32.987 3.558 -22.722 1.00 51.50 414 CYS A O 1
ATOM 3178 N N . SER A 1 415 ? 34.479 2.106 -21.905 1.00 54.03 415 SER A N 1
ATOM 3179 C CA . SER A 1 415 ? 33.980 2.200 -20.528 1.00 54.03 415 SER A CA 1
ATOM 3180 C C . SER A 1 415 ? 35.111 2.523 -19.548 1.00 54.03 415 SER A C 1
ATOM 3182 O O . SER A 1 415 ? 36.163 1.885 -19.532 1.00 54.03 415 SER A O 1
ATOM 3184 N N . SER A 1 416 ? 34.882 3.541 -18.715 1.00 56.12 416 SER A N 1
ATOM 3185 C CA . SER A 1 416 ? 35.566 3.740 -17.429 1.00 56.12 416 SER A CA 1
ATOM 3186 C C . SER A 1 416 ? 35.416 2.494 -16.538 1.00 56.12 416 SER A C 1
ATOM 3188 O O . SER A 1 416 ? 34.551 1.668 -16.830 1.00 56.12 416 SER A O 1
ATOM 3190 N N . PRO A 1 417 ? 36.189 2.332 -15.441 1.00 59.78 417 PRO A N 1
ATOM 3191 C CA . PRO A 1 417 ? 35.953 1.238 -14.499 1.00 59.78 417 PRO A CA 1
ATOM 3192 C C . PRO A 1 417 ? 34.489 1.239 -14.042 1.00 59.78 417 PRO A C 1
ATOM 3194 O O . PRO A 1 417 ? 34.020 2.186 -13.410 1.00 59.78 417 PRO A O 1
ATOM 3197 N N . THR A 1 418 ? 33.761 0.191 -14.417 1.00 74.06 418 THR A N 1
ATOM 3198 C CA . THR A 1 418 ? 32.339 0.041 -14.126 1.00 74.06 418 THR A CA 1
ATOM 3199 C C . THR A 1 418 ? 32.174 -0.279 -12.643 1.00 74.06 418 THR A C 1
ATOM 3201 O O . THR A 1 418 ? 32.736 -1.255 -12.155 1.00 74.06 418 THR A O 1
ATOM 3204 N N . THR A 1 419 ? 31.434 0.530 -11.888 1.00 86.19 419 THR A N 1
ATOM 3205 C CA . THR A 1 419 ? 31.162 0.252 -10.465 1.00 86.19 419 THR A CA 1
ATOM 3206 C C . THR A 1 419 ? 30.187 -0.925 -10.330 1.00 86.19 419 THR A C 1
ATOM 3208 O O . THR A 1 419 ? 29.268 -1.040 -11.139 1.00 86.19 419 THR A O 1
ATOM 3211 N N . ALA A 1 420 ? 30.292 -1.740 -9.270 1.00 86.69 420 ALA A N 1
ATOM 3212 C CA . ALA A 1 420 ? 29.338 -2.826 -8.965 1.00 86.69 420 ALA A CA 1
ATOM 3213 C C . ALA A 1 420 ? 27.881 -2.354 -9.007 1.00 86.69 420 ALA A C 1
ATOM 3215 O O . ALA A 1 420 ? 26.986 -3.066 -9.454 1.00 86.69 420 ALA A O 1
ATOM 3216 N N . LYS A 1 421 ? 27.667 -1.113 -8.562 1.00 88.31 421 LYS A N 1
ATOM 3217 C CA . LYS A 1 421 ? 26.370 -0.453 -8.583 1.00 88.31 421 LYS A CA 1
ATOM 3218 C C . LYS A 1 421 ? 25.843 -0.226 -9.997 1.00 88.31 421 LYS A C 1
ATOM 3220 O O . LYS A 1 421 ? 24.673 -0.485 -10.236 1.00 88.31 421 LYS A O 1
ATOM 3225 N N . HIS A 1 422 ? 26.693 0.225 -10.913 1.00 90.00 422 HIS A N 1
ATOM 3226 C CA . HIS A 1 422 ? 26.301 0.437 -12.303 1.00 90.00 422 HIS A CA 1
ATOM 3227 C C . HIS A 1 422 ? 25.905 -0.890 -12.956 1.00 90.00 422 HIS A C 1
ATOM 3229 O O . HIS A 1 422 ? 24.834 -0.993 -13.539 1.00 90.00 422 HIS A O 1
ATOM 3235 N N . VAL A 1 423 ? 26.708 -1.943 -12.749 1.00 91.00 423 VAL A N 1
ATOM 3236 C CA . VAL A 1 423 ? 26.381 -3.305 -13.210 1.00 91.00 423 VAL A CA 1
ATOM 3237 C C . VAL A 1 423 ? 25.046 -3.785 -12.632 1.00 91.00 423 VAL A C 1
ATOM 3239 O O . VAL A 1 423 ? 24.237 -4.364 -13.350 1.00 91.00 423 VAL A O 1
ATOM 3242 N N . PHE A 1 424 ? 24.796 -3.524 -11.347 1.00 92.81 424 PHE A N 1
ATOM 3243 C CA . PHE A 1 424 ? 23.526 -3.847 -10.703 1.00 92.81 424 PHE A CA 1
ATOM 3244 C C . PHE A 1 424 ? 22.347 -3.102 -11.336 1.00 92.81 424 PHE A C 1
ATOM 3246 O O . PHE A 1 424 ? 21.357 -3.736 -11.690 1.00 92.81 424 PHE A O 1
ATOM 3253 N N . VAL A 1 425 ? 22.442 -1.781 -11.511 1.00 92.81 425 VAL A N 1
ATOM 3254 C CA . VAL A 1 425 ? 21.374 -0.987 -12.139 1.00 92.81 425 VAL A CA 1
ATOM 3255 C C . VAL A 1 425 ? 21.112 -1.487 -13.560 1.00 92.81 425 VAL A C 1
ATOM 3257 O O . VAL A 1 425 ? 19.959 -1.694 -13.927 1.00 92.81 425 VAL A O 1
ATOM 3260 N N . GLU A 1 426 ? 22.163 -1.767 -14.328 1.00 91.62 426 GLU A N 1
ATOM 3261 C CA . GLU A 1 426 ? 22.070 -2.315 -15.681 1.00 91.62 426 GLU A CA 1
ATOM 3262 C C . GLU A 1 426 ? 21.341 -3.674 -15.700 1.00 91.62 426 GLU A C 1
ATOM 3264 O O . GLU A 1 426 ? 20.413 -3.876 -16.488 1.00 91.62 426 GLU A O 1
ATOM 3269 N N . ALA A 1 427 ? 21.678 -4.574 -14.769 1.00 92.56 427 ALA A N 1
ATOM 3270 C CA . ALA A 1 427 ? 21.026 -5.876 -14.610 1.00 92.56 427 ALA A CA 1
ATOM 3271 C C . ALA A 1 427 ? 19.537 -5.751 -14.233 1.00 92.56 427 ALA A C 1
ATOM 3273 O O . ALA A 1 427 ? 18.696 -6.528 -14.701 1.00 92.56 427 ALA A O 1
ATOM 3274 N N . VAL A 1 428 ? 19.190 -4.767 -13.396 1.00 93.88 428 VAL A N 1
ATOM 3275 C CA . VAL A 1 428 ? 17.799 -4.476 -13.016 1.00 93.88 428 VAL A CA 1
ATOM 3276 C C . VAL A 1 428 ? 17.021 -3.908 -14.195 1.00 93.88 428 VAL A C 1
ATOM 3278 O O . VAL A 1 428 ? 15.888 -4.322 -14.437 1.00 93.88 428 VAL A O 1
ATOM 3281 N N . LEU A 1 429 ? 17.613 -2.997 -14.967 1.00 93.81 429 LEU A N 1
ATOM 3282 C CA . LEU A 1 429 ? 16.968 -2.460 -16.160 1.00 93.81 429 LEU A CA 1
ATOM 3283 C C . LEU A 1 429 ? 16.763 -3.545 -17.221 1.00 93.81 429 LEU A C 1
ATOM 3285 O O . LEU A 1 429 ? 15.694 -3.593 -17.819 1.00 93.81 429 LEU A O 1
ATOM 3289 N N . ASP A 1 430 ? 17.708 -4.467 -17.412 1.00 92.19 430 ASP A N 1
ATOM 3290 C CA . ASP A 1 430 ? 17.512 -5.628 -18.292 1.00 92.19 430 ASP A CA 1
ATOM 3291 C C . ASP A 1 430 ? 16.279 -6.455 -17.897 1.00 92.19 430 ASP A C 1
ATOM 3293 O O . ASP A 1 430 ? 15.508 -6.882 -18.758 1.00 92.19 430 ASP A O 1
ATOM 3297 N N . MET A 1 431 ? 16.053 -6.631 -16.594 1.00 92.31 431 MET A N 1
ATOM 3298 C CA . MET A 1 431 ? 14.865 -7.300 -16.071 1.00 92.31 431 MET A CA 1
ATOM 3299 C C . MET A 1 431 ? 13.589 -6.471 -16.309 1.00 92.31 431 MET A C 1
ATOM 3301 O O . MET A 1 431 ? 12.583 -7.012 -16.766 1.00 92.31 431 MET A O 1
ATOM 3305 N N . CYS A 1 432 ? 13.618 -5.160 -16.060 1.00 93.88 432 CYS A N 1
ATOM 3306 C CA . CYS A 1 432 ? 12.468 -4.261 -16.231 1.00 93.88 432 CYS A CA 1
ATOM 3307 C C . CYS A 1 432 ? 12.058 -4.042 -17.701 1.00 93.88 432 CYS A C 1
ATOM 3309 O O . CYS A 1 432 ? 10.875 -3.875 -17.982 1.00 93.88 432 CYS A O 1
ATOM 3311 N N . PHE A 1 433 ? 13.008 -4.058 -18.641 1.00 93.12 433 PHE A N 1
ATOM 3312 C CA . PHE A 1 433 ? 12.754 -3.920 -20.084 1.00 93.12 433 PHE A CA 1
ATOM 3313 C C . PHE A 1 433 ? 12.588 -5.274 -20.802 1.00 93.12 433 PHE A C 1
ATOM 3315 O O . PHE A 1 433 ? 12.349 -5.324 -22.014 1.00 93.12 433 PHE A O 1
ATOM 3322 N N . ALA A 1 434 ? 12.677 -6.395 -20.077 1.00 90.31 434 ALA A N 1
ATOM 3323 C CA . ALA A 1 434 ? 12.436 -7.713 -20.648 1.00 90.31 434 ALA A CA 1
ATOM 3324 C C . ALA A 1 434 ? 11.006 -7.811 -21.228 1.00 90.31 434 ALA A C 1
ATOM 3326 O O . ALA A 1 434 ? 10.049 -7.341 -20.615 1.00 90.31 434 ALA A O 1
ATOM 3327 N N . PRO A 1 435 ? 10.830 -8.446 -22.403 1.00 83.25 435 PRO A N 1
ATOM 3328 C CA . PRO A 1 435 ? 9.527 -8.523 -23.066 1.00 83.25 435 PRO A CA 1
ATOM 3329 C C . PRO A 1 435 ? 8.584 -9.539 -22.415 1.00 83.25 435 PRO A C 1
ATOM 3331 O O . PRO A 1 435 ? 7.376 -9.484 -22.617 1.00 83.25 435 PRO A O 1
ATOM 3334 N N . ALA A 1 436 ? 9.140 -10.504 -21.682 1.00 87.00 436 ALA A N 1
ATOM 3335 C CA . ALA A 1 436 ? 8.385 -11.532 -20.992 1.00 87.00 436 ALA A CA 1
ATOM 3336 C C . ALA A 1 436 ? 8.246 -11.162 -19.515 1.00 87.00 436 ALA A C 1
ATOM 3338 O O . ALA A 1 436 ? 9.221 -10.763 -18.872 1.00 87.00 436 ALA A O 1
ATOM 3339 N N . ALA A 1 437 ? 7.040 -11.356 -18.980 1.00 86.44 437 ALA A N 1
ATOM 3340 C CA . ALA A 1 437 ? 6.781 -11.175 -17.561 1.00 86.44 437 ALA A CA 1
ATOM 3341 C C . ALA A 1 437 ? 7.691 -12.088 -16.728 1.00 86.44 437 ALA A C 1
ATOM 3343 O O . ALA A 1 437 ? 7.895 -13.262 -17.056 1.00 86.44 437 ALA A O 1
ATOM 3344 N N . LEU A 1 438 ? 8.225 -11.551 -15.634 1.00 88.62 438 LEU A N 1
ATOM 3345 C CA . LEU A 1 438 ? 9.192 -12.263 -14.806 1.00 88.62 438 LEU A CA 1
ATOM 3346 C C . LEU A 1 438 ? 8.581 -13.534 -14.180 1.00 88.62 438 LEU A C 1
ATOM 3348 O O . LEU A 1 438 ? 7.647 -13.457 -13.379 1.00 88.62 438 LEU A O 1
ATOM 3352 N N . SER A 1 439 ? 9.086 -14.716 -14.537 1.00 87.81 439 SER A N 1
ATOM 3353 C CA . SER A 1 439 ? 8.629 -15.994 -13.973 1.00 87.81 439 SER A CA 1
ATOM 3354 C C . SER A 1 439 ? 9.334 -16.307 -12.650 1.00 87.81 439 SER A C 1
ATOM 3356 O O . SER A 1 439 ? 10.411 -15.782 -12.373 1.00 87.81 439 SER A O 1
ATOM 3358 N N . VAL A 1 440 ? 8.761 -17.203 -11.836 1.00 83.62 440 VAL A N 1
ATOM 3359 C CA . VAL A 1 440 ? 9.400 -17.673 -10.586 1.00 83.62 440 VAL A CA 1
ATOM 3360 C C . VAL A 1 440 ? 10.779 -18.283 -10.867 1.00 83.62 440 VAL A C 1
ATOM 3362 O O . VAL A 1 440 ? 11.708 -18.101 -10.089 1.00 83.62 440 VAL A O 1
ATOM 3365 N N . GLU A 1 441 ? 10.935 -18.961 -12.003 1.00 80.50 441 GLU A N 1
ATOM 3366 C CA . GLU A 1 441 ? 12.185 -19.625 -12.376 1.00 80.50 441 GLU A CA 1
ATOM 3367 C C . GLU A 1 441 ? 13.295 -18.643 -12.764 1.00 80.50 441 GLU A C 1
ATOM 3369 O O . GLU A 1 441 ? 14.454 -18.895 -12.424 1.00 80.50 441 GLU A O 1
ATOM 3374 N N . ASN A 1 442 ? 12.930 -17.530 -13.411 1.00 81.12 442 ASN A N 1
ATOM 3375 C CA . ASN A 1 442 ? 13.850 -16.517 -13.935 1.00 81.12 442 ASN A CA 1
ATOM 3376 C C . ASN A 1 442 ? 14.081 -15.344 -12.966 1.00 81.12 442 ASN A C 1
ATOM 3378 O O . ASN A 1 442 ? 14.822 -14.422 -13.294 1.00 81.12 442 ASN A O 1
ATOM 3382 N N . THR A 1 443 ? 13.436 -15.346 -11.795 1.00 87.69 443 THR A N 1
ATOM 3383 C CA . THR A 1 443 ? 13.595 -14.284 -10.792 1.00 87.69 443 THR A CA 1
ATOM 3384 C C . THR A 1 443 ? 14.872 -14.519 -9.976 1.00 87.69 443 THR A C 1
ATOM 3386 O O . THR A 1 443 ? 15.008 -15.593 -9.381 1.00 87.69 443 THR A O 1
ATOM 3389 N N . PRO A 1 444 ? 15.804 -13.547 -9.902 1.00 89.69 444 PRO A N 1
ATOM 3390 C CA . PRO A 1 444 ? 16.929 -13.618 -8.974 1.00 89.69 444 PRO A CA 1
ATOM 3391 C C . PRO A 1 444 ? 16.432 -13.665 -7.526 1.00 89.69 444 PRO A C 1
ATOM 3393 O O . PRO A 1 444 ? 15.418 -13.058 -7.188 1.00 89.69 444 PRO A O 1
ATOM 3396 N N . VAL A 1 445 ? 17.157 -14.343 -6.640 1.00 86.00 445 VAL A N 1
ATOM 3397 C CA . VAL A 1 445 ? 16.684 -14.610 -5.267 1.00 86.00 445 VAL A CA 1
ATOM 3398 C C . VAL A 1 445 ? 16.434 -13.329 -4.492 1.00 86.00 445 VAL A C 1
ATOM 3400 O O . VAL A 1 445 ? 15.424 -13.218 -3.799 1.00 86.00 445 VAL A O 1
ATOM 3403 N N . THR A 1 446 ? 17.310 -12.345 -4.676 1.00 89.06 446 THR A N 1
ATOM 3404 C CA . THR A 1 446 ? 17.214 -11.015 -4.061 1.00 89.06 446 THR A CA 1
ATOM 3405 C C . THR A 1 446 ? 15.978 -10.235 -4.496 1.00 89.06 446 THR A C 1
ATOM 3407 O O . THR A 1 446 ? 15.627 -9.261 -3.844 1.00 89.06 446 THR A O 1
ATOM 3410 N N . TRP A 1 447 ? 15.296 -10.662 -5.561 1.00 91.44 447 TRP A N 1
ATOM 3411 C CA . TRP A 1 447 ? 14.085 -10.042 -6.100 1.00 91.44 447 TRP A CA 1
ATOM 3412 C C . TRP A 1 447 ? 12.832 -10.905 -5.902 1.00 91.44 447 TRP A C 1
ATOM 3414 O O . TRP A 1 447 ? 11.764 -10.569 -6.409 1.00 91.44 447 TRP A O 1
ATOM 3424 N N . THR A 1 448 ? 12.923 -12.012 -5.155 1.00 88.44 448 THR A N 1
ATOM 3425 C CA . THR A 1 448 ? 11.799 -12.950 -4.973 1.00 88.44 448 THR A CA 1
ATOM 3426 C C . THR A 1 448 ? 10.579 -12.275 -4.341 1.00 88.44 448 THR A C 1
ATOM 3428 O O . THR A 1 448 ? 9.455 -12.505 -4.792 1.00 88.44 448 THR A O 1
ATOM 3431 N N . LEU A 1 449 ? 10.796 -11.422 -3.331 1.00 87.88 449 LEU A N 1
ATOM 3432 C CA . LEU A 1 449 ? 9.730 -10.658 -2.669 1.00 87.88 449 LEU A CA 1
ATOM 3433 C C . LEU A 1 449 ? 9.163 -9.559 -3.584 1.00 87.88 449 LEU A C 1
ATOM 3435 O O . LEU A 1 449 ? 7.959 -9.320 -3.586 1.00 87.88 449 LEU A O 1
ATOM 3439 N N . ASP A 1 450 ? 10.004 -8.963 -4.432 1.00 91.31 450 ASP A N 1
ATOM 3440 C CA . ASP A 1 450 ? 9.640 -7.854 -5.324 1.00 91.31 450 ASP A CA 1
ATOM 3441 C C . ASP A 1 450 ? 9.154 -8.278 -6.711 1.00 91.31 450 ASP A C 1
ATOM 3443 O O . ASP A 1 450 ? 8.838 -7.422 -7.538 1.00 91.31 450 ASP A O 1
ATOM 3447 N N . ARG A 1 451 ? 9.048 -9.582 -6.990 1.00 91.56 451 ARG A N 1
ATOM 3448 C CA . ARG A 1 451 ? 8.701 -10.104 -8.322 1.00 91.56 451 ARG A CA 1
ATOM 3449 C C . ARG A 1 451 ? 7.458 -9.441 -8.914 1.00 91.56 451 ARG A C 1
ATOM 3451 O O . ARG A 1 451 ? 7.464 -9.057 -10.080 1.00 91.56 451 ARG A O 1
ATOM 3458 N N . LEU A 1 452 ? 6.394 -9.297 -8.121 1.00 91.00 452 LEU A N 1
ATOM 3459 C CA . LEU A 1 452 ? 5.145 -8.681 -8.584 1.00 91.00 452 LEU A CA 1
ATOM 3460 C C . LEU A 1 452 ? 5.307 -7.179 -8.855 1.00 91.00 452 LEU A C 1
ATOM 3462 O O . LEU A 1 452 ? 4.750 -6.676 -9.827 1.00 91.00 452 LEU A O 1
ATOM 3466 N N . ARG A 1 453 ? 6.109 -6.471 -8.052 1.00 91.62 453 ARG A N 1
ATOM 3467 C CA . ARG A 1 453 ? 6.395 -5.042 -8.251 1.00 91.62 453 ARG A CA 1
ATOM 3468 C C . ARG A 1 453 ? 7.226 -4.817 -9.511 1.00 91.62 453 ARG A C 1
ATOM 3470 O O . ARG A 1 453 ? 6.950 -3.896 -10.273 1.00 91.62 453 ARG A O 1
ATOM 3477 N N . VAL A 1 454 ? 8.182 -5.703 -9.791 1.00 93.25 454 VAL A N 1
ATOM 3478 C CA . VAL A 1 454 ? 8.932 -5.694 -11.055 1.00 93.25 454 VAL A CA 1
ATOM 3479 C C . VAL A 1 454 ? 8.009 -5.973 -12.240 1.00 93.25 454 VAL A C 1
ATOM 3481 O O . VAL A 1 454 ? 8.087 -5.258 -13.229 1.00 93.25 454 VAL A O 1
ATOM 3484 N N . GLN A 1 455 ? 7.088 -6.938 -12.148 1.00 93.62 455 GLN A N 1
ATOM 3485 C CA . GLN A 1 455 ? 6.097 -7.177 -13.208 1.00 93.62 455 GLN A CA 1
ATOM 3486 C C . GLN A 1 455 ? 5.203 -5.953 -13.461 1.00 93.62 455 GLN A C 1
ATOM 3488 O O . GLN A 1 455 ? 4.915 -5.620 -14.608 1.00 93.62 455 GLN A O 1
ATOM 3493 N N . GLN A 1 456 ? 4.793 -5.246 -12.405 1.00 92.25 456 GLN A N 1
ATOM 3494 C CA . GLN A 1 456 ? 4.059 -3.986 -12.543 1.00 92.25 456 GLN A CA 1
ATOM 3495 C C . GLN A 1 456 ? 4.905 -2.912 -13.241 1.00 92.25 456 GLN A C 1
ATOM 3497 O O . GLN A 1 456 ? 4.391 -2.216 -14.113 1.00 92.25 456 GLN A O 1
ATOM 3502 N N . LEU A 1 457 ? 6.201 -2.802 -12.918 1.00 93.50 457 LEU A N 1
ATOM 3503 C CA . LEU A 1 457 ? 7.122 -1.907 -13.627 1.00 93.50 457 LEU A CA 1
ATOM 3504 C C . LEU A 1 457 ? 7.302 -2.306 -15.095 1.00 93.50 457 LEU A C 1
ATOM 3506 O O . LEU A 1 457 ? 7.266 -1.425 -15.948 1.00 93.50 457 LEU A O 1
ATOM 3510 N N . GLN A 1 458 ? 7.441 -3.601 -15.399 1.00 94.44 458 GLN A N 1
ATOM 3511 C CA . GLN A 1 458 ? 7.506 -4.114 -16.772 1.00 94.44 458 GLN A CA 1
ATOM 3512 C C . GLN A 1 458 ? 6.270 -3.665 -17.560 1.00 94.44 458 GLN A C 1
ATOM 3514 O O . GLN A 1 458 ? 6.402 -3.054 -18.617 1.00 94.44 458 GLN A O 1
ATOM 3519 N N . ASN A 1 459 ? 5.071 -3.888 -17.015 1.00 92.81 459 ASN A N 1
ATOM 3520 C CA . ASN A 1 459 ? 3.819 -3.497 -17.664 1.00 92.81 459 ASN A CA 1
ATOM 3521 C C . ASN A 1 459 ? 3.731 -1.981 -17.882 1.00 92.81 459 ASN A C 1
ATOM 3523 O O . ASN A 1 459 ? 3.434 -1.532 -18.987 1.00 92.81 459 ASN A O 1
ATOM 3527 N N . GLU A 1 460 ? 4.033 -1.183 -16.856 1.00 93.44 460 GLU A N 1
ATOM 3528 C CA . GLU A 1 460 ? 3.994 0.279 -16.956 1.00 93.44 460 GLU A CA 1
ATOM 3529 C C . GLU A 1 460 ? 5.017 0.816 -17.967 1.00 93.44 460 GLU A C 1
ATOM 3531 O O . GLU A 1 460 ? 4.684 1.684 -18.772 1.00 93.44 460 GLU A O 1
ATOM 3536 N N . LEU A 1 461 ? 6.235 0.268 -18.006 1.00 93.94 461 LEU A N 1
ATOM 3537 C CA . LEU A 1 461 ? 7.235 0.633 -19.012 1.00 93.94 461 LEU A CA 1
ATOM 3538 C C . LEU A 1 461 ? 6.756 0.300 -20.428 1.00 93.94 461 LEU A C 1
ATOM 3540 O O . LEU A 1 461 ? 6.884 1.139 -21.316 1.00 93.94 461 LEU A O 1
ATOM 3544 N N . GLN A 1 462 ? 6.152 -0.871 -20.645 1.00 91.56 462 GLN A N 1
ATOM 3545 C CA . GLN A 1 462 ? 5.592 -1.238 -21.950 1.00 91.56 462 GLN A CA 1
ATOM 3546 C C . GLN A 1 462 ? 4.458 -0.295 -22.377 1.00 91.56 462 GLN A C 1
ATOM 3548 O O . GLN A 1 462 ? 4.410 0.109 -23.541 1.00 91.56 462 GLN A O 1
ATOM 3553 N N . VAL A 1 463 ? 3.588 0.121 -21.448 1.00 92.81 463 VAL A N 1
ATOM 3554 C CA . VAL A 1 463 ? 2.538 1.122 -21.707 1.00 92.81 463 VAL A CA 1
ATOM 3555 C C . VAL A 1 463 ? 3.152 2.456 -22.134 1.00 92.81 463 VAL A C 1
ATOM 3557 O O . VAL A 1 463 ? 2.744 3.023 -23.149 1.00 92.81 463 VAL A O 1
ATOM 3560 N N . LEU A 1 464 ? 4.154 2.948 -21.400 1.00 92.00 464 LEU A N 1
ATOM 3561 C CA . LEU A 1 464 ? 4.797 4.229 -21.698 1.00 92.00 464 LEU A CA 1
ATOM 3562 C C . LEU A 1 464 ? 5.578 4.202 -23.010 1.00 92.00 464 LEU A C 1
ATOM 3564 O O . LEU A 1 464 ? 5.495 5.159 -23.784 1.00 92.00 464 LEU A O 1
ATOM 3568 N N . LEU A 1 465 ? 6.292 3.112 -23.295 1.00 91.75 465 LEU A N 1
ATOM 3569 C CA . LEU A 1 465 ? 6.997 2.919 -24.561 1.00 91.75 465 LEU A CA 1
ATOM 3570 C C . LEU A 1 465 ? 6.021 2.855 -25.733 1.00 91.75 465 LEU A C 1
ATOM 3572 O O . LEU A 1 465 ? 6.226 3.550 -26.726 1.00 91.75 465 LEU A O 1
ATOM 3576 N N . SER A 1 466 ? 4.930 2.103 -25.590 1.00 90.81 466 SER A N 1
ATOM 3577 C CA . SER A 1 466 ? 3.877 1.991 -26.603 1.00 90.81 466 SER A CA 1
ATOM 3578 C C . SER A 1 466 ? 3.221 3.343 -26.878 1.00 90.81 466 SER A C 1
ATOM 3580 O O . SER A 1 466 ? 3.168 3.782 -28.025 1.00 90.81 466 SER A O 1
ATOM 3582 N N . ALA A 1 467 ? 2.787 4.059 -25.837 1.00 91.19 467 ALA A N 1
ATOM 3583 C CA . ALA A 1 467 ? 2.193 5.386 -25.979 1.00 91.19 467 ALA A CA 1
ATOM 3584 C C . ALA A 1 467 ? 3.170 6.378 -26.633 1.00 91.19 467 ALA A C 1
ATOM 3586 O O . ALA A 1 467 ? 2.789 7.124 -27.536 1.00 91.19 467 ALA A O 1
ATOM 3587 N N . SER A 1 468 ? 4.442 6.350 -26.231 1.00 89.06 468 SER A N 1
ATOM 3588 C CA . SER A 1 468 ? 5.479 7.230 -26.776 1.00 89.06 468 SER A CA 1
ATOM 3589 C C . SER A 1 468 ? 5.802 6.911 -28.236 1.00 89.06 468 SER A C 1
ATOM 3591 O O . SER A 1 468 ? 5.903 7.831 -29.048 1.00 89.06 468 SER A O 1
ATOM 3593 N N . ALA A 1 469 ? 5.906 5.629 -28.598 1.00 90.31 469 ALA A N 1
ATOM 3594 C CA . ALA A 1 469 ? 6.127 5.181 -29.971 1.00 90.31 469 ALA A CA 1
ATOM 3595 C C . ALA A 1 469 ? 4.947 5.556 -30.882 1.00 90.31 469 ALA A C 1
ATOM 3597 O O . ALA A 1 469 ? 5.159 6.070 -31.981 1.00 90.31 469 ALA A O 1
ATOM 3598 N N . LEU A 1 470 ? 3.708 5.403 -30.404 1.00 90.25 470 LEU A N 1
ATOM 3599 C CA . LEU A 1 470 ? 2.507 5.830 -31.127 1.00 90.25 470 LEU A CA 1
ATOM 3600 C C . LEU A 1 470 ? 2.420 7.353 -31.277 1.00 90.25 470 LEU A C 1
ATOM 3602 O O . LEU A 1 470 ? 2.043 7.839 -32.341 1.00 90.25 470 LEU A O 1
ATOM 3606 N N . CYS A 1 471 ? 2.814 8.122 -30.259 1.00 88.25 471 CYS A N 1
ATOM 3607 C CA . CYS A 1 471 ? 2.904 9.580 -30.366 1.00 88.25 471 CYS A CA 1
ATOM 3608 C C . CYS A 1 471 ? 3.995 10.012 -31.357 1.00 88.25 471 CYS A C 1
ATOM 3610 O O . CYS A 1 471 ? 3.801 10.966 -32.109 1.00 88.25 471 CYS A O 1
ATOM 3612 N N . ALA A 1 472 ? 5.133 9.313 -31.386 1.00 87.19 472 ALA A N 1
ATOM 3613 C CA . ALA A 1 472 ? 6.199 9.559 -32.352 1.00 87.19 472 ALA A CA 1
ATOM 3614 C C . ALA A 1 472 ? 5.748 9.236 -33.786 1.00 87.19 472 ALA A C 1
ATOM 3616 O O . ALA A 1 472 ? 5.979 10.040 -34.690 1.00 87.19 472 ALA A O 1
ATOM 3617 N N . LEU A 1 473 ? 5.038 8.120 -33.984 1.00 87.31 473 LEU A N 1
ATOM 3618 C CA . LEU A 1 473 ? 4.398 7.777 -35.254 1.00 87.31 473 LEU A CA 1
ATOM 3619 C C . LEU A 1 473 ? 3.390 8.855 -35.669 1.00 87.31 473 LEU A C 1
ATOM 3621 O O . LEU A 1 473 ? 3.437 9.335 -36.799 1.00 87.31 473 LEU A O 1
ATOM 3625 N N . ALA A 1 474 ? 2.512 9.274 -34.756 1.00 85.94 474 ALA A N 1
ATOM 3626 C CA . ALA A 1 474 ? 1.507 10.291 -35.037 1.00 85.94 474 ALA A CA 1
ATOM 3627 C C . ALA A 1 474 ? 2.141 11.625 -35.446 1.00 85.94 474 ALA A C 1
ATOM 3629 O O . ALA A 1 474 ? 1.720 12.220 -36.432 1.00 85.94 474 ALA A O 1
ATOM 3630 N N . LYS A 1 475 ? 3.210 12.052 -34.762 1.00 82.81 475 LYS A N 1
ATOM 3631 C CA . LYS A 1 475 ? 4.002 13.232 -35.143 1.00 82.81 475 LYS A CA 1
ATOM 3632 C C . LYS A 1 475 ? 4.657 13.098 -36.511 1.00 82.81 475 LYS A C 1
ATOM 3634 O O . LYS A 1 475 ? 4.697 14.070 -37.255 1.00 82.81 475 LYS A O 1
ATOM 3639 N N . ALA A 1 476 ? 5.185 11.919 -36.837 1.00 83.88 476 ALA A N 1
ATOM 3640 C CA . ALA A 1 476 ? 5.804 11.670 -38.135 1.00 83.88 476 ALA A CA 1
ATOM 3641 C C . ALA A 1 476 ? 4.778 11.723 -39.283 1.00 83.88 476 ALA A C 1
ATOM 3643 O O . ALA A 1 476 ? 5.104 12.168 -40.383 1.00 83.88 476 ALA A O 1
ATOM 3644 N N . LEU A 1 477 ? 3.541 11.287 -39.022 1.00 80.44 477 LEU A N 1
ATOM 3645 C CA . LEU A 1 477 ? 2.439 11.292 -39.986 1.00 80.44 477 LEU A CA 1
ATOM 3646 C C . LEU A 1 477 ? 1.714 12.641 -40.079 1.00 80.44 477 LEU A C 1
ATOM 3648 O O . LEU A 1 477 ? 1.221 12.982 -41.152 1.00 80.44 477 LEU A O 1
ATOM 3652 N N . ALA A 1 478 ? 1.694 13.424 -38.998 1.00 76.56 478 ALA A N 1
ATOM 3653 C CA . ALA A 1 478 ? 1.164 14.783 -38.953 1.00 76.56 478 ALA A CA 1
ATOM 3654 C C . ALA A 1 478 ? 2.069 15.747 -39.748 1.00 76.56 478 ALA A C 1
ATOM 3656 O O . ALA A 1 478 ? 2.810 16.571 -39.209 1.00 76.56 478 ALA A O 1
ATOM 3657 N N . GLN A 1 479 ? 2.035 15.642 -41.075 1.00 61.56 479 GLN A N 1
ATOM 3658 C CA . GLN A 1 479 ? 2.737 16.553 -41.968 1.00 61.56 479 GLN A CA 1
ATOM 3659 C C . GLN A 1 479 ? 2.042 17.932 -41.941 1.00 61.56 479 GLN A C 1
ATOM 3661 O O . GLN A 1 479 ? 0.996 18.122 -42.549 1.00 61.56 479 GLN A O 1
ATOM 3666 N N . LYS A 1 480 ? 2.669 18.919 -41.280 1.00 53.12 480 LYS A N 1
ATOM 3667 C CA . LYS A 1 480 ? 2.439 20.382 -41.414 1.00 53.12 480 LYS A CA 1
ATOM 3668 C C . LYS A 1 480 ? 1.261 21.082 -40.710 1.00 53.12 480 LYS A C 1
ATOM 3670 O O . LYS A 1 480 ? 1.147 22.293 -40.884 1.00 53.12 480 LYS A O 1
ATOM 3675 N N . SER A 1 481 ? 0.472 20.460 -39.843 1.00 48.50 481 SER A N 1
ATOM 3676 C CA . SER A 1 481 ? -0.372 21.231 -38.908 1.00 48.50 481 SER A CA 1
ATOM 3677 C C . SER A 1 481 ? 0.197 21.105 -37.505 1.00 48.50 481 SER A C 1
ATOM 3679 O O . SER A 1 481 ? 0.237 20.004 -36.965 1.00 48.50 481 SER A O 1
ATOM 3681 N N . GLY A 1 482 ? 0.672 22.211 -36.928 1.00 54.84 482 GLY A N 1
ATOM 3682 C CA . GLY A 1 482 ? 1.127 22.244 -35.542 1.00 54.84 482 GLY A CA 1
ATOM 3683 C C . GLY A 1 482 ? -0.018 21.870 -34.610 1.00 54.84 482 GLY A C 1
ATOM 3684 O O . GLY A 1 482 ? -0.799 22.734 -34.229 1.00 54.84 482 GLY A O 1
ATOM 3685 N N . THR A 1 483 ? -0.130 20.587 -34.263 1.00 59.12 483 THR A N 1
ATOM 3686 C CA . THR A 1 483 ? -0.997 20.145 -33.173 1.00 59.12 483 THR A CA 1
ATOM 3687 C C . THR A 1 483 ? -0.500 20.849 -31.912 1.00 59.12 483 THR A C 1
ATOM 3689 O O . THR A 1 483 ? 0.689 20.696 -31.589 1.00 59.12 483 THR A O 1
ATOM 3692 N N . PRO A 1 484 ? -1.332 21.643 -31.220 1.00 65.62 484 PRO A N 1
ATOM 3693 C CA . PRO A 1 484 ? -0.908 22.289 -29.989 1.00 65.62 484 PRO A CA 1
ATOM 3694 C C . PRO A 1 484 ? -0.429 21.217 -29.002 1.00 65.62 484 PRO A C 1
ATOM 3696 O O . PRO A 1 484 ? -1.020 20.141 -28.883 1.00 65.62 484 PRO A O 1
ATOM 3699 N N . VAL A 1 485 ? 0.689 21.492 -28.323 1.00 67.31 485 VAL A N 1
ATOM 3700 C CA . VAL A 1 485 ? 1.374 20.535 -27.430 1.00 67.31 485 VAL A CA 1
ATOM 3701 C C . VAL A 1 485 ? 0.426 19.988 -26.354 1.00 67.31 485 VAL A C 1
ATOM 3703 O O . VAL A 1 485 ? 0.553 18.828 -25.961 1.00 67.31 485 VAL A O 1
ATOM 3706 N N . ASP A 1 486 ? -0.564 20.783 -25.948 1.00 72.50 486 ASP A N 1
ATOM 3707 C CA . ASP A 1 486 ? -1.574 20.416 -24.955 1.00 72.50 486 ASP A CA 1
ATOM 3708 C C . ASP A 1 486 ? -2.585 19.378 -25.469 1.00 72.50 486 ASP A C 1
ATOM 3710 O O . ASP A 1 486 ? -2.929 18.451 -24.737 1.00 72.50 486 ASP A O 1
ATOM 3714 N N . GLU A 1 487 ? -3.007 19.449 -26.737 1.00 78.62 487 GLU A N 1
ATOM 3715 C CA . GLU A 1 487 ? -3.892 18.435 -27.338 1.00 78.62 487 GLU A CA 1
ATOM 3716 C C . GLU A 1 487 ? -3.161 17.106 -27.530 1.00 78.62 487 GLU A C 1
ATOM 3718 O O . GLU A 1 487 ? -3.703 16.034 -27.254 1.00 78.62 487 GLU A O 1
ATOM 3723 N N . LEU A 1 488 ? -1.897 17.164 -27.954 1.00 80.12 488 LEU A N 1
ATOM 3724 C CA . LEU A 1 488 ? -1.043 15.983 -28.022 1.00 80.12 488 LEU A CA 1
ATOM 3725 C C . LEU A 1 488 ? -0.870 15.357 -26.632 1.00 80.12 488 LEU A C 1
ATOM 3727 O O . LEU A 1 488 ? -0.916 14.136 -26.494 1.00 80.12 488 LEU A O 1
ATOM 3731 N N . ARG A 1 489 ? -0.703 16.189 -25.597 1.00 83.44 489 ARG A N 1
ATOM 3732 C CA . ARG A 1 489 ? -0.619 15.735 -24.209 1.00 83.44 489 ARG A CA 1
ATOM 3733 C C . ARG A 1 489 ? -1.883 15.054 -23.742 1.00 83.44 489 ARG A C 1
ATOM 3735 O O . ARG A 1 489 ? -1.795 13.953 -23.209 1.00 83.44 489 ARG A O 1
ATOM 3742 N N . GLN A 1 490 ? -3.037 15.647 -23.996 1.00 87.25 490 GLN A N 1
ATOM 3743 C CA . GLN A 1 490 ? -4.302 15.041 -23.618 1.00 87.25 490 GLN A CA 1
ATOM 3744 C C . GLN A 1 490 ? -4.505 13.676 -24.294 1.00 87.25 490 GLN A C 1
ATOM 3746 O O . GLN A 1 490 ? -4.844 12.705 -23.620 1.00 87.25 490 GLN A O 1
ATOM 3751 N N . ASN A 1 491 ? -4.230 13.575 -25.598 1.00 86.50 491 ASN A N 1
ATOM 3752 C CA . ASN A 1 491 ? -4.371 12.320 -26.341 1.00 86.50 491 ASN A CA 1
ATOM 3753 C C . ASN A 1 491 ? -3.350 11.254 -25.907 1.00 86.50 491 ASN A C 1
ATOM 3755 O O . ASN A 1 491 ? -3.688 10.074 -25.838 1.00 86.50 491 ASN A O 1
ATOM 3759 N N . ALA A 1 492 ? -2.119 11.644 -25.567 1.00 86.94 492 ALA A N 1
ATOM 3760 C CA . ALA A 1 492 ? -1.120 10.721 -25.032 1.00 86.94 492 ALA A CA 1
ATOM 3761 C C . ALA A 1 492 ? -1.512 10.179 -23.649 1.00 86.94 492 ALA A C 1
ATOM 3763 O O . ALA A 1 492 ? -1.354 8.988 -23.392 1.00 86.94 492 ALA A O 1
ATOM 3764 N N . LEU A 1 493 ? -2.064 11.024 -22.773 1.00 89.81 493 LEU A N 1
ATOM 3765 C CA . LEU A 1 493 ? -2.582 10.591 -21.473 1.00 89.81 493 LEU A CA 1
ATOM 3766 C C . LEU A 1 493 ? -3.800 9.675 -21.628 1.00 89.81 493 LEU A C 1
ATOM 3768 O O . LEU A 1 493 ? -3.932 8.696 -20.897 1.00 89.81 493 LEU A O 1
ATOM 3772 N N . GLU A 1 494 ? -4.658 9.945 -22.613 1.00 90.06 494 GLU A N 1
ATOM 3773 C CA . GLU A 1 494 ? -5.767 9.058 -22.964 1.00 90.06 494 GLU A CA 1
ATOM 3774 C C . GLU A 1 494 ? -5.265 7.705 -23.494 1.00 90.06 494 GLU A C 1
ATOM 3776 O O . GLU A 1 494 ? -5.797 6.674 -23.091 1.00 90.06 494 GLU A O 1
ATOM 3781 N N . LEU A 1 495 ? -4.206 7.681 -24.317 1.00 90.06 495 LEU A N 1
ATOM 3782 C CA . LEU A 1 495 ? -3.544 6.443 -24.753 1.00 90.06 495 LEU A CA 1
ATOM 3783 C C . LEU A 1 495 ? -2.978 5.654 -23.572 1.00 90.06 495 LEU A C 1
ATOM 3785 O O . LEU A 1 495 ? -3.218 4.454 -23.486 1.00 90.06 495 LEU A O 1
ATOM 3789 N N . VAL A 1 496 ? -2.266 6.307 -22.650 1.00 91.31 496 VAL A N 1
ATOM 3790 C CA . VAL A 1 496 ? -1.749 5.656 -21.434 1.00 91.31 496 VAL A CA 1
ATOM 3791 C C . VAL A 1 496 ? -2.900 5.082 -20.604 1.00 91.31 496 VAL A C 1
ATOM 3793 O O . VAL A 1 496 ? -2.845 3.930 -20.182 1.00 91.31 496 VAL A O 1
ATOM 3796 N N . GLY A 1 497 ? -3.971 5.854 -20.403 1.00 90.56 497 GLY A N 1
ATOM 3797 C CA . GLY A 1 497 ? -5.155 5.407 -19.671 1.00 90.56 497 GLY A CA 1
ATOM 3798 C C . GLY A 1 497 ? -5.908 4.269 -20.361 1.00 90.56 497 GLY A C 1
ATOM 3799 O O . GLY A 1 497 ? -6.433 3.394 -19.678 1.00 90.56 497 GLY A O 1
ATOM 3800 N N . LEU A 1 498 ? -5.953 4.258 -21.696 1.00 90.94 498 LEU A N 1
ATOM 3801 C CA . LEU A 1 498 ? -6.520 3.170 -22.486 1.00 90.94 498 LEU A CA 1
ATOM 3802 C C . LEU A 1 498 ? -5.673 1.909 -22.312 1.00 90.94 498 LEU A C 1
ATOM 3804 O O . LEU A 1 498 ? -6.212 0.898 -21.887 1.00 90.94 498 LEU A O 1
ATOM 3808 N N . LEU A 1 499 ? -4.363 1.989 -22.567 1.00 89.75 499 LEU A N 1
ATOM 3809 C CA . LEU A 1 499 ? -3.419 0.864 -22.532 1.00 89.75 499 LEU A CA 1
ATOM 3810 C C . LEU A 1 499 ? -3.294 0.190 -21.155 1.00 89.75 499 LEU A C 1
ATOM 3812 O O . LEU A 1 499 ? -2.864 -0.956 -21.086 1.00 89.75 499 LEU A O 1
ATOM 3816 N N . ARG A 1 500 ? -3.675 0.875 -20.070 1.00 91.88 500 ARG A N 1
ATOM 3817 C CA . ARG A 1 500 ? -3.743 0.303 -18.714 1.00 91.88 500 ARG A CA 1
ATOM 3818 C C . ARG A 1 500 ? -4.975 -0.572 -18.459 1.00 91.88 500 ARG A C 1
ATOM 3820 O O . ARG A 1 500 ? -5.013 -1.250 -17.438 1.00 91.88 500 ARG A O 1
ATOM 3827 N N . LYS A 1 501 ? -6.002 -0.521 -19.310 1.00 89.81 501 LYS A N 1
ATOM 3828 C CA . LYS A 1 501 ? -7.241 -1.289 -19.117 1.00 89.81 501 LYS A CA 1
ATOM 3829 C C . LYS A 1 501 ? -7.119 -2.697 -19.694 1.00 89.81 501 LYS A C 1
ATOM 3831 O O . LYS A 1 501 ? -6.435 -2.914 -20.687 1.00 89.81 501 LYS A O 1
ATOM 3836 N N . ASP A 1 502 ? -7.875 -3.632 -19.129 1.00 78.56 502 ASP A N 1
ATOM 3837 C CA . ASP A 1 502 ? -7.923 -5.016 -19.617 1.00 78.56 502 ASP A CA 1
ATOM 3838 C C . ASP A 1 502 ? -8.729 -5.166 -20.928 1.00 78.56 502 ASP A C 1
ATOM 3840 O O . ASP A 1 502 ? -8.591 -6.164 -21.632 1.00 78.56 502 ASP A O 1
ATOM 3844 N N . ASP A 1 503 ? -9.568 -4.181 -21.288 1.00 81.12 503 ASP A N 1
ATOM 3845 C CA . ASP A 1 503 ? -10.478 -4.204 -22.449 1.00 81.12 503 ASP A CA 1
ATOM 3846 C C . ASP A 1 503 ? -9.951 -3.432 -23.679 1.00 81.12 503 ASP A C 1
ATOM 3848 O O . ASP A 1 503 ? -10.718 -2.915 -24.503 1.00 81.12 503 ASP A O 1
ATOM 3852 N N . VAL A 1 504 ? -8.627 -3.331 -23.815 1.00 86.31 504 VAL A N 1
ATOM 3853 C CA . VAL A 1 504 ? -7.980 -2.620 -24.925 1.00 86.31 504 VAL A CA 1
ATOM 3854 C C . VAL A 1 504 ? -8.235 -3.330 -26.250 1.00 86.31 504 VAL A C 1
ATOM 3856 O O . VAL A 1 504 ? -7.923 -4.504 -26.431 1.00 86.31 504 VAL A O 1
ATOM 3859 N N . THR A 1 505 ? -8.754 -2.579 -27.219 1.00 88.12 505 THR A N 1
ATOM 3860 C CA . THR A 1 505 ? -8.930 -3.028 -28.604 1.00 88.12 505 THR A CA 1
ATOM 3861 C C . THR A 1 505 ? -8.062 -2.193 -29.533 1.00 88.12 505 THR A C 1
ATOM 3863 O O . THR A 1 505 ? -7.885 -0.990 -29.323 1.00 88.12 505 THR A O 1
ATOM 3866 N N . MET A 1 506 ? -7.522 -2.830 -30.575 1.00 88.62 506 MET A N 1
ATOM 3867 C CA . MET A 1 506 ? -6.656 -2.157 -31.549 1.00 88.62 506 MET A CA 1
ATOM 3868 C C . MET A 1 506 ? -7.389 -1.003 -32.253 1.00 88.62 506 MET A C 1
ATOM 3870 O O . MET A 1 506 ? -6.791 0.044 -32.479 1.00 88.62 506 MET A O 1
ATOM 3874 N N . ASP A 1 507 ? -8.693 -1.145 -32.508 1.00 87.06 507 ASP A N 1
ATOM 3875 C CA . ASP A 1 507 ? -9.519 -0.096 -33.120 1.00 87.06 507 ASP A CA 1
ATOM 3876 C C . ASP A 1 507 ? -9.556 1.177 -32.270 1.00 87.06 507 ASP A C 1
ATOM 3878 O O . ASP A 1 507 ? -9.319 2.268 -32.787 1.00 87.06 507 ASP A O 1
ATOM 3882 N N . ARG A 1 508 ? -9.733 1.042 -30.946 1.00 88.50 508 ARG A N 1
ATOM 3883 C CA . ARG A 1 508 ? -9.693 2.189 -30.027 1.00 88.50 508 ARG A CA 1
ATOM 3884 C C . ARG A 1 508 ? -8.337 2.886 -30.070 1.00 88.50 508 ARG A C 1
ATOM 3886 O O . ARG A 1 508 ? -8.302 4.108 -30.114 1.00 88.50 508 ARG A O 1
ATOM 3893 N N . ILE A 1 509 ? -7.230 2.137 -30.094 1.00 89.38 509 ILE A N 1
ATOM 3894 C CA . ILE A 1 509 ? -5.879 2.717 -30.206 1.00 89.38 509 ILE A CA 1
ATOM 3895 C C . ILE A 1 509 ? -5.747 3.498 -31.521 1.00 89.38 509 ILE A C 1
ATOM 3897 O O . ILE A 1 509 ? -5.297 4.645 -31.515 1.00 89.38 509 ILE A O 1
ATOM 3901 N N . ILE A 1 510 ? -6.163 2.897 -32.640 1.00 88.56 510 ILE A N 1
ATOM 3902 C CA . ILE A 1 510 ? -6.122 3.524 -33.965 1.00 88.56 510 ILE A CA 1
ATOM 3903 C C . ILE A 1 510 ? -6.964 4.806 -33.982 1.00 88.56 510 ILE A C 1
ATOM 3905 O O . ILE A 1 510 ? -6.523 5.797 -34.559 1.00 88.56 510 ILE A O 1
ATOM 3909 N N . ASP A 1 511 ? -8.128 4.827 -33.330 1.00 87.88 511 ASP A N 1
ATOM 3910 C CA . ASP A 1 511 ? -8.988 6.010 -33.246 1.00 87.88 511 ASP A CA 1
ATOM 3911 C C . ASP A 1 511 ? -8.305 7.175 -32.515 1.00 87.88 511 ASP A C 1
ATOM 3913 O O . ASP A 1 511 ? -8.356 8.313 -32.995 1.00 87.88 511 ASP A O 1
ATOM 3917 N N . ILE A 1 512 ? -7.605 6.916 -31.401 1.00 86.56 512 ILE A N 1
ATOM 3918 C CA . ILE A 1 512 ? -6.835 7.964 -30.708 1.00 86.56 512 ILE A CA 1
ATOM 3919 C C . ILE A 1 512 ? -5.672 8.450 -31.580 1.00 86.56 512 ILE A C 1
ATOM 3921 O O . ILE A 1 512 ? -5.451 9.654 -31.714 1.00 86.56 512 ILE A O 1
ATOM 3925 N N . VAL A 1 513 ? -4.950 7.535 -32.235 1.00 86.75 513 VAL A N 1
ATOM 3926 C CA . VAL A 1 513 ? -3.847 7.898 -33.138 1.00 86.75 513 VAL A CA 1
ATOM 3927 C C . VAL A 1 513 ? -4.351 8.699 -34.341 1.00 86.75 513 VAL A C 1
ATOM 3929 O O . VAL A 1 513 ? -3.702 9.665 -34.734 1.00 86.75 513 VAL A O 1
ATOM 3932 N N . ARG A 1 514 ? -5.532 8.380 -34.881 1.00 86.94 514 ARG A N 1
ATOM 3933 C CA . ARG A 1 514 ? -6.166 9.117 -35.985 1.00 86.94 514 ARG A CA 1
ATOM 3934 C C . ARG A 1 514 ? -6.497 10.558 -35.596 1.00 86.94 514 ARG A C 1
ATOM 3936 O O . ARG A 1 514 ? -6.304 11.454 -36.413 1.00 86.94 514 ARG A O 1
ATOM 3943 N N . ARG A 1 515 ? -6.916 10.805 -34.348 1.00 85.25 515 ARG A N 1
ATOM 3944 C CA . ARG A 1 515 ? -7.121 12.172 -33.828 1.00 85.25 515 ARG A CA 1
ATOM 3945 C C . ARG A 1 515 ? -5.833 13.001 -33.832 1.00 85.25 515 ARG A C 1
ATOM 3947 O O . ARG A 1 515 ? -5.901 14.206 -34.038 1.00 85.25 515 ARG A O 1
ATOM 3954 N N . MET A 1 516 ? -4.674 12.366 -33.642 1.00 81.50 516 MET A N 1
ATOM 3955 C CA . MET A 1 516 ? -3.370 13.042 -33.626 1.00 81.50 516 MET A CA 1
ATOM 3956 C C . MET A 1 516 ? -2.720 13.160 -35.016 1.00 81.50 516 MET A C 1
ATOM 3958 O O . MET A 1 516 ? -2.096 14.171 -35.318 1.00 81.50 516 MET A O 1
ATOM 3962 N N . ALA A 1 517 ? -2.831 12.119 -35.845 1.00 80.56 517 ALA A N 1
ATOM 3963 C CA . ALA A 1 517 ? -2.138 11.988 -37.130 1.00 80.56 517 ALA A CA 1
ATOM 3964 C C . ALA A 1 517 ? -2.976 12.432 -38.344 1.00 80.56 517 ALA A C 1
ATOM 3966 O O . ALA A 1 517 ? -2.434 12.591 -39.437 1.00 80.56 517 ALA A O 1
ATOM 3967 N N . GLY A 1 518 ? -4.291 12.605 -38.173 1.00 77.12 518 GLY A N 1
ATOM 3968 C CA . GLY A 1 518 ? -5.249 12.804 -39.260 1.00 77.12 518 GLY A CA 1
ATOM 3969 C C . GLY A 1 518 ? -5.761 11.491 -39.869 1.00 77.12 518 GLY A C 1
ATOM 3970 O O . GLY A 1 518 ? -5.389 10.387 -39.464 1.00 77.12 518 GLY A O 1
ATOM 3971 N N . ASN A 1 519 ? -6.655 11.601 -40.855 1.00 68.88 519 ASN A N 1
ATOM 3972 C CA . ASN A 1 519 ? -7.273 10.444 -41.504 1.00 68.88 519 ASN A CA 1
ATOM 3973 C C . ASN A 1 519 ? -6.304 9.790 -42.501 1.00 68.88 519 ASN A C 1
ATOM 3975 O O . ASN A 1 519 ? -6.066 10.329 -43.578 1.00 68.88 519 ASN A O 1
ATOM 3979 N N . GLY A 1 520 ? -5.789 8.605 -42.162 1.00 65.94 520 GLY A N 1
ATOM 3980 C CA . GLY A 1 520 ? -5.011 7.765 -43.072 1.00 65.94 520 GLY A CA 1
ATOM 3981 C C . GLY A 1 520 ? -5.432 6.300 -42.983 1.00 65.94 520 GLY A C 1
ATOM 3982 O O . GLY A 1 520 ? -5.412 5.714 -41.901 1.00 65.94 520 GLY A O 1
ATOM 3983 N N . GLU A 1 521 ? -5.776 5.686 -44.119 1.00 67.75 521 GLU A N 1
ATOM 3984 C CA . GLU A 1 521 ? -6.075 4.243 -44.219 1.00 67.75 521 GLU A CA 1
ATOM 3985 C C . GLU A 1 521 ? -4.872 3.375 -43.796 1.00 67.75 521 GLU A C 1
ATOM 3987 O O . GLU A 1 521 ? -5.023 2.248 -43.331 1.00 67.75 521 GLU A O 1
ATOM 3992 N N . THR A 1 522 ? -3.664 3.938 -43.871 1.00 80.56 522 THR A N 1
ATOM 3993 C CA . THR A 1 522 ? -2.398 3.299 -43.492 1.00 80.56 522 THR A CA 1
ATOM 3994 C C . THR A 1 522 ? -2.223 3.105 -41.984 1.00 80.56 522 THR A C 1
ATOM 3996 O O . THR A 1 522 ? -1.404 2.278 -41.576 1.00 80.56 522 THR A O 1
ATOM 3999 N N . LEU A 1 523 ? -2.997 3.804 -41.141 1.00 83.25 523 LEU A N 1
ATOM 4000 C CA . LEU A 1 523 ? -2.900 3.696 -39.679 1.00 83.25 523 LEU A CA 1
ATOM 4001 C C . LEU A 1 523 ? -3.222 2.288 -39.173 1.00 83.25 523 LEU A C 1
ATOM 4003 O O . LEU A 1 523 ? -2.575 1.818 -38.240 1.00 83.25 523 LEU A O 1
ATOM 4007 N N . ALA A 1 524 ? -4.161 1.594 -39.822 1.00 84.31 524 ALA A N 1
ATOM 4008 C CA . ALA A 1 524 ? -4.568 0.246 -39.429 1.00 84.31 524 ALA A CA 1
ATOM 4009 C C . ALA A 1 524 ? -3.427 -0.781 -39.531 1.00 84.31 524 ALA A C 1
ATOM 4011 O O . ALA A 1 524 ? -3.393 -1.741 -38.768 1.00 84.31 524 ALA A O 1
ATOM 4012 N N . TRP A 1 525 ? -2.467 -0.565 -40.437 1.00 86.62 525 TRP A N 1
ATOM 4013 C CA . TRP A 1 525 ? -1.274 -1.406 -40.568 1.00 86.62 525 TRP A CA 1
ATOM 4014 C C . TRP A 1 525 ? -0.067 -0.858 -39.791 1.00 86.62 525 TRP A C 1
ATOM 4016 O O . TRP A 1 525 ? 0.708 -1.634 -39.231 1.00 86.62 525 TRP A O 1
ATOM 4026 N N . LEU A 1 526 ? 0.096 0.469 -39.726 1.00 86.12 526 LEU A N 1
ATOM 4027 C CA . LEU A 1 526 ? 1.238 1.102 -39.057 1.00 86.12 526 LEU A CA 1
ATOM 4028 C C . LEU A 1 526 ? 1.186 0.960 -37.533 1.00 86.12 526 LEU A C 1
ATOM 4030 O O . LEU A 1 526 ? 2.213 0.677 -36.929 1.00 86.12 526 LEU A O 1
ATOM 4034 N N . VAL A 1 527 ? 0.013 1.110 -36.912 1.00 88.44 527 VAL A N 1
ATOM 4035 C CA . VAL A 1 527 ? -0.131 1.059 -35.446 1.00 88.44 527 VAL A CA 1
ATOM 4036 C C . VAL A 1 527 ? 0.289 -0.307 -34.871 1.00 88.44 527 VAL A C 1
ATOM 4038 O O . VAL A 1 527 ? 1.173 -0.322 -34.014 1.00 88.44 527 VAL A O 1
ATOM 4041 N N . PRO A 1 528 ? -0.221 -1.461 -35.355 1.00 89.00 528 PRO A N 1
ATOM 4042 C CA . PRO A 1 528 ? 0.242 -2.768 -34.884 1.00 89.00 528 PRO A CA 1
ATOM 4043 C C . PRO A 1 528 ? 1.734 -3.003 -35.135 1.00 89.00 528 PRO A C 1
ATOM 4045 O O . PRO A 1 528 ? 2.408 -3.621 -34.315 1.00 89.00 528 PRO A O 1
ATOM 4048 N N . LYS A 1 529 ? 2.259 -2.501 -36.261 1.00 89.69 529 LYS A N 1
ATOM 4049 C CA . LYS A 1 529 ? 3.674 -2.639 -36.608 1.00 89.69 529 LYS A CA 1
ATOM 4050 C C . LYS A 1 529 ? 4.567 -1.848 -35.655 1.00 89.69 529 LYS A C 1
ATOM 4052 O O . LYS A 1 529 ? 5.547 -2.399 -35.179 1.00 89.69 529 LYS A O 1
ATOM 4057 N N . THR A 1 530 ? 4.211 -0.605 -35.335 1.00 88.94 530 THR A N 1
ATOM 4058 C CA . THR A 1 530 ? 4.957 0.246 -34.394 1.00 88.94 530 THR A CA 1
ATOM 4059 C C . THR A 1 530 ? 4.916 -0.279 -32.959 1.00 88.94 530 THR A C 1
ATOM 4061 O O . THR A 1 530 ? 5.837 -0.022 -32.192 1.00 88.94 530 THR A O 1
ATOM 4064 N N . LEU A 1 531 ? 3.879 -1.037 -32.595 1.00 88.81 531 LEU A N 1
ATOM 4065 C CA . LEU A 1 531 ? 3.793 -1.717 -31.299 1.00 88.81 531 LEU A CA 1
ATOM 4066 C C . LEU A 1 531 ? 4.598 -3.026 -31.241 1.00 88.81 531 LEU A C 1
ATOM 4068 O O . LEU A 1 531 ? 4.754 -3.599 -30.165 1.00 88.81 531 LEU A O 1
ATOM 4072 N N . ALA A 1 532 ? 5.109 -3.522 -32.371 1.00 89.19 532 ALA A N 1
ATOM 4073 C CA . ALA A 1 532 ? 5.960 -4.702 -32.379 1.00 89.19 532 ALA A CA 1
ATOM 4074 C C . ALA A 1 532 ? 7.356 -4.368 -31.834 1.00 89.19 532 ALA A C 1
ATOM 4076 O O . ALA A 1 532 ? 7.956 -3.356 -32.194 1.00 89.19 532 ALA A O 1
ATOM 4077 N N . LYS A 1 533 ? 7.921 -5.273 -31.028 1.00 80.94 533 LYS A N 1
ATOM 4078 C CA . LYS A 1 533 ? 9.238 -5.082 -30.399 1.00 80.94 533 LYS A CA 1
ATOM 4079 C C . LYS A 1 533 ? 10.374 -4.841 -31.401 1.00 80.94 533 LYS A C 1
ATOM 4081 O O . LYS A 1 533 ? 11.329 -4.133 -31.098 1.00 80.94 533 LYS A O 1
ATOM 4086 N N . ASP A 1 534 ? 10.282 -5.426 -32.591 1.00 85.81 534 ASP A N 1
ATOM 4087 C CA . ASP A 1 534 ? 11.312 -5.294 -33.622 1.00 85.81 534 ASP A CA 1
ATOM 4088 C C . ASP A 1 534 ? 11.253 -3.957 -34.375 1.00 85.81 534 ASP A C 1
ATOM 4090 O O . ASP A 1 534 ? 12.165 -3.647 -35.150 1.00 85.81 534 ASP A O 1
ATOM 4094 N N . ASP A 1 535 ? 10.223 -3.140 -34.152 1.00 90.69 535 ASP A N 1
ATOM 4095 C CA . ASP A 1 535 ? 10.082 -1.859 -34.829 1.00 90.69 535 ASP A CA 1
ATOM 4096 C C . ASP A 1 535 ? 11.202 -0.881 -34.422 1.00 90.69 535 ASP A C 1
ATOM 4098 O O . ASP A 1 535 ? 11.544 -0.763 -33.239 1.00 90.69 535 ASP A O 1
ATOM 4102 N N . PRO A 1 536 ? 11.825 -0.174 -35.384 1.00 88.25 536 PRO A N 1
ATOM 4103 C CA . PRO A 1 536 ? 12.910 0.754 -35.086 1.00 88.25 536 PRO A CA 1
ATOM 4104 C C . PRO A 1 536 ? 12.467 1.936 -34.215 1.00 88.25 536 PRO A C 1
ATOM 4106 O O . PRO A 1 536 ? 13.276 2.418 -33.425 1.00 88.25 536 PRO A O 1
ATOM 4109 N N . VAL A 1 537 ? 11.212 2.397 -34.322 1.00 87.44 537 VAL A N 1
ATOM 4110 C CA . VAL A 1 537 ? 10.691 3.496 -33.492 1.00 87.44 537 VAL A CA 1
ATOM 4111 C C . VAL A 1 537 ? 10.554 3.026 -32.050 1.00 87.44 537 VAL A C 1
ATOM 4113 O O . VAL A 1 537 ? 10.993 3.728 -31.138 1.00 87.44 537 VAL A O 1
ATOM 4116 N N . PHE A 1 538 ? 10.018 1.820 -31.846 1.00 89.56 538 PHE A N 1
ATOM 4117 C CA . PHE A 1 538 ? 9.890 1.221 -30.520 1.00 89.56 538 PHE A CA 1
ATOM 4118 C C . PHE A 1 538 ? 11.259 0.997 -29.865 1.00 89.56 538 PHE A C 1
ATOM 4120 O O . PHE A 1 538 ? 11.495 1.475 -28.755 1.00 89.56 538 PHE A O 1
ATOM 4127 N N . ARG A 1 539 ? 12.203 0.362 -30.577 1.00 90.69 539 ARG A N 1
ATOM 4128 C CA . ARG A 1 539 ? 13.565 0.107 -30.068 1.00 90.69 539 ARG A CA 1
ATOM 4129 C C . ARG A 1 539 ? 14.326 1.382 -29.740 1.00 90.69 539 ARG A C 1
ATOM 4131 O O . ARG A 1 539 ? 15.053 1.427 -28.749 1.00 90.69 539 ARG A O 1
ATOM 4138 N N . LEU A 1 540 ? 14.162 2.422 -30.556 1.00 88.81 540 LEU A N 1
ATOM 4139 C CA . LEU A 1 540 ? 14.751 3.722 -30.267 1.00 88.81 540 LEU A CA 1
ATOM 4140 C C . LEU A 1 540 ? 14.170 4.297 -28.972 1.00 88.81 540 LEU A C 1
ATOM 4142 O O . LEU A 1 540 ? 14.932 4.752 -28.123 1.00 88.81 540 LEU A O 1
ATOM 4146 N N . MET A 1 541 ? 12.849 4.234 -28.790 1.00 89.62 541 MET A N 1
ATOM 4147 C CA . MET A 1 541 ? 12.188 4.716 -27.575 1.00 89.62 541 MET A CA 1
ATOM 4148 C C . MET A 1 541 ? 12.660 3.956 -26.330 1.00 89.62 541 MET A C 1
ATOM 4150 O O . MET A 1 541 ? 13.004 4.575 -25.323 1.00 89.62 541 MET A O 1
ATOM 4154 N N . GLU A 1 542 ? 12.761 2.628 -26.434 1.00 91.62 542 GLU A N 1
ATOM 4155 C CA . GLU A 1 542 ? 13.282 1.743 -25.389 1.00 91.62 542 GLU A CA 1
ATOM 4156 C C . GLU A 1 542 ? 14.716 2.124 -25.006 1.00 91.62 542 GLU A C 1
ATOM 4158 O O . GLU A 1 542 ? 15.005 2.360 -23.834 1.00 91.62 542 GLU A O 1
ATOM 4163 N N . GLN A 1 543 ? 15.605 2.282 -25.992 1.00 90.19 543 GLN A N 1
ATOM 4164 C CA . GLN A 1 543 ? 17.001 2.646 -25.756 1.00 90.19 543 GLN A CA 1
ATOM 4165 C C . GLN A 1 543 ? 17.141 4.008 -25.059 1.00 90.19 543 GLN A C 1
ATOM 4167 O O . GLN A 1 543 ? 17.995 4.168 -24.183 1.00 90.19 543 GLN A O 1
ATOM 4172 N N . GLN A 1 544 ? 16.329 4.998 -25.440 1.00 88.50 544 GLN A N 1
ATOM 4173 C CA . GLN A 1 544 ? 16.387 6.333 -24.840 1.00 88.50 544 GLN A CA 1
ATOM 4174 C C . GLN A 1 544 ? 15.845 6.335 -23.411 1.00 88.50 544 GLN A C 1
ATOM 4176 O O . GLN A 1 544 ? 16.489 6.898 -22.525 1.00 88.50 544 GLN A O 1
ATOM 4181 N N . LEU A 1 545 ? 14.709 5.672 -23.167 1.00 91.00 545 LEU A N 1
ATOM 4182 C CA . LEU A 1 545 ? 14.128 5.587 -21.829 1.00 91.00 545 LEU A CA 1
ATOM 4183 C C . LEU A 1 545 ? 15.066 4.830 -20.891 1.00 91.00 545 LEU A C 1
ATOM 4185 O O . LEU A 1 545 ? 15.341 5.296 -19.789 1.00 91.00 545 LEU A O 1
ATOM 4189 N N . ARG A 1 546 ? 15.630 3.712 -21.358 1.00 92.50 546 ARG A N 1
ATOM 4190 C CA . ARG A 1 546 ? 16.609 2.928 -20.605 1.00 92.50 546 ARG A CA 1
ATOM 4191 C C . ARG A 1 546 ? 17.847 3.750 -20.257 1.00 92.50 546 ARG A C 1
ATOM 4193 O O . ARG A 1 546 ? 18.264 3.734 -19.106 1.00 92.50 546 ARG A O 1
ATOM 4200 N N . ARG A 1 547 ? 18.407 4.515 -21.204 1.00 89.75 547 ARG A N 1
ATOM 4201 C CA . ARG A 1 547 ? 19.570 5.388 -20.949 1.00 89.75 547 ARG A CA 1
ATOM 4202 C C . ARG A 1 547 ? 19.252 6.493 -19.943 1.00 89.75 547 ARG A C 1
ATOM 4204 O O . ARG A 1 547 ? 20.073 6.779 -19.072 1.00 89.75 547 ARG A O 1
ATOM 4211 N N . PHE A 1 548 ? 18.076 7.108 -20.059 1.00 90.06 548 PHE A N 1
ATOM 4212 C CA . PHE A 1 548 ? 17.611 8.110 -19.103 1.00 90.06 548 PHE A CA 1
ATOM 4213 C C . PHE A 1 548 ? 17.486 7.508 -17.698 1.00 90.06 548 PHE A C 1
ATOM 4215 O O . PHE A 1 548 ? 18.089 8.024 -16.762 1.00 90.06 548 PHE A O 1
ATOM 4222 N N . MET A 1 549 ? 16.791 6.374 -17.561 1.00 92.31 549 MET A N 1
ATOM 4223 C CA . MET A 1 549 ? 16.636 5.689 -16.276 1.00 92.31 549 MET A CA 1
ATOM 4224 C C . MET A 1 549 ? 17.977 5.248 -15.684 1.00 92.31 549 MET A C 1
ATOM 4226 O O . MET A 1 549 ? 18.195 5.470 -14.499 1.00 92.31 549 MET A O 1
ATOM 4230 N N . LEU A 1 550 ? 18.889 4.694 -16.489 1.00 91.56 550 LEU A N 1
ATOM 4231 C CA . LEU A 1 550 ? 20.238 4.317 -16.052 1.00 91.56 550 LEU A CA 1
ATOM 4232 C C . LEU A 1 550 ? 20.982 5.518 -15.459 1.00 91.56 550 LEU A C 1
ATOM 4234 O O . LEU A 1 550 ? 21.440 5.463 -14.322 1.00 91.56 550 LEU A O 1
ATOM 4238 N N . THR A 1 551 ? 21.001 6.637 -16.190 1.00 89.38 551 THR A N 1
ATOM 4239 C CA . THR A 1 551 ? 21.667 7.876 -15.756 1.00 89.38 551 THR A CA 1
ATOM 4240 C C . THR A 1 551 ? 21.093 8.401 -14.439 1.00 89.38 551 THR A C 1
ATOM 4242 O O . THR A 1 551 ? 21.833 8.891 -13.589 1.00 89.38 551 THR A O 1
ATOM 4245 N N . GLU A 1 552 ? 19.774 8.323 -14.255 1.00 89.75 552 GLU A N 1
ATOM 4246 C CA . GLU A 1 552 ? 19.120 8.797 -13.034 1.00 89.75 552 GLU A CA 1
ATOM 4247 C C . GLU A 1 552 ? 19.306 7.842 -11.844 1.00 89.75 552 GLU A C 1
ATOM 4249 O O . GLU A 1 552 ? 19.523 8.303 -10.724 1.00 89.75 552 GLU A O 1
ATOM 4254 N N . LEU A 1 553 ? 19.271 6.525 -12.065 1.00 90.62 553 LEU A N 1
ATOM 4255 C CA . LEU A 1 553 ? 19.453 5.512 -11.018 1.00 90.62 553 LEU A CA 1
ATOM 4256 C C . LEU A 1 553 ? 20.919 5.388 -10.563 1.00 90.62 553 LEU A C 1
ATOM 4258 O O . LEU A 1 553 ? 21.195 5.109 -9.387 1.00 90.62 553 LEU A O 1
ATOM 4262 N N . ASP A 1 554 ? 21.873 5.656 -11.455 1.00 88.19 554 ASP A N 1
ATOM 4263 C CA . ASP A 1 554 ? 23.301 5.641 -11.133 1.00 88.19 554 ASP A CA 1
ATOM 4264 C C . ASP A 1 554 ? 23.690 6.716 -10.120 1.00 88.19 554 ASP A C 1
ATOM 4266 O O . ASP A 1 554 ? 24.495 6.437 -9.226 1.00 88.19 554 ASP A O 1
ATOM 4270 N N . LYS A 1 555 ? 23.047 7.894 -10.174 1.00 87.19 555 LYS A N 1
ATOM 4271 C CA . LYS A 1 555 ? 23.286 9.025 -9.253 1.00 87.19 555 LYS A CA 1
ATOM 4272 C C . LYS A 1 555 ? 23.121 8.671 -7.771 1.00 87.19 555 LYS A C 1
ATOM 4274 O O . LYS A 1 555 ? 23.648 9.381 -6.924 1.00 87.19 555 LYS A O 1
ATOM 4279 N N . ASN A 1 556 ? 22.443 7.564 -7.456 1.00 81.94 556 ASN A N 1
ATOM 4280 C CA . ASN A 1 556 ? 22.248 7.062 -6.092 1.00 81.94 556 ASN A CA 1
ATOM 4281 C C . ASN A 1 556 ? 21.562 8.039 -5.136 1.00 81.94 556 ASN A C 1
ATOM 4283 O O . ASN A 1 556 ? 21.883 8.090 -3.951 1.00 81.94 556 ASN A O 1
ATOM 4287 N N . GLU A 1 557 ? 20.646 8.840 -5.651 1.00 86.19 557 GLU A N 1
ATOM 4288 C CA . GLU A 1 557 ? 19.901 9.753 -4.802 1.00 86.19 557 GLU A CA 1
ATOM 4289 C C . GLU A 1 557 ? 18.840 9.001 -4.007 1.00 86.19 557 GLU A C 1
ATOM 4291 O O . GLU A 1 557 ? 18.201 8.078 -4.516 1.00 86.19 557 GLU A O 1
ATOM 4296 N N . GLU A 1 558 ? 18.628 9.434 -2.764 1.00 86.06 558 GLU A N 1
ATOM 4297 C CA . GLU A 1 558 ? 17.528 8.932 -1.949 1.00 86.06 558 GLU A CA 1
ATOM 4298 C C . GLU A 1 558 ? 16.192 9.132 -2.686 1.00 86.06 558 GLU A C 1
ATOM 4300 O O . GLU A 1 558 ? 15.945 10.232 -3.199 1.00 86.06 558 GLU A O 1
ATOM 4305 N N . PRO A 1 559 ? 15.288 8.133 -2.717 1.00 85.00 559 PRO A N 1
ATOM 4306 C CA . PRO A 1 559 ? 14.085 8.185 -3.551 1.00 85.00 559 PRO A CA 1
ATOM 4307 C C . PRO A 1 559 ? 13.191 9.398 -3.268 1.00 85.00 559 PRO A C 1
ATOM 4309 O O . PRO A 1 559 ? 12.537 9.919 -4.169 1.00 85.00 559 PRO A O 1
ATOM 4312 N N . GLY A 1 560 ? 13.170 9.876 -2.018 1.00 84.56 560 GLY A N 1
ATOM 4313 C CA . GLY A 1 560 ? 12.438 11.086 -1.633 1.00 84.56 560 GLY A CA 1
ATOM 4314 C C . GLY A 1 560 ? 13.061 12.380 -2.171 1.00 84.56 560 GLY A C 1
ATOM 4315 O O . GLY A 1 560 ? 12.335 13.305 -2.530 1.00 84.56 560 GLY A O 1
ATOM 4316 N N . LEU A 1 561 ? 14.393 12.449 -2.269 1.00 86.38 561 LEU A N 1
ATOM 4317 C CA . LEU A 1 561 ? 15.096 13.582 -2.880 1.00 86.38 561 LEU A CA 1
ATOM 4318 C C . LEU A 1 561 ? 14.941 13.560 -4.399 1.00 86.38 561 LEU A C 1
ATOM 4320 O O . LEU A 1 561 ? 14.668 14.602 -4.994 1.00 86.38 561 LEU A O 1
ATOM 4324 N N . LEU A 1 562 ? 15.032 12.371 -4.999 1.00 88.00 562 LEU A N 1
ATOM 4325 C CA . LEU A 1 562 ? 14.764 12.158 -6.415 1.00 88.00 562 LEU A CA 1
ATOM 4326 C C . LEU A 1 562 ? 13.346 12.625 -6.773 1.00 88.00 562 LEU A C 1
ATOM 4328 O O . LEU A 1 562 ? 13.191 13.423 -7.693 1.00 88.00 562 LEU A O 1
ATOM 4332 N N . ALA A 1 563 ? 12.327 12.210 -6.010 1.00 87.19 563 ALA A N 1
ATOM 4333 C CA . ALA A 1 563 ? 10.944 12.641 -6.217 1.00 87.19 563 ALA A CA 1
ATOM 4334 C C . ALA A 1 563 ? 10.808 14.172 -6.172 1.00 87.19 563 ALA A C 1
ATOM 4336 O O . ALA A 1 563 ? 10.355 14.781 -7.140 1.00 87.19 563 ALA A O 1
ATOM 4337 N N . ARG A 1 564 ? 11.322 14.817 -5.115 1.00 87.44 564 ARG A N 1
ATOM 4338 C CA . ARG A 1 564 ? 11.302 16.286 -4.984 1.00 87.44 564 ARG A CA 1
ATOM 4339 C C . ARG A 1 564 ? 12.038 16.989 -6.123 1.00 87.44 564 ARG A C 1
ATOM 4341 O O . ARG A 1 564 ? 11.601 18.044 -6.583 1.00 87.44 564 ARG A O 1
ATOM 4348 N N . ARG A 1 565 ? 13.161 16.438 -6.592 1.00 89.19 565 ARG A N 1
ATOM 4349 C CA . ARG A 1 565 ? 13.918 17.002 -7.716 1.00 89.19 565 ARG A CA 1
ATOM 4350 C C . ARG A 1 565 ? 13.148 16.875 -9.026 1.00 89.19 565 ARG A C 1
ATOM 4352 O O . ARG A 1 565 ? 13.101 17.836 -9.784 1.00 89.19 565 ARG A O 1
ATOM 4359 N N . LEU A 1 566 ? 12.569 15.711 -9.307 1.00 85.56 566 LEU A N 1
ATOM 4360 C CA . LEU A 1 566 ? 11.806 15.485 -10.535 1.00 85.56 566 LEU A CA 1
ATOM 4361 C C . LEU A 1 566 ? 10.537 16.350 -10.567 1.00 85.56 566 LEU A C 1
ATOM 4363 O O . LEU A 1 566 ? 10.202 16.885 -11.622 1.00 85.56 566 LEU A O 1
ATOM 4367 N N . GLU A 1 567 ? 9.888 16.551 -9.416 1.00 83.56 567 GLU A N 1
ATOM 4368 C CA . GLU A 1 567 ? 8.743 17.456 -9.261 1.00 83.56 567 GLU A CA 1
ATOM 4369 C C . GLU A 1 567 ? 9.131 18.931 -9.431 1.00 83.56 567 GLU A C 1
ATOM 4371 O O . GLU A 1 567 ? 8.493 19.657 -10.195 1.00 83.56 567 GLU A O 1
ATOM 4376 N N . SER A 1 568 ? 10.192 19.386 -8.756 1.00 83.56 568 SER A N 1
ATOM 4377 C CA . SER A 1 568 ? 10.648 20.784 -8.830 1.00 83.56 568 SER A CA 1
ATOM 4378 C C . SER A 1 568 ? 11.287 21.137 -10.174 1.00 83.56 568 SER A C 1
ATOM 4380 O O . SER A 1 568 ? 11.206 22.285 -10.608 1.00 83.56 568 SER A O 1
ATOM 4382 N N . ASN A 1 569 ? 11.887 20.162 -10.860 1.00 80.75 569 ASN A N 1
ATOM 4383 C CA . ASN A 1 569 ? 12.590 20.351 -12.124 1.00 80.75 569 ASN A CA 1
ATOM 4384 C C . ASN A 1 569 ? 11.873 19.685 -13.309 1.00 80.75 569 ASN A C 1
ATOM 4386 O O . ASN A 1 569 ? 12.499 19.161 -14.234 1.00 80.75 569 ASN A O 1
ATOM 4390 N N . LEU A 1 570 ? 10.540 19.736 -13.287 1.00 76.38 570 LEU A N 1
ATOM 4391 C CA . LEU A 1 570 ? 9.656 19.153 -14.298 1.00 76.38 570 LEU A CA 1
ATOM 4392 C C . LEU A 1 570 ? 9.981 19.626 -15.731 1.00 76.38 570 LEU A C 1
ATOM 4394 O O . LEU A 1 570 ? 9.807 18.901 -16.709 1.00 76.38 570 LEU A O 1
ATOM 4398 N N . GLN A 1 571 ? 10.462 20.864 -15.871 1.00 74.94 571 GLN A N 1
ATOM 4399 C CA . GLN A 1 571 ? 10.853 21.423 -17.166 1.00 74.94 571 GLN A CA 1
ATOM 4400 C C . GLN A 1 571 ? 12.156 20.812 -17.691 1.00 74.94 571 GLN A C 1
ATOM 4402 O O . GLN A 1 571 ? 12.236 20.516 -18.881 1.00 74.94 571 GLN A O 1
ATOM 4407 N N . ALA A 1 572 ? 13.158 20.570 -16.838 1.00 77.31 572 ALA A N 1
ATOM 4408 C CA . ALA A 1 572 ? 14.399 19.931 -17.271 1.00 77.31 572 ALA A CA 1
ATOM 4409 C C . ALA A 1 572 ? 14.214 18.435 -17.545 1.00 77.31 572 ALA A C 1
ATOM 4411 O O . ALA A 1 572 ? 14.810 17.918 -18.487 1.00 77.31 572 ALA A O 1
ATOM 4412 N N . THR A 1 573 ? 13.364 17.742 -16.777 1.00 74.12 573 THR A N 1
ATOM 4413 C CA . THR A 1 573 ? 13.011 16.339 -17.057 1.00 74.12 573 THR A CA 1
ATOM 4414 C C . THR A 1 573 ? 12.263 16.227 -18.382 1.00 74.12 573 THR A C 1
ATOM 4416 O O . THR A 1 573 ? 12.623 15.411 -19.228 1.00 74.12 573 THR A O 1
ATOM 4419 N N . SER A 1 574 ? 11.300 17.119 -18.627 1.00 77.00 574 SER A N 1
ATOM 4420 C CA . SER A 1 574 ? 10.640 17.250 -19.927 1.00 77.00 574 SER A CA 1
ATOM 4421 C C . SER A 1 574 ? 11.639 17.560 -21.048 1.00 77.00 574 SER A C 1
ATOM 4423 O O . SER A 1 574 ? 11.588 16.922 -22.097 1.00 77.00 574 SER A O 1
ATOM 4425 N N . ALA A 1 575 ? 12.604 18.461 -20.831 1.00 77.94 575 ALA A N 1
ATOM 4426 C CA . ALA A 1 575 ? 13.637 18.784 -21.816 1.00 77.94 575 ALA A CA 1
ATOM 4427 C C . ALA A 1 575 ? 14.549 17.584 -22.129 1.00 77.94 575 ALA A C 1
ATOM 4429 O O . ALA A 1 575 ? 14.808 17.312 -23.301 1.00 77.94 575 ALA A O 1
ATOM 4430 N N . ALA A 1 576 ? 14.970 16.814 -21.123 1.00 76.31 576 ALA A N 1
ATOM 4431 C CA . ALA A 1 576 ? 15.755 15.592 -21.313 1.00 76.31 576 ALA A CA 1
ATOM 4432 C C . ALA A 1 576 ? 14.988 14.526 -22.121 1.00 76.31 576 ALA A C 1
ATOM 4434 O O . ALA A 1 576 ? 15.577 13.820 -22.939 1.00 76.31 576 ALA A O 1
ATOM 4435 N N . LEU A 1 577 ? 13.663 14.462 -21.947 1.00 77.25 577 LEU A N 1
ATOM 4436 C CA . LEU A 1 577 ? 12.752 13.547 -22.646 1.00 77.25 577 LEU A CA 1
ATOM 4437 C C . LEU A 1 577 ? 12.188 14.116 -23.967 1.00 77.25 577 LEU A C 1
ATOM 4439 O O . LEU A 1 577 ? 11.457 13.429 -24.691 1.00 77.25 577 LEU A O 1
ATOM 4443 N N . SER A 1 578 ? 12.497 15.374 -24.297 1.00 71.50 578 SER A N 1
ATOM 4444 C CA . SER A 1 578 ? 11.917 16.095 -25.442 1.00 71.50 578 SER A CA 1
ATOM 4445 C C . SER A 1 578 ? 12.428 15.614 -26.794 1.00 71.50 578 SER A C 1
ATOM 4447 O O . SER A 1 578 ? 11.724 15.762 -27.795 1.00 71.50 578 SER A O 1
ATOM 4449 N N . SER A 1 579 ? 13.597 14.972 -26.817 1.00 65.12 579 SER A N 1
ATOM 4450 C CA . SER A 1 579 ? 14.261 14.518 -28.039 1.00 65.12 579 SER A CA 1
ATOM 4451 C C . SER A 1 579 ? 13.428 13.524 -28.863 1.00 65.12 579 SER A C 1
ATOM 4453 O O . SER A 1 579 ? 13.596 13.486 -30.078 1.00 65.12 579 SER A O 1
ATOM 4455 N N . PHE A 1 580 ? 12.484 12.780 -28.257 1.00 60.28 580 PHE A N 1
ATOM 4456 C CA . PHE A 1 580 ? 11.721 11.723 -28.948 1.00 60.28 580 PHE A CA 1
ATOM 4457 C C . PHE A 1 580 ? 10.252 11.568 -28.505 1.00 60.28 580 PHE A C 1
ATOM 4459 O O . PHE A 1 580 ? 9.726 10.468 -28.434 1.00 60.28 580 PHE A O 1
ATOM 4466 N N . SER A 1 581 ? 9.527 12.659 -28.241 1.00 69.88 581 SER A N 1
ATOM 4467 C CA . SER A 1 581 ? 8.087 12.619 -27.891 1.00 69.88 581 SER A CA 1
ATOM 4468 C C . SER A 1 581 ? 7.722 12.048 -26.507 1.00 69.88 581 SER A C 1
ATOM 4470 O O . SER A 1 581 ? 6.537 12.037 -26.172 1.00 69.88 581 SER A O 1
ATOM 4472 N N . MET A 1 582 ? 8.697 11.684 -25.668 1.00 75.00 582 MET A N 1
ATOM 4473 C CA . MET A 1 582 ? 8.458 11.259 -24.278 1.00 75.00 582 MET A CA 1
ATOM 4474 C C . MET A 1 582 ? 8.186 12.423 -23.315 1.00 75.00 582 MET A C 1
ATOM 4476 O O . MET A 1 582 ? 7.599 12.218 -22.258 1.00 75.00 582 MET A O 1
ATOM 4480 N N . ALA A 1 583 ? 8.507 13.664 -23.702 1.00 77.06 583 ALA A N 1
ATOM 4481 C CA . ALA A 1 583 ? 8.136 14.869 -22.946 1.00 77.06 583 ALA A CA 1
ATOM 4482 C C . ALA A 1 583 ? 6.629 14.966 -22.652 1.00 77.06 583 ALA A C 1
ATOM 4484 O O . ALA A 1 583 ? 6.208 15.621 -21.701 1.00 77.06 583 ALA A O 1
ATOM 4485 N N . VAL A 1 584 ? 5.800 14.304 -23.455 1.00 79.50 584 VAL A N 1
ATOM 4486 C CA . VAL A 1 584 ? 4.351 14.303 -23.281 1.00 79.50 584 VAL A CA 1
ATOM 4487 C C . VAL A 1 584 ? 3.926 13.491 -22.049 1.00 79.50 584 VAL A C 1
ATOM 4489 O O . VAL A 1 584 ? 2.996 13.894 -21.356 1.00 79.50 584 VAL A O 1
ATOM 4492 N N . VAL A 1 585 ? 4.670 12.430 -21.724 1.00 83.12 585 VAL A N 1
ATOM 4493 C CA . VAL A 1 585 ? 4.417 11.491 -20.613 1.00 83.12 585 VAL A CA 1
ATOM 4494 C C . VAL A 1 585 ? 5.466 11.605 -19.494 1.00 83.12 585 VAL A C 1
ATOM 4496 O O . VAL A 1 585 ? 5.761 10.650 -18.779 1.00 83.12 585 VAL A O 1
ATOM 4499 N N . HIS A 1 586 ? 6.091 12.780 -19.346 1.00 86.00 586 HIS A N 1
ATOM 4500 C CA . HIS A 1 586 ? 7.200 12.976 -18.403 1.00 86.00 586 HIS A CA 1
ATOM 4501 C C . HIS A 1 586 ? 6.818 12.730 -16.934 1.00 86.00 586 HIS A C 1
ATOM 4503 O O . HIS A 1 586 ? 7.683 12.338 -16.156 1.00 86.00 586 HIS A O 1
ATOM 4509 N N . LYS A 1 587 ? 5.551 12.954 -16.545 1.00 86.44 587 LYS A N 1
ATOM 4510 C CA . LYS A 1 587 ? 5.084 12.709 -15.169 1.00 86.44 587 LYS A CA 1
ATOM 4511 C C . LYS A 1 587 ? 5.024 11.215 -14.893 1.00 86.44 587 LYS A C 1
ATOM 4513 O O . LYS A 1 587 ? 5.582 10.743 -13.917 1.00 86.44 587 LYS A O 1
ATOM 4518 N N . GLU A 1 588 ? 4.446 10.471 -15.824 1.00 90.38 588 GLU A N 1
ATOM 4519 C CA . GLU A 1 588 ? 4.300 9.027 -15.731 1.00 90.38 588 GLU A CA 1
ATOM 4520 C C . GLU A 1 588 ? 5.671 8.332 -15.760 1.00 90.38 588 GLU A C 1
ATOM 4522 O O . GLU A 1 588 ? 5.906 7.382 -15.015 1.00 90.38 588 GLU A O 1
ATOM 4527 N N . VAL A 1 589 ? 6.609 8.845 -16.568 1.00 90.12 589 VAL A N 1
ATOM 4528 C CA . VAL A 1 589 ? 8.013 8.401 -16.563 1.00 90.12 589 VAL A CA 1
ATOM 4529 C C . VAL A 1 589 ? 8.687 8.708 -15.222 1.00 90.12 589 VAL A C 1
ATOM 4531 O O . VAL A 1 589 ? 9.391 7.846 -14.694 1.00 90.12 589 VAL A O 1
ATOM 4534 N N . ALA A 1 590 ? 8.471 9.897 -14.648 1.00 90.19 590 ALA A N 1
ATOM 4535 C CA . ALA A 1 590 ? 9.004 10.249 -13.333 1.00 90.19 590 ALA A CA 1
ATOM 4536 C C . ALA A 1 590 ? 8.457 9.322 -12.234 1.00 90.19 590 ALA A C 1
ATOM 4538 O O . ALA A 1 590 ? 9.238 8.820 -11.429 1.00 90.19 590 ALA A O 1
ATOM 4539 N N . ASP A 1 591 ? 7.161 9.009 -12.250 1.00 90.25 591 ASP A N 1
ATOM 4540 C CA . ASP A 1 591 ? 6.529 8.104 -11.283 1.00 90.25 591 ASP A CA 1
ATOM 4541 C C . ASP A 1 591 ? 7.091 6.676 -11.372 1.00 90.25 591 ASP A C 1
ATOM 4543 O O . ASP A 1 591 ? 7.369 6.032 -10.356 1.00 90.25 591 ASP A O 1
ATOM 4547 N N . VAL A 1 592 ? 7.292 6.158 -12.591 1.00 92.94 592 VAL A N 1
ATOM 4548 C CA . VAL A 1 592 ? 7.941 4.852 -12.812 1.00 92.94 592 VAL A CA 1
ATOM 4549 C C . VAL A 1 592 ? 9.388 4.871 -12.323 1.00 92.94 592 VAL A C 1
ATOM 4551 O O . VAL A 1 592 ? 9.816 3.931 -11.651 1.00 92.94 592 VAL A O 1
ATOM 4554 N N . LEU A 1 593 ? 10.131 5.944 -12.596 1.00 92.69 593 LEU A N 1
ATOM 4555 C CA . LEU A 1 593 ? 11.511 6.100 -12.146 1.00 92.69 593 LEU A CA 1
ATOM 4556 C C . LEU A 1 593 ? 11.616 6.176 -10.615 1.00 92.69 593 LEU A C 1
ATOM 4558 O O . LEU A 1 593 ? 12.494 5.534 -10.043 1.00 92.69 593 LEU A O 1
ATOM 4562 N N . ILE A 1 594 ? 10.713 6.893 -9.940 1.00 91.69 594 ILE A N 1
ATOM 4563 C CA . ILE A 1 594 ? 10.657 6.959 -8.470 1.00 91.69 594 ILE A CA 1
ATOM 4564 C C . ILE A 1 594 ? 10.392 5.566 -7.889 1.00 91.69 594 ILE A C 1
ATOM 4566 O O . ILE A 1 594 ? 11.086 5.146 -6.962 1.00 91.69 594 ILE A O 1
ATOM 4570 N N . ARG A 1 595 ? 9.433 4.815 -8.449 1.00 91.88 595 ARG A N 1
ATOM 4571 C CA . ARG A 1 595 ? 9.148 3.435 -8.020 1.00 91.88 595 ARG A CA 1
ATOM 4572 C C . ARG A 1 595 ? 10.348 2.509 -8.231 1.00 91.88 595 ARG A C 1
ATOM 4574 O O . ARG A 1 595 ? 10.722 1.787 -7.309 1.00 91.88 595 ARG A O 1
ATOM 4581 N N . ALA A 1 596 ? 10.991 2.569 -9.397 1.00 93.31 596 ALA A N 1
ATOM 4582 C CA . ALA A 1 596 ? 12.198 1.794 -9.682 1.00 93.31 596 ALA A CA 1
ATOM 4583 C C . ALA A 1 596 ? 13.353 2.164 -8.735 1.00 93.31 596 ALA A C 1
ATOM 4585 O O . ALA A 1 596 ? 14.028 1.277 -8.218 1.00 93.31 596 ALA A O 1
ATOM 4586 N N . SER A 1 597 ? 13.541 3.457 -8.452 1.00 93.44 597 SER A N 1
ATOM 4587 C CA . SER A 1 597 ? 14.554 3.972 -7.524 1.00 93.44 597 SER A CA 1
ATOM 4588 C C . SER A 1 597 ? 14.351 3.456 -6.098 1.00 93.44 597 SER A C 1
ATOM 4590 O O . SER A 1 597 ? 15.322 3.030 -5.478 1.00 93.44 597 SER A O 1
ATOM 4592 N N . ARG A 1 598 ? 13.108 3.403 -5.593 1.00 91.62 598 ARG A N 1
ATOM 4593 C CA . ARG A 1 598 ? 12.800 2.827 -4.267 1.00 91.62 598 ARG A CA 1
ATOM 4594 C C . ARG A 1 598 ? 13.234 1.366 -4.168 1.00 91.62 598 ARG A C 1
ATOM 4596 O O . ARG A 1 598 ? 13.951 1.014 -3.234 1.00 91.62 598 ARG A O 1
ATOM 4603 N N . LEU A 1 599 ? 12.853 0.547 -5.153 1.00 92.69 599 LEU A N 1
ATOM 4604 C CA . LEU A 1 599 ? 13.226 -0.871 -5.191 1.00 92.69 599 LEU A CA 1
ATOM 4605 C C . LEU A 1 599 ? 14.743 -1.051 -5.299 1.00 92.69 599 LEU A C 1
ATOM 4607 O O . LEU A 1 599 ? 15.331 -1.812 -4.536 1.00 92.69 599 LEU A O 1
ATOM 4611 N N . CYS A 1 600 ? 15.386 -0.320 -6.214 1.00 93.06 600 CYS A N 1
ATOM 4612 C CA . CYS A 1 600 ? 16.831 -0.398 -6.415 1.00 93.06 600 CYS A CA 1
ATOM 4613 C C . CYS A 1 600 ? 17.602 0.044 -5.171 1.00 93.06 600 CYS A C 1
ATOM 4615 O O . CYS A 1 600 ? 18.560 -0.623 -4.798 1.00 93.06 600 CYS A O 1
ATOM 4617 N N . SER A 1 601 ? 17.195 1.148 -4.535 1.00 91.75 601 SER A N 1
ATOM 4618 C CA . SER A 1 601 ? 17.864 1.690 -3.349 1.00 91.75 601 SER A CA 1
ATOM 4619 C C . SER A 1 601 ? 17.806 0.698 -2.192 1.00 91.75 601 SER A C 1
ATOM 4621 O O . SER A 1 601 ? 18.848 0.326 -1.659 1.00 91.75 601 SER A O 1
ATOM 4623 N N . PHE A 1 602 ? 16.616 0.183 -1.868 1.00 91.12 602 PHE A N 1
ATOM 4624 C CA . PHE A 1 602 ? 16.460 -0.791 -0.789 1.00 91.12 602 PHE A CA 1
ATOM 4625 C C . PHE A 1 602 ? 17.215 -2.095 -1.077 1.00 91.12 602 PHE A C 1
ATOM 4627 O O . PHE A 1 602 ? 18.009 -2.549 -0.256 1.00 91.12 602 PHE A O 1
ATOM 4634 N N . ASN A 1 603 ? 17.045 -2.664 -2.276 1.00 93.38 603 ASN A N 1
ATOM 4635 C CA . ASN A 1 603 ? 17.736 -3.893 -2.662 1.00 93.38 603 ASN A CA 1
ATOM 4636 C C . ASN A 1 603 ? 19.264 -3.720 -2.621 1.00 93.38 603 ASN A C 1
ATOM 4638 O O . ASN A 1 603 ? 19.980 -4.598 -2.144 1.00 93.38 603 ASN A O 1
ATOM 4642 N N . TRP A 1 604 ? 19.773 -2.568 -3.063 1.00 92.69 604 TRP A N 1
ATOM 4643 C CA . TRP A 1 604 ? 21.194 -2.244 -2.989 1.00 92.69 604 TRP A CA 1
ATOM 4644 C C . TRP A 1 604 ? 21.680 -2.084 -1.542 1.00 92.69 604 TRP A C 1
ATOM 4646 O O . TRP A 1 604 ? 22.732 -2.622 -1.196 1.00 92.69 604 TRP A O 1
ATOM 4656 N N . GLN A 1 605 ? 20.928 -1.400 -0.675 1.00 90.81 605 GLN A N 1
ATOM 4657 C CA . GLN A 1 605 ? 21.269 -1.263 0.746 1.00 90.81 605 GLN A CA 1
ATOM 4658 C C . GLN A 1 605 ? 21.418 -2.631 1.421 1.00 90.81 605 GLN A C 1
ATOM 4660 O O . GLN A 1 605 ? 22.375 -2.848 2.162 1.00 90.81 605 GLN A O 1
ATOM 4665 N N . VAL A 1 606 ? 20.532 -3.579 1.113 1.00 90.31 606 VAL A N 1
ATOM 4666 C CA . VAL A 1 606 ? 20.586 -4.926 1.687 1.00 90.31 606 VAL A CA 1
ATOM 4667 C C . VAL A 1 606 ? 21.678 -5.789 1.042 1.00 90.31 606 VAL A C 1
ATOM 4669 O O . VAL A 1 606 ? 22.488 -6.392 1.740 1.00 90.31 606 VAL A O 1
ATOM 4672 N N . TYR A 1 607 ? 21.736 -5.868 -0.288 1.00 91.19 607 TYR A N 1
ATOM 4673 C CA . TYR A 1 607 ? 22.505 -6.911 -0.981 1.00 91.19 607 TYR A CA 1
ATOM 4674 C C . TYR A 1 607 ? 23.827 -6.429 -1.603 1.00 91.19 607 TYR A C 1
ATOM 4676 O O . TYR A 1 607 ? 24.592 -7.248 -2.120 1.00 91.19 607 TYR A O 1
ATOM 4684 N N . SER A 1 608 ? 24.168 -5.136 -1.518 1.00 91.19 608 SER A N 1
ATOM 4685 C CA . SER A 1 608 ? 25.428 -4.605 -2.073 1.00 91.19 608 SER A CA 1
ATOM 4686 C C . SER A 1 608 ? 26.709 -5.302 -1.588 1.00 91.19 608 SER A C 1
ATOM 4688 O O . SER A 1 608 ? 27.598 -5.492 -2.429 1.00 91.19 608 SER A O 1
ATOM 4690 N N . PRO A 1 609 ? 26.850 -5.772 -0.325 1.00 89.69 609 PRO A N 1
ATOM 4691 C CA . PRO A 1 609 ? 28.049 -6.506 0.090 1.00 89.69 609 PRO A CA 1
ATOM 4692 C C . PRO A 1 609 ? 28.234 -7.828 -0.664 1.00 89.69 609 PRO A C 1
ATOM 4694 O O . PRO A 1 609 ? 29.353 -8.317 -0.804 1.00 89.69 609 PRO A O 1
ATOM 4697 N N . TRP A 1 610 ? 27.146 -8.424 -1.156 1.00 87.25 610 TRP A N 1
ATOM 4698 C CA . TRP A 1 610 ? 27.204 -9.629 -1.975 1.00 87.25 610 TRP A CA 1
ATOM 4699 C C . TRP A 1 610 ? 27.432 -9.300 -3.454 1.00 87.25 610 TRP A C 1
ATOM 4701 O O . TRP A 1 610 ? 28.306 -9.897 -4.080 1.00 87.25 610 TRP A O 1
ATOM 4711 N N . TYR A 1 611 ? 26.735 -8.301 -4.004 1.00 89.50 611 TYR A N 1
ATOM 4712 C CA . TYR A 1 611 ? 26.923 -7.879 -5.399 1.00 89.50 611 TYR A CA 1
ATOM 4713 C C . TYR A 1 611 ? 28.353 -7.420 -5.701 1.00 89.50 611 TYR A C 1
ATOM 4715 O O . TYR A 1 611 ? 28.911 -7.754 -6.744 1.00 89.50 611 TYR A O 1
ATOM 4723 N N . THR A 1 612 ? 28.975 -6.700 -4.768 1.00 87.44 612 THR A N 1
ATOM 4724 C CA . THR A 1 612 ? 30.380 -6.278 -4.879 1.00 87.44 612 THR A CA 1
ATOM 4725 C C . THR A 1 612 ? 31.341 -7.467 -4.903 1.00 87.44 612 THR A C 1
ATOM 4727 O O . THR A 1 612 ? 32.285 -7.463 -5.689 1.00 87.44 612 THR A O 1
ATOM 4730 N N . LYS A 1 613 ? 31.073 -8.527 -4.125 1.00 84.00 613 LYS A N 1
ATOM 4731 C CA . LYS A 1 613 ? 31.851 -9.777 -4.178 1.00 84.00 613 LYS A CA 1
ATOM 4732 C C . LYS A 1 613 ? 31.718 -10.487 -5.525 1.00 84.00 613 LYS A C 1
ATOM 4734 O O . LYS A 1 613 ? 32.710 -11.016 -6.006 1.00 84.00 613 LYS A O 1
ATOM 4739 N N . ILE A 1 614 ? 30.528 -10.480 -6.135 1.00 80.19 614 ILE A N 1
ATOM 4740 C CA . ILE A 1 614 ? 30.299 -11.090 -7.457 1.00 80.19 614 ILE A CA 1
ATOM 4741 C C . ILE A 1 614 ? 31.107 -10.377 -8.544 1.00 80.19 614 ILE A C 1
ATOM 4743 O O . ILE A 1 614 ? 31.611 -11.037 -9.439 1.00 80.19 614 ILE A O 1
ATOM 4747 N N . GLN A 1 615 ? 31.241 -9.050 -8.481 1.00 70.00 615 GLN A N 1
ATOM 4748 C CA . GLN A 1 615 ? 32.005 -8.305 -9.486 1.00 70.00 615 GLN A CA 1
ATOM 4749 C C . GLN A 1 615 ? 33.524 -8.524 -9.373 1.00 70.00 615 GLN A C 1
ATOM 4751 O O . GLN A 1 615 ? 34.236 -8.456 -10.371 1.00 70.00 615 GLN A O 1
ATOM 4756 N N . LEU A 1 616 ? 34.027 -8.735 -8.155 1.00 59.16 616 LEU A N 1
ATOM 4757 C CA . LEU A 1 616 ? 35.452 -8.961 -7.900 1.00 59.16 616 LEU A CA 1
ATOM 4758 C C . LEU A 1 616 ? 35.909 -10.395 -8.225 1.00 59.16 616 LEU A C 1
ATOM 4760 O O . LEU A 1 616 ? 37.116 -10.643 -8.223 1.00 59.16 616 LEU A O 1
ATOM 4764 N N . ALA A 1 617 ? 34.969 -11.315 -8.460 1.00 56.62 617 ALA A N 1
ATOM 4765 C CA . ALA A 1 617 ? 35.198 -12.730 -8.754 1.00 56.62 617 ALA A CA 1
ATOM 4766 C C . ALA A 1 617 ? 35.019 -13.026 -10.247 1.00 56.62 617 ALA A C 1
ATOM 4768 O O . ALA A 1 617 ? 35.850 -13.794 -10.781 1.00 56.62 617 ALA A O 1
#